Protein AF-A0A7S4IAL2-F1 (afdb_monomer)

Radius of gyration: 29.16 Å; Cα contacts (8 Å, |Δi|>4): 525; chains: 1; bounding box: 80×68×92 Å

pLDDT: mean 81.02, std 14.8, range [33.12, 98.31]

Secondary structure (DSSP, 8-state):
-PPPPHHHHHHHHHHHHHTTHHHHHHTTTT---HHHHHHHHHHHHHHHHHHHHHHHS---TT-HHHHHHHHHHHHHH-TT---S-SSSTHHHHTT-SSS-GGGGGGTTHHHHHHHHHHHHHHSHHHHHHHHHHHHT-SSS---HHHHHHHHHHHHHHHH--SS-GGG----GGGGT-TTHHHHHHHHHHHHHHHHHHHTT--GGGHHHHHHHHHHHHHHHHTT-SSHHHHHHHHHS---HHHHHHHHHHHHTT------------HHHHHHHHHHHHHHHHHHHHHHHHHHHHH-EEEEE---S-S-SPPPEEEEEE-TTSSEEEEEEESSTT---S---EEEEGGGEEEEEEGGGSTTGGGS-TT-HHHHHHEEEEEETTS-EEEEEESSHHHHHHHHHHHHHHTTPPP--HHHHHHHHHHHHHHHHHHHHTTTT----SSPPPPPPPPSS---SS-TTSSTTTTTS----

Sequence (472 aa):
KTAPTDEMQKNLLQDLSALGIQKVLQRQLNTENEKWKEQLVQYQRNKIEQCNKLRLISYDKTNPEHEAILMKLWSAVFPDQELKKRVCDQWKEMGFQGQDPATDFRGMGLLGLYNLLYIAENHPVIFRRIVKEQSSRDDNDYPVAVTGISITQLLHSIFWNEKNPQDDPVYHILFDHDNAFEEMYCIIFQLLDRTWDEMNAAYMDFPNVLNAVKEKVSVVLKTSDTLASFQSGCNKGTPVEAFLKLGREAEESQVEIIIPKFDVDQRWHDEISEFIRIEVQNTVEEQRKQALKDGAVFKELNKKGKNQNPAYYQMEVTNDEKEIQWERIPDLTATVETLNNSIPLDDLAVVLTGQNNPLLAKLKKADEDILNNGFSLQLRDGTSFDLIAQTRDDFVNWTDGIRLLLGLPMETYESERAIDVLVSSGICVRLMNLEGIQIPEEPLEVPPPPNNFNFFLRDNKEIEVQNQPRAQ

Solvent-accessible surface area (backbone atoms only — not comparable to full-atom values): 27364 Å² total; per-residue (Å²): 133,83,81,82,52,72,67,56,52,52,51,50,53,52,54,40,54,75,72,44,46,45,69,57,48,57,77,56,65,90,58,90,49,63,74,57,52,54,51,50,35,51,54,51,47,58,56,49,46,50,51,53,53,33,24,70,39,67,68,42,90,86,40,68,67,55,45,50,52,54,53,47,36,50,46,48,58,36,73,91,55,84,79,93,50,90,66,34,67,70,43,38,58,50,16,32,97,45,41,44,65,66,73,73,28,73,82,32,7,43,38,24,55,50,48,54,32,45,36,26,69,76,39,37,72,60,45,40,47,50,38,53,54,36,62,68,43,94,67,60,36,63,46,49,46,51,48,46,34,52,49,46,51,53,56,47,63,73,74,55,60,85,88,54,71,86,74,58,72,76,61,52,31,62,44,65,36,99,59,26,67,56,53,49,50,49,48,51,51,57,43,44,59,49,50,38,61,76,63,69,35,43,66,87,40,49,68,60,49,53,48,39,47,50,53,52,50,58,58,33,53,79,76,26,59,33,63,69,52,33,50,51,48,66,65,48,87,68,60,66,68,63,37,58,53,48,47,65,63,43,62,80,71,78,68,83,78,85,68,82,80,69,99,60,62,67,67,61,50,50,59,51,43,56,59,40,38,57,57,43,44,54,51,52,54,52,51,21,48,47,49,34,50,73,38,52,61,26,38,56,57,80,91,73,78,102,79,69,82,68,40,29,37,43,37,30,32,44,96,83,73,51,34,41,32,28,39,82,32,75,49,94,84,62,82,77,95,71,60,85,41,75,41,53,52,89,49,48,66,50,79,30,46,44,78,74,19,82,71,52,56,70,58,59,83,90,47,48,70,56,48,73,20,28,38,29,47,29,33,72,90,70,54,68,51,45,33,26,36,83,41,65,65,54,33,50,32,48,57,29,24,52,30,46,76,72,76,38,77,71,75,53,68,66,61,56,49,52,39,55,54,50,26,52,51,49,51,49,61,64,48,59,81,46,69,94,57,87,80,71,96,60,87,76,84,78,74,78,78,71,96,61,87,79,61,94,67,70,84,91,69,62,71,70,68,73,72,58,80,87,78,131

Structure (mmCIF, N/CA/C/O backbone):
data_AF-A0A7S4IAL2-F1
#
_entry.id   AF-A0A7S4IAL2-F1
#
loop_
_atom_site.group_PDB
_atom_site.id
_atom_site.type_symbol
_atom_site.label_atom_id
_atom_site.label_alt_id
_atom_site.label_comp_id
_atom_site.label_asym_id
_atom_site.label_entity_id
_atom_site.label_seq_id
_atom_site.pdbx_PDB_ins_code
_atom_site.Cartn_x
_atom_site.Cartn_y
_atom_site.Cartn_z
_atom_site.occupancy
_atom_site.B_iso_or_equiv
_atom_site.auth_seq_id
_atom_site.auth_comp_id
_atom_site.auth_asym_id
_atom_site.auth_atom_id
_atom_site.pdbx_PDB_model_num
ATOM 1 N N . LYS A 1 1 ? 41.393 7.339 -0.735 1.00 48.75 1 LYS A N 1
ATOM 2 C CA . LYS A 1 1 ? 40.972 6.195 -1.580 1.00 48.75 1 LYS A CA 1
ATOM 3 C C . LYS A 1 1 ? 39.660 6.603 -2.228 1.00 48.75 1 LYS A C 1
ATOM 5 O O . LYS A 1 1 ? 38.795 7.059 -1.495 1.00 48.75 1 LYS A O 1
ATOM 10 N N . THR A 1 2 ? 39.558 6.562 -3.552 1.00 60.97 2 THR A N 1
ATOM 11 C CA . THR A 1 2 ? 38.305 6.826 -4.274 1.00 60.97 2 THR A CA 1
ATOM 12 C C . THR A 1 2 ? 37.300 5.716 -3.968 1.00 60.97 2 THR A C 1
ATOM 14 O O . THR A 1 2 ? 37.694 4.556 -3.839 1.00 60.97 2 THR A O 1
ATOM 17 N N . ALA A 1 3 ? 36.029 6.076 -3.783 1.00 63.91 3 ALA A N 1
ATOM 18 C CA . ALA A 1 3 ? 34.959 5.097 -3.624 1.00 63.91 3 ALA A CA 1
ATOM 19 C C . ALA A 1 3 ? 34.787 4.296 -4.934 1.00 63.91 3 ALA A C 1
ATOM 21 O O . ALA A 1 3 ? 35.009 4.859 -6.010 1.00 63.91 3 ALA A O 1
ATOM 22 N N . PRO A 1 4 ? 34.448 2.996 -4.867 1.00 73.94 4 PRO A N 1
ATOM 23 C CA . PRO A 1 4 ? 34.192 2.189 -6.059 1.00 73.94 4 PRO A CA 1
ATOM 24 C C . PRO A 1 4 ? 32.970 2.717 -6.822 1.00 73.94 4 PRO A C 1
ATOM 26 O O . PRO A 1 4 ? 31.978 3.094 -6.196 1.00 73.94 4 PRO A O 1
ATOM 29 N N . THR A 1 5 ? 33.042 2.727 -8.157 1.00 78.12 5 THR A N 1
ATOM 30 C CA . THR A 1 5 ? 31.927 3.131 -9.031 1.00 78.12 5 THR A CA 1
ATOM 31 C C . THR A 1 5 ? 30.782 2.117 -8.970 1.00 78.12 5 THR A C 1
ATOM 33 O O . THR A 1 5 ? 30.994 0.959 -8.607 1.00 78.12 5 THR A O 1
ATOM 36 N N . ASP A 1 6 ? 29.572 2.524 -9.355 1.00 70.62 6 ASP A N 1
ATOM 37 C CA . ASP A 1 6 ? 28.392 1.646 -9.339 1.00 70.62 6 ASP A CA 1
ATOM 38 C C . ASP A 1 6 ? 28.576 0.391 -10.201 1.00 70.62 6 ASP A C 1
ATOM 40 O O . ASP A 1 6 ? 28.206 -0.710 -9.799 1.00 70.62 6 ASP A O 1
ATOM 44 N N . GLU A 1 7 ? 29.242 0.533 -11.346 1.00 73.56 7 GLU A N 1
ATOM 45 C CA . GLU A 1 7 ? 29.576 -0.585 -12.229 1.00 73.56 7 GLU A CA 1
ATOM 46 C C . GLU A 1 7 ? 30.541 -1.577 -11.561 1.00 73.56 7 GLU A C 1
ATOM 48 O O . GLU A 1 7 ? 30.340 -2.789 -11.624 1.00 73.56 7 GLU A O 1
ATOM 53 N N . MET A 1 8 ? 31.544 -1.078 -10.828 1.00 77.31 8 MET A N 1
ATOM 54 C CA . MET A 1 8 ? 32.446 -1.932 -10.049 1.00 77.31 8 MET A CA 1
ATOM 55 C C . MET A 1 8 ? 31.711 -2.655 -8.916 1.00 77.31 8 MET A C 1
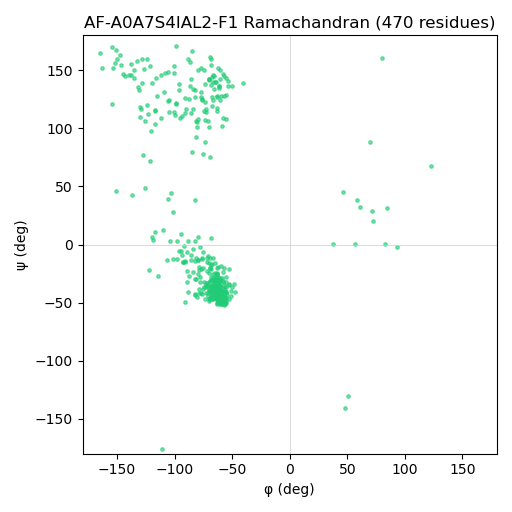ATOM 57 O O . MET A 1 8 ? 32.010 -3.816 -8.643 1.00 77.31 8 MET A O 1
ATOM 61 N N . GLN A 1 9 ? 30.754 -1.994 -8.259 1.00 74.56 9 GLN A N 1
ATOM 62 C CA . GLN A 1 9 ? 29.941 -2.605 -7.202 1.00 74.56 9 GLN A CA 1
ATOM 63 C C . GLN A 1 9 ? 29.034 -3.710 -7.758 1.00 74.56 9 GLN A C 1
ATOM 65 O O . GLN A 1 9 ? 28.957 -4.789 -7.171 1.00 74.56 9 GLN A O 1
ATOM 70 N N . LYS A 1 10 ? 28.392 -3.469 -8.908 1.00 72.81 10 LYS A N 1
ATOM 71 C CA . LYS A 1 10 ? 27.551 -4.455 -9.597 1.00 72.81 10 LYS A CA 1
ATOM 72 C C . LYS A 1 10 ? 28.355 -5.685 -10.019 1.00 72.81 10 LYS A C 1
ATOM 74 O O . LYS A 1 10 ? 27.954 -6.802 -9.700 1.00 72.81 10 LYS A O 1
ATOM 79 N N . ASN A 1 11 ? 29.502 -5.482 -10.668 1.00 79.38 11 ASN A N 1
ATOM 80 C CA . ASN A 1 11 ? 30.378 -6.575 -11.101 1.00 79.38 11 ASN A CA 1
ATOM 81 C C . ASN A 1 11 ? 30.889 -7.386 -9.905 1.00 79.38 11 ASN A C 1
ATOM 83 O O . ASN A 1 11 ? 30.855 -8.611 -9.929 1.00 79.38 11 ASN A O 1
ATOM 87 N N . LEU A 1 12 ? 31.262 -6.714 -8.810 1.00 80.38 12 LEU A N 1
ATOM 88 C CA . LEU A 1 12 ? 31.676 -7.389 -7.583 1.00 80.38 12 LEU A CA 1
ATOM 89 C C . LEU A 1 12 ? 30.560 -8.270 -7.004 1.00 80.38 12 LEU A C 1
ATOM 91 O O . LEU A 1 12 ? 30.826 -9.398 -6.601 1.00 80.38 12 LEU A O 1
ATOM 95 N N . LEU A 1 13 ? 29.316 -7.787 -6.948 1.00 77.00 13 LEU A N 1
ATOM 96 C CA . LEU A 1 13 ? 28.195 -8.594 -6.455 1.00 77.00 13 LEU A CA 1
ATOM 97 C C . LEU A 1 13 ? 27.940 -9.823 -7.339 1.00 77.00 13 LEU A C 1
ATOM 99 O O . LEU A 1 13 ? 27.690 -10.906 -6.807 1.00 77.00 13 LEU A O 1
ATOM 103 N N . GLN A 1 14 ? 28.063 -9.677 -8.661 1.00 79.25 14 GLN A N 1
ATOM 104 C CA . GLN A 1 14 ? 27.952 -10.790 -9.608 1.00 79.25 14 GLN A CA 1
ATOM 105 C C . GLN A 1 14 ? 29.073 -11.820 -9.416 1.00 79.25 14 GLN A C 1
ATOM 107 O O . GLN A 1 14 ? 28.790 -13.014 -9.318 1.00 79.25 14 GLN A O 1
ATOM 112 N N . ASP A 1 15 ? 30.321 -11.372 -9.277 1.00 83.06 15 ASP A N 1
ATOM 113 C CA . ASP A 1 15 ? 31.468 -12.248 -9.023 1.00 83.06 15 ASP A CA 1
ATOM 114 C C . ASP A 1 15 ? 31.319 -12.998 -7.692 1.00 83.06 15 ASP A C 1
ATOM 116 O O . ASP A 1 15 ? 31.576 -14.199 -7.604 1.00 83.06 15 ASP A O 1
ATOM 120 N N . LEU A 1 16 ? 30.859 -12.312 -6.641 1.00 81.50 16 LEU A N 1
ATOM 121 C CA . LEU A 1 16 ? 30.632 -12.927 -5.333 1.00 81.50 16 LEU A CA 1
ATOM 122 C C . LEU A 1 16 ? 29.510 -13.976 -5.380 1.00 81.50 16 LEU A C 1
ATOM 124 O O . LEU A 1 16 ? 29.649 -15.041 -4.770 1.00 81.50 16 LEU A O 1
ATOM 128 N N . SER A 1 17 ? 28.430 -13.709 -6.118 1.00 80.62 17 SER A N 1
ATOM 129 C CA . SER A 1 17 ? 27.365 -14.690 -6.364 1.00 80.62 17 SER A CA 1
ATOM 130 C C . SER A 1 17 ? 27.899 -15.900 -7.143 1.00 80.62 17 SER A C 1
ATOM 132 O O . SER A 1 17 ? 27.705 -17.039 -6.714 1.00 80.62 17 SER A O 1
ATOM 134 N N . ALA A 1 18 ? 28.702 -15.680 -8.192 1.00 82.88 18 ALA A N 1
ATOM 135 C CA . ALA A 1 18 ? 29.341 -16.750 -8.964 1.00 82.88 18 ALA A CA 1
ATOM 136 C C . ALA A 1 18 ? 30.293 -17.623 -8.121 1.00 82.88 18 ALA A C 1
ATOM 138 O O . ALA A 1 18 ? 30.405 -18.830 -8.346 1.00 82.88 18 ALA A O 1
ATOM 139 N N . LEU A 1 19 ? 30.941 -17.040 -7.109 1.00 86.44 19 LEU A N 1
ATOM 140 C CA . LEU A 1 19 ? 31.769 -17.756 -6.131 1.00 86.44 19 LEU A CA 1
ATOM 141 C C . LEU A 1 19 ? 30.953 -18.494 -5.053 1.00 86.44 19 LEU A C 1
ATOM 143 O O . LEU A 1 19 ? 31.527 -19.173 -4.199 1.00 86.44 19 LEU A O 1
ATOM 147 N N . GLY A 1 20 ? 29.624 -18.384 -5.074 1.00 82.62 20 GLY A N 1
ATOM 148 C CA . GLY A 1 20 ? 28.734 -19.048 -4.129 1.00 82.62 20 GLY A CA 1
ATOM 149 C C . GLY A 1 20 ? 28.787 -18.454 -2.724 1.00 82.62 20 GLY A C 1
ATOM 150 O O . GLY A 1 20 ? 28.544 -19.182 -1.754 1.00 82.62 20 GLY A O 1
ATOM 151 N N . ILE A 1 21 ? 29.091 -17.151 -2.595 1.00 83.75 21 ILE A N 1
ATOM 152 C CA . ILE A 1 21 ? 29.178 -16.466 -1.295 1.00 83.75 21 ILE A CA 1
ATOM 153 C C . ILE A 1 21 ? 27.911 -16.667 -0.463 1.00 83.75 21 ILE A C 1
ATOM 155 O O . ILE A 1 21 ? 27.980 -16.841 0.751 1.00 83.75 21 ILE A O 1
ATOM 159 N N . GLN A 1 22 ? 26.761 -16.735 -1.129 1.00 82.31 22 GLN A N 1
ATOM 160 C CA . GLN A 1 22 ? 25.455 -16.863 -0.510 1.00 82.31 22 GLN A CA 1
ATOM 161 C C . GLN A 1 22 ? 25.359 -18.114 0.382 1.00 82.31 22 GLN A C 1
ATOM 163 O O . GLN A 1 22 ? 24.977 -18.023 1.546 1.00 82.31 22 GLN A O 1
ATOM 168 N N . LYS A 1 23 ? 25.834 -19.271 -0.104 1.00 82.56 23 LYS A N 1
ATOM 169 C CA . LYS A 1 23 ? 25.863 -20.531 0.667 1.00 82.56 23 LYS A CA 1
ATOM 170 C C . LYS A 1 23 ? 26.794 -20.466 1.876 1.00 82.56 23 LYS A C 1
ATOM 172 O O . LYS A 1 23 ? 26.580 -21.171 2.861 1.00 82.56 23 LYS A O 1
ATOM 177 N N . VAL A 1 24 ? 27.858 -19.667 1.790 1.00 84.94 24 VAL A N 1
ATOM 178 C CA . VAL A 1 24 ? 28.786 -19.449 2.906 1.00 84.94 24 VAL A CA 1
ATOM 179 C C . VAL A 1 24 ? 28.127 -18.564 3.959 1.00 84.94 24 VAL A C 1
ATOM 181 O O . VAL A 1 24 ? 28.136 -18.925 5.135 1.00 84.94 24 VAL A O 1
ATOM 184 N N . LEU A 1 25 ? 27.500 -17.463 3.534 1.00 86.12 25 LEU A N 1
ATOM 185 C CA . LEU A 1 25 ? 26.806 -16.525 4.416 1.00 86.12 25 LEU A CA 1
ATOM 186 C C . LEU A 1 25 ? 25.638 -17.192 5.147 1.00 86.12 25 LEU A C 1
ATOM 188 O O . LEU A 1 25 ? 25.545 -17.037 6.359 1.00 86.12 25 LEU A O 1
ATOM 192 N N . GLN A 1 26 ? 24.836 -18.020 4.464 1.00 84.56 26 GLN A N 1
ATOM 193 C CA . GLN A 1 26 ? 23.740 -18.798 5.069 1.00 84.56 26 GLN A CA 1
ATOM 194 C C . GLN A 1 26 ? 24.180 -19.604 6.301 1.00 84.56 26 GLN A C 1
ATOM 196 O O . GLN A 1 26 ? 23.474 -19.658 7.305 1.00 84.56 26 GLN A O 1
ATOM 201 N N . ARG A 1 27 ? 25.376 -20.207 6.264 1.00 84.00 27 ARG A N 1
ATOM 202 C CA . ARG A 1 27 ? 25.917 -20.996 7.388 1.00 84.00 27 ARG A CA 1
ATOM 203 C C . ARG A 1 27 ? 26.343 -20.138 8.579 1.00 84.00 27 ARG A C 1
ATOM 205 O O . ARG A 1 27 ? 26.589 -20.681 9.651 1.00 84.00 27 ARG A O 1
ATOM 212 N N . GLN A 1 28 ? 26.478 -18.831 8.381 1.00 84.81 28 GLN A N 1
ATOM 213 C CA . GLN A 1 28 ? 27.009 -17.879 9.354 1.00 84.81 28 GLN A CA 1
ATOM 214 C C . GLN A 1 28 ? 25.985 -16.816 9.783 1.00 84.81 28 GLN A C 1
ATOM 216 O O . GLN A 1 28 ? 26.368 -15.863 10.460 1.00 84.81 28 GLN A O 1
ATOM 221 N N . LEU A 1 29 ? 24.703 -16.975 9.425 1.00 83.94 29 LEU A N 1
ATOM 222 C CA . LEU A 1 29 ? 23.632 -16.039 9.801 1.00 83.94 29 LEU A CA 1
ATOM 223 C C . LEU A 1 29 ? 23.365 -16.040 11.313 1.00 83.94 29 LEU A C 1
ATOM 225 O O . LEU A 1 29 ? 23.314 -14.982 11.932 1.00 83.94 29 LEU A O 1
ATOM 229 N N . ASN A 1 30 ? 23.314 -17.222 11.936 1.00 82.31 30 ASN A N 1
ATOM 230 C CA . ASN A 1 30 ? 23.017 -17.391 13.367 1.00 82.31 30 ASN A CA 1
ATOM 231 C C . ASN A 1 30 ? 24.242 -17.180 14.278 1.00 82.31 30 ASN A C 1
ATOM 233 O O . ASN A 1 30 ? 24.453 -17.920 15.238 1.00 82.31 30 ASN A O 1
ATOM 237 N N . THR A 1 31 ? 25.102 -16.213 13.957 1.00 79.88 31 THR A N 1
ATOM 238 C CA . THR A 1 31 ? 26.290 -15.919 14.767 1.00 79.88 31 THR A CA 1
ATOM 239 C C . THR A 1 31 ? 25.926 -15.191 16.067 1.00 79.88 31 THR A C 1
ATOM 241 O O . THR A 1 31 ? 25.008 -14.373 16.102 1.00 79.88 31 THR A O 1
ATOM 244 N N . GLU A 1 32 ? 26.712 -15.395 17.123 1.00 81.94 32 GLU A N 1
ATOM 245 C CA . GLU A 1 32 ? 26.671 -14.559 18.336 1.00 81.94 32 GLU A CA 1
ATOM 246 C C . GLU A 1 32 ? 27.620 -13.348 18.241 1.00 81.94 32 GLU A C 1
ATOM 248 O O . GLU A 1 32 ? 27.633 -12.481 19.110 1.00 81.94 32 GLU A O 1
ATOM 253 N N . ASN A 1 33 ? 28.437 -13.267 17.185 1.00 88.38 33 ASN A N 1
ATOM 254 C CA . ASN A 1 33 ? 29.411 -12.194 17.017 1.00 88.38 33 ASN A CA 1
ATOM 255 C C . ASN A 1 33 ? 28.755 -10.926 16.448 1.00 88.38 33 ASN A C 1
ATOM 257 O O . ASN A 1 33 ? 28.494 -10.846 15.248 1.00 88.38 33 ASN A O 1
ATOM 261 N N . GLU A 1 34 ? 28.577 -9.914 17.297 1.00 85.00 34 GLU A N 1
ATOM 262 C CA . GLU A 1 34 ? 27.983 -8.619 16.929 1.00 85.00 34 GLU A CA 1
ATOM 263 C C . GLU A 1 34 ? 28.698 -7.930 15.756 1.00 85.00 34 GLU A C 1
ATOM 265 O O . GLU A 1 34 ? 28.047 -7.477 14.819 1.00 85.00 34 GLU A O 1
ATOM 270 N N . LYS A 1 35 ? 30.038 -7.963 15.704 1.00 87.62 35 LYS A N 1
ATOM 271 C CA . LYS A 1 35 ? 30.785 -7.378 14.573 1.00 87.62 35 LYS A CA 1
ATOM 272 C C . LYS A 1 35 ? 30.492 -8.085 13.255 1.00 87.62 35 LYS A C 1
ATOM 274 O O . LYS A 1 35 ? 30.555 -7.466 12.200 1.00 87.62 35 LYS A O 1
ATOM 279 N N . TRP A 1 36 ? 30.224 -9.390 13.290 1.00 88.62 36 TRP A N 1
ATOM 280 C CA . TRP A 1 36 ? 29.855 -10.132 12.086 1.00 88.62 36 TRP A CA 1
ATOM 281 C C . TRP A 1 36 ? 28.412 -9.842 11.671 1.00 88.62 36 TRP A C 1
ATOM 283 O O . TRP A 1 36 ? 28.162 -9.675 10.480 1.00 88.62 36 TRP A O 1
ATOM 293 N N . LYS A 1 37 ? 27.487 -9.695 12.630 1.00 85.81 37 LYS A N 1
ATOM 294 C CA . LYS A 1 37 ? 26.118 -9.237 12.343 1.00 85.81 37 LYS A CA 1
ATOM 295 C C . LYS A 1 37 ? 26.121 -7.876 11.650 1.00 85.81 37 LYS A C 1
ATOM 297 O O . LYS A 1 37 ? 25.472 -7.739 10.621 1.00 85.81 37 LYS A O 1
ATOM 302 N N . GLU A 1 38 ? 26.923 -6.922 12.126 1.00 86.38 38 GLU A N 1
ATOM 303 C CA . GLU A 1 38 ? 27.101 -5.619 11.463 1.00 86.38 38 GLU A CA 1
ATOM 304 C C . GLU A 1 38 ? 27.545 -5.771 9.995 1.00 86.38 38 GLU A C 1
ATOM 306 O O . GLU A 1 38 ? 27.030 -5.087 9.112 1.00 86.38 38 GLU A O 1
ATOM 311 N N . GLN A 1 39 ? 28.466 -6.700 9.698 1.00 88.31 39 GLN A N 1
ATOM 312 C CA . GLN A 1 39 ? 28.892 -6.960 8.316 1.00 88.31 39 GLN A CA 1
ATOM 313 C C . GLN A 1 39 ? 27.792 -7.609 7.465 1.00 88.31 39 GLN A C 1
ATOM 315 O O . GLN A 1 39 ? 27.674 -7.283 6.283 1.00 88.31 39 GLN A O 1
ATOM 320 N N . LEU A 1 40 ? 26.979 -8.501 8.041 1.00 88.69 40 LEU A N 1
ATOM 321 C CA . LEU A 1 40 ? 25.826 -9.091 7.352 1.00 88.69 40 LEU A CA 1
ATOM 322 C C . LEU A 1 40 ? 24.786 -8.023 7.003 1.00 88.69 40 LEU A C 1
ATOM 324 O O . LEU A 1 40 ? 24.333 -7.979 5.858 1.00 88.69 40 LEU A O 1
ATOM 328 N N . VAL A 1 41 ? 24.469 -7.131 7.948 1.00 88.00 41 VAL A N 1
ATOM 329 C CA . VAL A 1 41 ? 23.574 -5.987 7.715 1.00 88.00 41 VAL A CA 1
ATOM 330 C C . VAL A 1 41 ? 24.132 -5.093 6.609 1.00 88.00 41 VAL A C 1
ATOM 332 O O . VAL A 1 41 ? 23.404 -4.741 5.684 1.00 88.00 41 VAL A O 1
ATOM 335 N N . GLN A 1 42 ? 25.432 -4.784 6.624 1.00 87.25 42 GLN A N 1
ATOM 336 C CA . GLN A 1 42 ? 26.043 -3.962 5.576 1.00 87.25 42 GLN A CA 1
ATOM 337 C C . GLN A 1 42 ? 26.005 -4.638 4.197 1.00 87.25 42 GLN A C 1
ATOM 339 O O . GLN A 1 42 ? 25.715 -3.981 3.198 1.00 87.25 42 GLN A O 1
ATOM 344 N N . TYR A 1 43 ? 26.287 -5.942 4.121 1.00 87.31 43 TYR A N 1
ATOM 345 C CA . TYR A 1 43 ? 26.215 -6.693 2.866 1.00 87.31 43 TYR A CA 1
ATOM 346 C C . TYR A 1 43 ? 24.791 -6.699 2.300 1.00 87.31 43 TYR A C 1
ATOM 348 O O . TYR A 1 43 ? 24.588 -6.379 1.128 1.00 87.31 43 TYR A O 1
ATOM 356 N N . GLN A 1 44 ? 23.806 -7.002 3.147 1.00 89.56 44 GLN A N 1
ATOM 357 C CA . GLN A 1 44 ? 22.388 -6.924 2.809 1.00 89.56 44 GLN A CA 1
ATOM 358 C C . GLN A 1 44 ? 22.018 -5.529 2.304 1.00 89.56 44 GLN A C 1
ATOM 360 O O . GLN A 1 44 ? 21.406 -5.399 1.245 1.00 89.56 44 GLN A O 1
ATOM 365 N N . ARG A 1 45 ? 22.423 -4.485 3.033 1.00 87.56 45 ARG A N 1
ATOM 366 C CA . ARG A 1 45 ? 22.134 -3.097 2.678 1.00 87.56 45 ARG A CA 1
ATOM 367 C C . ARG A 1 45 ? 22.698 -2.739 1.313 1.00 87.56 45 ARG A C 1
ATOM 369 O O . ARG A 1 45 ? 21.975 -2.163 0.514 1.00 87.56 45 ARG A O 1
ATOM 376 N N . ASN A 1 46 ? 23.930 -3.143 1.008 1.00 86.00 46 ASN A N 1
ATOM 377 C CA . ASN A 1 46 ? 24.527 -2.915 -0.309 1.00 86.00 46 ASN A CA 1
ATOM 378 C C . ASN A 1 46 ? 23.728 -3.607 -1.428 1.00 86.00 46 ASN A C 1
ATOM 380 O O . ASN A 1 46 ? 23.617 -3.064 -2.524 1.00 86.00 46 ASN A O 1
ATOM 384 N N . LYS A 1 47 ? 23.159 -4.794 -1.168 1.00 86.25 47 LYS A N 1
ATOM 385 C CA . LYS A 1 47 ? 22.298 -5.506 -2.127 1.00 86.25 47 LYS A CA 1
ATOM 386 C C . LYS A 1 47 ? 20.983 -4.752 -2.359 1.00 86.25 47 LYS A C 1
ATOM 388 O O . LYS A 1 47 ? 20.621 -4.517 -3.506 1.00 86.25 47 LYS A O 1
ATOM 393 N N . ILE A 1 48 ? 20.313 -4.305 -1.294 1.00 89.88 48 ILE A N 1
ATOM 394 C CA . ILE A 1 48 ? 19.068 -3.520 -1.400 1.00 89.88 48 ILE A CA 1
ATOM 395 C C . ILE A 1 48 ? 19.322 -2.116 -1.973 1.00 89.88 48 ILE A C 1
ATOM 397 O O . ILE A 1 48 ? 18.491 -1.586 -2.706 1.00 89.88 48 ILE A O 1
ATOM 401 N N . GLU A 1 49 ? 20.490 -1.525 -1.722 1.00 88.44 49 GLU A N 1
ATOM 402 C CA . GLU A 1 49 ? 20.891 -0.247 -2.312 1.00 88.44 49 GLU A CA 1
ATOM 403 C C . GLU A 1 49 ? 20.947 -0.329 -3.841 1.00 88.44 49 GLU A C 1
ATOM 405 O O . GLU A 1 49 ? 20.550 0.622 -4.508 1.00 88.44 49 GLU A O 1
ATOM 410 N N . GLN A 1 50 ? 21.358 -1.464 -4.419 1.00 86.88 50 GLN A N 1
ATOM 411 C CA . GLN A 1 50 ? 21.285 -1.658 -5.872 1.00 86.88 50 GLN A CA 1
ATOM 412 C C . GLN A 1 50 ? 19.838 -1.615 -6.375 1.00 86.88 50 GLN A C 1
ATOM 414 O O . GLN A 1 50 ? 19.564 -0.956 -7.377 1.00 86.88 50 GLN A O 1
ATOM 419 N N . CYS A 1 51 ? 18.894 -2.230 -5.655 1.00 90.81 51 CYS A N 1
ATOM 420 C CA . CYS A 1 51 ? 17.470 -2.101 -5.967 1.00 90.81 51 CYS A CA 1
ATOM 421 C C . CYS A 1 51 ? 17.023 -0.632 -5.874 1.00 90.81 51 CYS A C 1
ATOM 423 O O . CYS A 1 51 ? 16.354 -0.133 -6.777 1.00 90.81 51 CYS A O 1
ATOM 425 N N . ASN A 1 52 ? 17.444 0.094 -4.832 1.00 90.62 52 ASN A N 1
ATOM 426 C CA . ASN A 1 52 ? 17.125 1.515 -4.678 1.00 90.62 52 ASN A CA 1
ATOM 427 C C . ASN A 1 52 ? 17.720 2.384 -5.803 1.00 90.62 52 ASN A C 1
ATOM 429 O O . ASN A 1 52 ? 17.059 3.299 -6.283 1.00 90.62 52 ASN A O 1
ATOM 433 N N . LYS A 1 53 ? 18.931 2.082 -6.281 1.00 90.19 53 LYS A N 1
ATOM 434 C CA . LYS A 1 53 ? 19.529 2.759 -7.443 1.00 90.19 53 LYS A CA 1
ATOM 435 C C . LYS A 1 53 ? 18.702 2.520 -8.703 1.00 90.19 53 LYS A C 1
ATOM 437 O O . LYS A 1 53 ? 18.356 3.479 -9.382 1.00 90.19 53 LYS A O 1
ATOM 442 N N . LEU A 1 54 ? 18.319 1.271 -8.979 1.00 90.94 54 LEU A N 1
ATOM 443 C CA . LEU A 1 54 ? 17.467 0.929 -10.127 1.00 90.94 54 LEU A CA 1
ATOM 444 C C . LEU A 1 54 ? 16.098 1.614 -10.071 1.00 90.94 54 LEU A C 1
ATOM 446 O O . LEU A 1 54 ? 15.574 2.017 -11.108 1.00 90.94 54 LEU A O 1
ATOM 450 N N . ARG A 1 55 ? 15.538 1.777 -8.868 1.00 90.94 55 ARG A N 1
ATOM 451 C CA . ARG A 1 55 ? 14.286 2.505 -8.640 1.00 90.94 55 ARG A CA 1
ATOM 452 C C . ARG A 1 55 ? 14.380 3.971 -9.076 1.00 90.94 55 ARG A C 1
ATOM 454 O O . ARG A 1 55 ? 13.422 4.500 -9.624 1.00 90.94 55 ARG A O 1
ATOM 461 N N . LEU A 1 56 ? 15.518 4.620 -8.827 1.00 89.25 56 LEU A N 1
ATOM 462 C CA . LEU A 1 56 ? 15.740 6.039 -9.133 1.00 89.25 56 LEU A CA 1
ATOM 463 C C . LEU A 1 56 ? 16.080 6.304 -10.607 1.00 89.25 56 LEU A C 1
ATOM 465 O O . LEU A 1 56 ? 16.046 7.453 -11.043 1.00 89.25 56 LEU A O 1
ATOM 469 N N . ILE A 1 57 ? 16.412 5.267 -11.382 1.00 90.38 57 ILE A N 1
ATOM 470 C CA . ILE A 1 57 ? 16.649 5.406 -12.819 1.00 90.38 57 ILE A CA 1
ATOM 471 C C . ILE A 1 57 ? 15.296 5.425 -13.529 1.00 90.38 57 ILE A C 1
ATOM 473 O O . ILE A 1 57 ? 14.642 4.390 -13.681 1.00 90.38 57 ILE A O 1
ATOM 477 N N . SER A 1 58 ? 14.888 6.611 -13.976 1.00 90.81 58 SER A N 1
ATOM 478 C CA . SER A 1 58 ? 13.692 6.788 -14.796 1.00 90.81 58 SER A CA 1
ATOM 479 C C . SER A 1 58 ? 13.797 6.010 -16.106 1.00 90.81 58 SER A C 1
ATOM 481 O O . SER A 1 58 ? 14.855 5.951 -16.738 1.00 90.81 58 SER A O 1
ATOM 483 N N . TYR A 1 59 ? 12.671 5.447 -16.540 1.00 90.81 59 TYR A N 1
ATOM 484 C CA . TYR A 1 59 ? 12.573 4.850 -17.864 1.00 90.81 59 TYR A CA 1
ATOM 485 C C . TYR A 1 59 ? 12.814 5.911 -18.947 1.00 90.81 59 TYR A C 1
ATOM 487 O O . TYR A 1 59 ? 12.271 7.013 -18.883 1.00 90.81 59 TYR A O 1
ATOM 495 N N . ASP A 1 60 ? 13.598 5.561 -19.965 1.00 89.69 60 ASP A N 1
ATOM 496 C CA . ASP A 1 60 ? 13.970 6.465 -21.057 1.00 89.69 60 ASP A CA 1
ATOM 497 C C . ASP A 1 60 ? 13.707 5.774 -22.391 1.00 89.69 60 ASP A C 1
ATOM 499 O O . ASP A 1 60 ? 14.420 4.849 -22.774 1.00 89.69 60 ASP A O 1
ATOM 503 N N . LYS A 1 61 ? 12.690 6.260 -23.105 1.00 91.31 61 LYS A N 1
ATOM 504 C CA . LYS A 1 61 ? 12.276 5.769 -24.428 1.00 91.31 61 LYS A CA 1
ATOM 505 C C . LYS A 1 61 ? 13.321 5.978 -25.527 1.00 91.31 61 LYS A C 1
ATOM 507 O O . LYS A 1 61 ? 13.197 5.413 -26.609 1.00 91.31 61 LYS A O 1
ATOM 512 N N . THR A 1 62 ? 14.311 6.839 -25.296 1.00 91.75 62 THR A N 1
ATOM 513 C CA . THR A 1 62 ? 15.413 7.079 -26.236 1.00 91.75 62 THR A CA 1
ATOM 514 C C . THR A 1 62 ? 16.608 6.167 -25.975 1.00 91.75 62 THR A C 1
ATOM 516 O O . THR A 1 62 ? 17.463 6.029 -26.850 1.00 91.75 62 THR A O 1
ATOM 519 N N . ASN A 1 63 ? 16.646 5.500 -24.815 1.00 93.00 63 ASN A N 1
ATOM 520 C CA . ASN A 1 63 ? 17.682 4.543 -24.467 1.00 93.00 63 ASN A CA 1
ATOM 521 C C . ASN A 1 63 ? 17.349 3.151 -25.055 1.00 93.00 63 ASN A C 1
ATOM 523 O O . ASN A 1 63 ? 16.371 2.523 -24.633 1.00 93.00 63 ASN A O 1
ATOM 527 N N . PRO A 1 64 ? 18.173 2.617 -25.982 1.00 93.69 64 PRO A N 1
ATOM 528 C CA . PRO A 1 64 ? 17.927 1.316 -26.601 1.00 93.69 64 PRO A CA 1
ATOM 529 C C . PRO A 1 64 ? 17.891 0.146 -25.612 1.00 93.69 64 PRO A C 1
ATOM 531 O O . PRO A 1 64 ? 17.191 -0.831 -25.863 1.00 93.69 64 PRO A O 1
ATOM 534 N N . GLU A 1 65 ? 18.623 0.221 -24.498 1.00 92.88 65 GLU A N 1
ATOM 535 C CA . GLU A 1 65 ? 18.638 -0.843 -23.488 1.00 92.88 65 GLU A CA 1
ATOM 536 C C . GLU A 1 65 ? 17.314 -0.899 -22.720 1.00 92.88 65 GLU A C 1
ATOM 538 O O . GLU A 1 65 ? 16.767 -1.980 -22.504 1.00 92.88 65 GLU A O 1
ATOM 543 N N . HIS A 1 66 ? 16.754 0.261 -22.364 1.00 94.31 66 HIS A N 1
ATOM 544 C CA . HIS A 1 66 ? 15.467 0.349 -21.668 1.00 94.31 66 HIS A CA 1
ATOM 545 C C . HIS A 1 66 ? 14.327 -0.168 -22.556 1.00 94.31 66 HIS A C 1
ATOM 547 O O . HIS A 1 66 ? 13.488 -0.958 -22.115 1.00 94.31 66 HIS A O 1
ATOM 553 N N . GLU A 1 67 ? 14.321 0.232 -23.829 1.00 95.12 67 GLU A N 1
ATOM 554 C CA . GLU A 1 67 ? 13.365 -0.267 -24.820 1.00 95.12 67 GLU A CA 1
ATOM 555 C C . GLU A 1 67 ? 13.540 -1.772 -25.057 1.00 95.12 67 GLU A C 1
ATOM 557 O O . GLU A 1 67 ? 12.550 -2.499 -25.076 1.00 95.12 67 GLU A O 1
ATOM 562 N N . ALA A 1 68 ? 14.772 -2.287 -25.132 1.00 95.38 68 ALA A N 1
ATOM 563 C CA . ALA A 1 68 ? 15.012 -3.722 -25.288 1.00 95.38 68 ALA A CA 1
ATOM 564 C C . ALA A 1 68 ? 14.429 -4.551 -24.130 1.00 95.38 68 ALA A C 1
ATOM 566 O O . ALA A 1 68 ? 13.826 -5.596 -24.374 1.00 95.38 68 ALA A O 1
ATOM 567 N N . ILE A 1 69 ? 14.558 -4.083 -22.884 1.00 95.69 69 ILE A N 1
ATOM 568 C CA . ILE A 1 69 ? 13.986 -4.756 -21.705 1.00 95.69 69 ILE A CA 1
ATOM 569 C C . ILE A 1 69 ? 12.452 -4.743 -21.767 1.00 95.69 69 ILE A C 1
ATOM 571 O O . ILE A 1 69 ? 11.821 -5.772 -21.523 1.00 95.69 69 ILE A O 1
ATOM 575 N N . LEU A 1 70 ? 11.845 -3.614 -22.145 1.00 96.06 70 LEU A N 1
ATOM 576 C CA . LEU A 1 70 ? 10.390 -3.505 -22.289 1.00 96.06 70 LEU A CA 1
ATOM 577 C C . LEU A 1 70 ? 9.848 -4.405 -23.414 1.00 96.06 70 LEU A C 1
ATOM 579 O O . LEU A 1 70 ? 8.835 -5.080 -23.237 1.00 96.06 70 LEU A O 1
ATOM 583 N N . MET A 1 71 ? 10.542 -4.481 -24.551 1.00 95.44 71 MET A N 1
ATOM 584 C CA . MET A 1 71 ? 10.171 -5.397 -25.637 1.00 95.44 71 MET A CA 1
ATOM 585 C C . MET A 1 71 ? 10.319 -6.860 -25.218 1.00 95.44 71 MET A C 1
ATOM 587 O O . MET A 1 71 ? 9.478 -7.697 -25.551 1.00 95.44 71 MET A O 1
ATOM 591 N N . LYS A 1 72 ? 11.363 -7.172 -24.443 1.00 96.50 72 LYS A N 1
ATOM 592 C CA . LYS A 1 72 ? 11.565 -8.507 -23.884 1.00 96.50 72 LYS A CA 1
ATOM 593 C C . LYS A 1 72 ? 10.419 -8.889 -22.947 1.00 96.50 72 LYS A C 1
ATOM 595 O O . LYS A 1 72 ? 9.905 -10.001 -23.066 1.00 96.50 72 LYS A O 1
ATOM 600 N N . LEU A 1 73 ? 9.963 -7.959 -22.104 1.00 97.50 73 LEU A N 1
ATOM 601 C CA . LEU A 1 73 ? 8.796 -8.153 -21.241 1.00 97.50 73 LEU A CA 1
ATOM 602 C C . LEU A 1 73 ? 7.559 -8.537 -22.059 1.00 97.50 73 LEU A C 1
ATOM 604 O O . LEU A 1 73 ? 6.940 -9.558 -21.767 1.00 97.50 73 LEU A O 1
ATOM 608 N N . TRP A 1 74 ? 7.247 -7.779 -23.116 1.00 96.56 74 TRP A N 1
ATOM 609 C CA . TRP A 1 74 ? 6.120 -8.101 -23.996 1.00 96.56 74 TRP A CA 1
ATOM 610 C C . TRP A 1 74 ? 6.229 -9.522 -24.556 1.00 96.56 74 TRP A C 1
ATOM 612 O O . TRP A 1 74 ? 5.300 -10.315 -24.426 1.00 96.56 74 TRP A O 1
ATOM 622 N N . SER A 1 75 ? 7.390 -9.872 -25.117 1.00 95.94 75 SER A N 1
ATOM 623 C CA . SER A 1 75 ? 7.611 -11.191 -25.722 1.00 95.94 75 SER A CA 1
ATOM 624 C C . SER A 1 75 ? 7.516 -12.353 -24.725 1.00 95.94 75 SER A C 1
ATOM 626 O O . SER A 1 75 ? 7.100 -13.450 -25.094 1.00 95.94 75 SER A O 1
ATOM 628 N N . ALA A 1 76 ? 7.869 -12.125 -23.456 1.00 96.12 76 ALA A N 1
ATOM 629 C CA . ALA A 1 76 ? 7.775 -13.138 -22.408 1.00 96.12 76 ALA A CA 1
ATOM 630 C C . ALA A 1 76 ? 6.314 -13.403 -21.991 1.00 96.12 76 ALA A C 1
ATOM 632 O O . ALA A 1 76 ? 5.931 -14.552 -21.723 1.00 96.12 76 ALA A O 1
ATOM 633 N N . VAL A 1 77 ? 5.491 -12.349 -21.963 1.00 96.00 77 VAL A N 1
ATOM 634 C CA . VAL A 1 77 ? 4.076 -12.417 -21.568 1.00 96.00 77 VAL A CA 1
ATOM 635 C C . VAL A 1 77 ? 3.184 -12.883 -22.717 1.00 96.00 77 VAL A C 1
ATOM 637 O O . VAL A 1 77 ? 2.344 -13.757 -22.510 1.00 96.00 77 VAL A O 1
ATOM 640 N N . PHE A 1 78 ? 3.404 -12.382 -23.933 1.00 95.38 78 PHE A N 1
ATOM 641 C CA . PHE A 1 78 ? 2.610 -12.706 -25.119 1.00 95.38 78 PHE A CA 1
ATOM 642 C C . PHE A 1 78 ? 3.486 -13.301 -26.237 1.00 95.38 78 PHE A C 1
ATOM 644 O O . PHE A 1 78 ? 3.726 -12.649 -27.254 1.00 95.38 78 PHE A O 1
ATOM 651 N N . PRO A 1 79 ? 3.967 -14.551 -26.091 1.00 92.75 79 PRO A N 1
ATOM 652 C CA . PRO A 1 79 ? 4.884 -15.160 -27.062 1.00 92.75 79 PRO A CA 1
ATOM 653 C C . PRO A 1 79 ? 4.267 -15.345 -28.457 1.00 92.75 79 PRO A C 1
ATOM 655 O O . PRO A 1 79 ? 4.992 -15.373 -29.448 1.00 92.75 79 PRO A O 1
ATOM 658 N N . ASP A 1 80 ? 2.937 -15.443 -28.536 1.00 91.75 80 ASP A N 1
ATOM 659 C CA . ASP A 1 80 ? 2.191 -15.685 -29.776 1.00 91.75 80 ASP A CA 1
ATOM 660 C C . ASP A 1 80 ? 1.621 -14.397 -30.409 1.00 91.75 80 ASP A C 1
ATOM 662 O O . ASP A 1 80 ? 0.921 -14.464 -31.422 1.00 91.75 80 ASP A O 1
ATOM 666 N N . GLN A 1 81 ? 1.892 -13.218 -29.832 1.00 91.31 81 GLN A N 1
ATOM 667 C CA . GLN A 1 81 ? 1.338 -11.937 -30.284 1.00 91.31 81 GLN A CA 1
ATOM 668 C C . GLN A 1 81 ? 2.442 -10.900 -30.473 1.00 91.31 81 GLN A C 1
ATOM 670 O O . GLN A 1 81 ? 3.089 -10.447 -29.529 1.00 91.31 81 GLN A O 1
ATOM 675 N N . GLU A 1 82 ? 2.617 -10.457 -31.714 1.00 89.56 82 GLU A N 1
ATOM 676 C CA . GLU A 1 82 ? 3.548 -9.378 -32.019 1.00 89.56 82 GLU A CA 1
ATOM 677 C C . GLU A 1 82 ? 2.985 -8.025 -31.555 1.00 89.56 82 GLU A C 1
ATOM 679 O O . GLU A 1 82 ? 1.796 -7.714 -31.723 1.00 89.56 82 GLU A O 1
ATOM 684 N N . LEU A 1 83 ? 3.851 -7.201 -30.967 1.00 90.88 83 LEU A N 1
ATOM 685 C CA . LEU A 1 83 ? 3.512 -5.829 -30.621 1.00 90.88 83 LEU A CA 1
ATOM 686 C C . LEU A 1 83 ? 3.486 -4.986 -31.902 1.00 90.88 83 LEU A C 1
ATOM 688 O O . LEU A 1 83 ? 4.518 -4.773 -32.535 1.00 90.88 83 LEU A O 1
ATOM 692 N N . LYS A 1 84 ? 2.315 -4.465 -32.283 1.00 87.31 84 LYS A N 1
ATOM 693 C CA . LYS A 1 84 ? 2.139 -3.722 -33.546 1.00 87.31 84 LYS A CA 1
ATOM 694 C C . LYS A 1 84 ? 2.976 -2.447 -33.590 1.00 87.31 84 LYS A C 1
ATOM 696 O O . LYS A 1 84 ? 3.468 -2.064 -34.650 1.00 87.31 84 LYS A O 1
ATOM 701 N N . LYS A 1 85 ? 3.051 -1.739 -32.460 1.00 90.31 85 LYS A N 1
ATOM 702 C CA . LYS A 1 85 ? 3.794 -0.487 -32.275 1.00 90.31 85 LYS A CA 1
ATOM 703 C C . LYS A 1 85 ? 4.176 -0.339 -30.809 1.00 90.31 85 LYS A C 1
ATOM 705 O O . LYS A 1 85 ? 3.428 -0.752 -29.931 1.00 90.31 85 LYS A O 1
ATOM 710 N N . ARG A 1 86 ? 5.278 0.366 -30.547 1.00 90.62 86 ARG A N 1
ATOM 711 C CA . ARG A 1 86 ? 5.710 0.705 -29.185 1.00 90.62 86 ARG A CA 1
ATOM 712 C C . ARG A 1 86 ? 4.642 1.458 -28.376 1.00 90.62 86 ARG A C 1
ATOM 714 O O . ARG A 1 86 ? 4.512 1.214 -27.184 1.00 90.62 86 ARG A O 1
ATOM 721 N N . VAL A 1 87 ? 3.871 2.346 -28.998 1.00 90.25 87 VAL A N 1
ATOM 722 C CA . VAL A 1 87 ? 2.737 3.026 -28.351 1.00 90.25 87 VAL A CA 1
ATOM 723 C C . VAL A 1 87 ? 1.451 2.515 -28.990 1.00 90.25 87 VAL A C 1
ATOM 725 O O . VAL A 1 87 ? 1.206 2.777 -30.171 1.00 90.25 87 VAL A O 1
ATOM 728 N N . CYS A 1 88 ? 0.678 1.723 -28.247 1.00 88.00 88 CYS A N 1
ATOM 729 C CA . CYS A 1 88 ? -0.612 1.185 -28.683 1.00 88.00 88 CYS A CA 1
ATOM 730 C C . CYS A 1 88 ? -1.424 0.624 -27.505 1.00 88.00 88 CYS A C 1
ATOM 732 O O . CYS A 1 88 ? -0.883 0.360 -26.436 1.00 88.00 88 CYS A O 1
ATOM 734 N N . ASP A 1 89 ? -2.723 0.393 -27.715 1.00 87.94 89 ASP A N 1
ATOM 735 C CA . ASP A 1 89 ? -3.617 -0.137 -26.674 1.00 87.94 89 ASP A CA 1
ATOM 736 C C . ASP A 1 89 ? -3.295 -1.579 -26.240 1.00 87.94 89 ASP A C 1
ATOM 738 O O . ASP A 1 89 ? -3.791 -2.003 -25.204 1.00 87.94 89 ASP A O 1
ATOM 742 N N . GLN A 1 90 ? -2.435 -2.318 -26.957 1.00 92.12 90 GLN A N 1
ATOM 743 C CA . GLN A 1 90 ? -2.060 -3.689 -26.571 1.00 92.12 90 GLN A CA 1
ATOM 744 C C . GLN A 1 90 ? -1.423 -3.747 -25.174 1.00 92.12 90 GLN A C 1
ATOM 746 O O . GLN A 1 90 ? -1.579 -4.730 -24.462 1.00 92.12 90 GLN A O 1
ATOM 751 N N . TRP A 1 91 ? -0.759 -2.676 -24.731 1.00 92.19 91 TRP A N 1
ATOM 752 C CA . TRP A 1 91 ? -0.204 -2.600 -23.377 1.00 92.19 91 TRP A CA 1
ATOM 753 C C . TRP A 1 91 ? -1.270 -2.647 -22.275 1.00 92.19 91 TRP A C 1
ATOM 755 O O . TRP A 1 91 ? -0.989 -3.133 -21.179 1.00 92.19 91 TRP A O 1
ATOM 765 N N . LYS A 1 92 ? -2.507 -2.232 -22.570 1.00 86.12 92 LYS A N 1
ATOM 766 C CA . LYS A 1 92 ? -3.633 -2.345 -21.635 1.00 86.12 92 LYS A CA 1
ATOM 767 C C . LYS A 1 92 ? -4.041 -3.798 -21.401 1.00 86.12 92 LYS A C 1
ATOM 769 O O . LYS A 1 92 ? -4.468 -4.116 -20.302 1.00 86.12 92 LYS A O 1
ATOM 774 N N . GLU A 1 93 ? -3.822 -4.696 -22.369 1.00 88.88 93 GLU A N 1
ATOM 775 C CA . GLU A 1 93 ? -4.059 -6.144 -22.200 1.00 88.88 93 GLU A CA 1
ATOM 776 C C . GLU A 1 93 ? -3.152 -6.739 -21.107 1.00 88.88 93 GLU A C 1
ATOM 778 O O . GLU A 1 93 ? -3.516 -7.701 -20.437 1.00 88.88 93 GLU A O 1
ATOM 783 N N . MET A 1 94 ? -1.977 -6.143 -20.883 1.00 88.31 94 MET A N 1
ATOM 784 C CA . MET A 1 94 ? -1.077 -6.500 -19.783 1.00 88.31 94 MET A CA 1
ATOM 785 C C . MET A 1 94 ? -1.413 -5.774 -18.466 1.00 88.31 94 MET A C 1
ATOM 787 O O . MET A 1 94 ? -0.828 -6.068 -17.423 1.00 88.31 94 MET A O 1
ATOM 791 N N . GLY A 1 95 ? -2.327 -4.803 -18.502 1.00 86.06 95 GLY A N 1
ATOM 792 C CA . GLY A 1 95 ? -2.715 -3.988 -17.356 1.00 86.06 95 GLY A CA 1
ATOM 793 C C . GLY A 1 95 ? -1.815 -2.779 -17.091 1.00 86.06 95 GLY A C 1
ATOM 794 O O . GLY A 1 95 ? -1.632 -2.430 -15.928 1.00 86.06 95 GLY A O 1
ATOM 795 N N . PHE A 1 96 ? -1.223 -2.164 -18.123 1.00 86.38 96 PHE A N 1
ATOM 796 C CA . PHE A 1 96 ? -0.691 -0.790 -18.033 1.00 86.38 96 PHE A CA 1
ATOM 797 C C . PHE A 1 96 ? -1.831 0.236 -18.166 1.00 86.38 96 PHE A C 1
ATOM 799 O O . PHE A 1 96 ? -2.819 -0.042 -18.846 1.00 86.38 96 PHE A O 1
ATOM 806 N N . GLN A 1 97 ? -1.712 1.422 -17.551 1.00 74.88 97 GLN A N 1
ATOM 807 C CA . GLN A 1 97 ? -2.795 2.425 -17.569 1.00 74.88 97 GLN A CA 1
ATOM 808 C C . GLN A 1 97 ? -3.004 3.041 -18.960 1.00 74.88 97 GLN A C 1
ATOM 810 O O . GLN A 1 97 ? -4.133 3.282 -19.394 1.00 74.88 97 GLN A O 1
ATOM 815 N N . GLY A 1 98 ? -1.904 3.310 -19.665 1.00 80.00 98 GLY A N 1
ATOM 816 C CA . GLY A 1 98 ? -1.897 4.023 -20.938 1.00 80.00 98 GLY A CA 1
ATOM 817 C C . GLY A 1 98 ? -1.518 3.164 -22.144 1.00 80.00 98 GLY A C 1
ATOM 818 O O . GLY A 1 98 ? -1.268 1.966 -22.062 1.00 80.00 98 GLY A O 1
ATOM 819 N N . GLN A 1 99 ? -1.432 3.820 -23.303 1.00 81.50 99 GLN A N 1
ATOM 820 C CA . GLN A 1 99 ? -0.853 3.229 -24.519 1.00 81.50 99 GLN A CA 1
ATOM 821 C C . GLN A 1 99 ? 0.682 3.177 -24.482 1.00 81.50 99 GLN A C 1
ATOM 823 O O . GLN A 1 99 ? 1.299 2.565 -25.355 1.00 81.50 99 GLN A O 1
ATOM 828 N N . ASP A 1 100 ? 1.299 3.862 -23.518 1.00 88.62 100 ASP A N 1
ATOM 829 C CA . ASP A 1 100 ? 2.742 3.961 -23.343 1.00 88.62 100 ASP A CA 1
ATOM 830 C C . ASP A 1 100 ? 3.132 3.534 -21.913 1.00 88.62 100 ASP A C 1
ATOM 832 O O . ASP A 1 100 ? 2.950 4.322 -20.991 1.00 88.62 100 ASP A O 1
ATOM 836 N N . PRO A 1 101 ? 3.730 2.342 -21.718 1.00 87.69 101 PRO A N 1
ATOM 837 C CA . PRO A 1 101 ? 4.181 1.869 -20.404 1.00 87.69 101 PRO A CA 1
ATOM 838 C C . PRO A 1 101 ? 5.177 2.784 -19.685 1.00 87.69 101 PRO A C 1
ATOM 840 O O . PRO A 1 101 ? 5.348 2.679 -18.472 1.00 87.69 101 PRO A O 1
ATOM 843 N N . ALA A 1 102 ? 5.870 3.673 -20.409 1.00 86.31 102 ALA A N 1
ATOM 844 C CA . ALA A 1 102 ? 6.857 4.571 -19.812 1.00 86.31 102 ALA A CA 1
ATOM 845 C C . ALA A 1 102 ? 6.248 5.446 -18.704 1.00 86.31 102 ALA A C 1
ATOM 847 O O . ALA A 1 102 ? 6.941 5.782 -17.742 1.00 86.31 102 ALA A O 1
ATOM 848 N N . THR A 1 103 ? 4.961 5.795 -18.816 1.00 79.31 103 THR A N 1
ATOM 849 C CA . THR A 1 103 ? 4.268 6.639 -17.835 1.00 79.31 103 THR A CA 1
ATOM 850 C C . THR A 1 103 ? 4.033 5.945 -16.498 1.00 79.31 103 THR A C 1
ATOM 852 O O . THR A 1 103 ? 3.928 6.620 -15.474 1.00 79.31 103 THR A O 1
ATOM 855 N N . ASP A 1 104 ? 3.982 4.616 -16.471 1.00 77.75 104 ASP A N 1
ATOM 856 C CA . ASP A 1 104 ? 3.670 3.833 -15.272 1.00 77.75 104 ASP A CA 1
ATOM 857 C C . ASP A 1 104 ? 4.915 3.608 -14.392 1.00 77.75 104 ASP A C 1
ATOM 859 O O . ASP A 1 104 ? 4.818 3.465 -13.173 1.00 77.75 104 ASP A O 1
ATOM 863 N N . PHE A 1 105 ? 6.120 3.667 -14.971 1.00 83.62 105 PHE A N 1
ATOM 864 C CA . PHE A 1 105 ? 7.380 3.446 -14.249 1.00 83.62 105 PHE A CA 1
ATOM 865 C C . PHE A 1 105 ? 7.873 4.656 -13.437 1.00 83.62 105 PHE A C 1
ATOM 867 O O . PHE A 1 105 ? 8.959 4.599 -12.867 1.00 83.62 105 PHE A O 1
ATOM 874 N N . ARG A 1 106 ? 7.104 5.748 -13.329 1.00 77.12 106 ARG A N 1
ATOM 875 C CA . ARG A 1 106 ? 7.522 6.976 -12.617 1.00 77.12 106 ARG A CA 1
ATOM 876 C C . ARG A 1 106 ? 7.927 6.730 -11.158 1.00 77.12 106 ARG A C 1
ATOM 878 O O . ARG A 1 106 ? 8.895 7.316 -10.688 1.00 77.12 106 ARG A O 1
ATOM 885 N N . GLY A 1 107 ? 7.200 5.865 -10.446 1.00 73.25 107 GLY A N 1
ATOM 886 C CA . GLY A 1 107 ? 7.444 5.609 -9.022 1.00 73.25 107 GLY A CA 1
ATOM 887 C C . GLY A 1 107 ? 8.618 4.666 -8.745 1.00 73.25 107 GLY A C 1
ATOM 888 O O . GLY A 1 107 ? 9.356 4.876 -7.781 1.00 73.25 107 GLY A O 1
ATOM 889 N N . MET A 1 108 ? 8.785 3.630 -9.576 1.00 87.44 108 MET A N 1
ATOM 890 C CA . MET A 1 108 ? 9.729 2.526 -9.338 1.00 87.44 108 MET A CA 1
ATOM 891 C C . MET A 1 108 ? 10.807 2.360 -10.414 1.00 87.44 108 MET A C 1
ATOM 893 O O . MET A 1 108 ? 11.560 1.387 -10.365 1.00 87.44 108 MET A O 1
ATOM 897 N N . GLY A 1 109 ? 10.883 3.278 -11.375 1.00 91.81 109 GLY A N 1
ATOM 898 C CA . GLY A 1 109 ? 11.900 3.314 -12.419 1.00 91.81 109 GLY A CA 1
ATOM 899 C C . GLY A 1 109 ? 12.104 1.968 -13.111 1.00 91.81 109 GLY A C 1
ATOM 900 O O . GLY A 1 109 ? 11.167 1.194 -13.336 1.00 91.81 109 GLY A O 1
ATOM 901 N N . LEU A 1 110 ? 13.366 1.661 -13.403 1.00 94.38 110 LEU A N 1
ATOM 902 C CA . LEU A 1 110 ? 13.743 0.375 -13.979 1.00 94.38 110 LEU A CA 1
ATOM 903 C C . LEU A 1 110 ? 13.520 -0.806 -13.032 1.00 94.38 110 LEU A C 1
ATOM 905 O O . LEU A 1 110 ? 13.334 -1.914 -13.523 1.00 94.38 110 LEU A O 1
ATOM 909 N N . LEU A 1 111 ? 13.517 -0.614 -11.707 1.00 95.12 111 LEU A N 1
ATOM 910 C CA . LEU A 1 111 ? 13.273 -1.718 -10.768 1.00 95.12 111 LEU A CA 1
ATOM 911 C C . LEU A 1 111 ? 11.893 -2.353 -11.005 1.00 95.12 111 LEU A C 1
ATOM 913 O O . LEU A 1 111 ? 11.782 -3.577 -11.045 1.00 95.12 111 LEU A O 1
ATOM 917 N N . GLY A 1 112 ? 10.860 -1.530 -11.219 1.00 94.00 112 GLY A N 1
ATOM 918 C CA . GLY A 1 112 ? 9.515 -2.016 -11.544 1.00 94.00 112 GLY A CA 1
ATOM 919 C C . GLY A 1 112 ? 9.487 -2.830 -12.840 1.00 94.00 112 GLY A C 1
ATOM 920 O O . GLY A 1 112 ? 8.898 -3.910 -12.885 1.00 94.00 112 GLY A O 1
ATOM 921 N N . LEU A 1 113 ? 10.188 -2.353 -13.874 1.00 97.12 113 LEU A N 1
ATOM 922 C CA . LEU A 1 113 ? 10.318 -3.059 -15.149 1.00 97.12 113 LEU A CA 1
ATOM 923 C C . LEU A 1 113 ? 11.083 -4.387 -15.002 1.00 97.12 113 LEU A C 1
ATOM 925 O O . LEU A 1 113 ? 10.650 -5.406 -15.539 1.00 97.12 113 LEU A O 1
ATOM 929 N N . TYR A 1 114 ? 12.192 -4.398 -14.258 1.00 97.44 114 TYR A N 1
ATOM 930 C CA . TYR A 1 114 ? 12.984 -5.606 -14.025 1.00 97.44 114 TYR A CA 1
ATOM 931 C C . TYR A 1 114 ? 12.205 -6.673 -13.257 1.00 97.44 114 TYR A C 1
ATOM 933 O O . TYR A 1 114 ? 12.271 -7.837 -13.637 1.00 97.44 114 TYR A O 1
ATOM 941 N N . ASN A 1 115 ? 11.429 -6.301 -12.236 1.00 97.94 115 ASN A N 1
ATOM 942 C CA . ASN A 1 115 ? 10.610 -7.261 -11.492 1.00 97.94 115 ASN A CA 1
ATOM 943 C C . ASN A 1 115 ? 9.492 -7.866 -12.349 1.00 97.94 115 ASN A C 1
ATOM 945 O O . ASN A 1 115 ? 9.280 -9.079 -12.317 1.00 97.94 115 ASN A O 1
ATOM 949 N N . LEU A 1 116 ? 8.810 -7.043 -13.157 1.00 97.88 116 LEU A N 1
ATOM 950 C CA . LEU A 1 116 ? 7.817 -7.531 -14.119 1.00 97.88 116 LEU A CA 1
ATOM 951 C C . LEU A 1 116 ? 8.444 -8.504 -15.125 1.00 97.88 116 LEU A C 1
ATOM 953 O O . LEU A 1 116 ? 7.864 -9.546 -15.428 1.00 97.88 116 LEU A O 1
ATOM 957 N N . LEU A 1 117 ? 9.642 -8.193 -15.625 1.00 98.25 117 LEU A N 1
ATOM 958 C CA . LEU A 1 117 ? 10.366 -9.093 -16.519 1.00 98.25 117 LEU A CA 1
ATOM 959 C C . LEU A 1 117 ? 10.777 -10.380 -15.804 1.00 98.25 117 LEU A C 1
ATOM 961 O O . LEU A 1 117 ? 10.614 -11.461 -16.363 1.00 98.25 117 LEU A O 1
ATOM 965 N N . TYR A 1 118 ? 11.243 -10.279 -14.561 1.00 98.25 118 TYR A N 1
ATOM 966 C CA . TYR A 1 118 ? 11.658 -11.429 -13.773 1.00 98.25 118 TYR A CA 1
ATOM 967 C C . TYR A 1 118 ? 10.530 -12.447 -13.620 1.00 98.25 118 TYR A C 1
ATOM 969 O O . TYR A 1 118 ? 10.705 -13.618 -13.950 1.00 98.25 118 TYR A O 1
ATOM 977 N N . ILE A 1 119 ? 9.343 -12.020 -13.174 1.00 98.31 119 ILE A N 1
ATOM 978 C CA . ILE A 1 119 ? 8.212 -12.944 -13.025 1.00 98.31 119 ILE A CA 1
ATOM 979 C C . ILE A 1 119 ? 7.772 -13.518 -14.381 1.00 98.31 119 ILE A C 1
ATOM 981 O O . ILE A 1 119 ? 7.416 -14.696 -14.460 1.00 98.31 119 ILE A O 1
ATOM 985 N N . ALA A 1 120 ? 7.858 -12.730 -15.458 1.00 97.88 120 ALA A N 1
ATOM 986 C CA . ALA A 1 120 ? 7.517 -13.176 -16.804 1.00 97.88 120 ALA A CA 1
ATOM 987 C C . ALA A 1 120 ? 8.491 -14.232 -17.357 1.00 97.88 120 ALA A C 1
ATOM 989 O O . ALA A 1 120 ? 8.052 -15.136 -18.065 1.00 97.88 120 ALA A O 1
ATOM 990 N N . GLU A 1 121 ? 9.786 -14.154 -17.039 1.00 97.50 121 GLU A N 1
ATOM 991 C CA . GLU A 1 121 ? 10.801 -15.105 -17.516 1.00 97.50 121 GLU A CA 1
ATOM 992 C C . GLU A 1 121 ? 10.963 -16.325 -16.603 1.00 97.50 121 GLU A C 1
ATOM 994 O O . GLU A 1 121 ? 11.085 -17.452 -17.090 1.00 97.50 121 GLU A O 1
ATOM 999 N N . ASN A 1 122 ? 10.947 -16.120 -15.285 1.00 97.50 122 ASN A N 1
ATOM 1000 C CA . ASN A 1 122 ? 11.231 -17.159 -14.296 1.00 97.50 122 ASN A CA 1
ATOM 1001 C C . ASN A 1 122 ? 9.977 -17.935 -13.877 1.00 97.50 122 ASN A C 1
ATOM 1003 O O . ASN A 1 122 ? 10.059 -19.136 -13.621 1.00 97.50 122 ASN A O 1
ATOM 1007 N N . HIS A 1 123 ? 8.809 -17.282 -13.868 1.00 97.00 123 HIS A N 1
ATOM 1008 C CA . HIS A 1 123 ? 7.522 -17.887 -13.498 1.00 97.00 123 HIS A CA 1
ATOM 1009 C C . HIS A 1 123 ? 6.441 -17.697 -14.587 1.00 97.00 123 HIS A C 1
ATOM 1011 O O . HIS A 1 123 ? 5.296 -17.336 -14.283 1.00 97.00 123 HIS A O 1
ATOM 1017 N N . PRO A 1 124 ? 6.746 -17.997 -15.868 1.00 96.38 124 PRO A N 1
ATOM 1018 C CA . PRO A 1 124 ? 5.924 -17.619 -17.021 1.00 96.38 124 PRO A CA 1
ATOM 1019 C C . PRO A 1 124 ? 4.515 -18.215 -16.996 1.00 96.38 124 PRO A C 1
ATOM 1021 O O . PRO A 1 124 ? 3.557 -17.592 -17.446 1.00 96.38 124 PRO A O 1
ATOM 1024 N N . VAL A 1 125 ? 4.373 -19.442 -16.485 1.00 96.25 125 VAL A N 1
ATOM 1025 C CA . VAL A 1 125 ? 3.079 -20.138 -16.414 1.00 96.25 125 VAL A CA 1
ATOM 1026 C C . VAL A 1 125 ? 2.130 -19.411 -15.466 1.00 96.25 125 VAL A C 1
ATOM 1028 O O . VAL A 1 125 ? 0.966 -19.209 -15.799 1.00 96.25 125 VAL A O 1
ATOM 1031 N N . ILE A 1 126 ? 2.635 -19.000 -14.302 1.00 94.69 126 ILE A N 1
ATOM 1032 C CA . ILE A 1 126 ? 1.844 -18.316 -13.279 1.00 94.69 126 ILE A CA 1
ATOM 1033 C C . ILE A 1 126 ? 1.494 -16.912 -13.762 1.00 94.69 126 ILE A C 1
ATOM 1035 O O . ILE A 1 126 ? 0.327 -16.535 -13.726 1.00 94.69 126 ILE A O 1
ATOM 1039 N N . PHE A 1 127 ? 2.477 -16.162 -14.263 1.00 97.25 127 PHE A N 1
ATOM 1040 C CA . PHE A 1 127 ? 2.252 -14.775 -14.654 1.00 97.25 127 PHE A CA 1
ATOM 1041 C C . PHE A 1 127 ? 1.298 -14.646 -15.841 1.00 97.25 127 PHE A C 1
ATOM 1043 O O . PHE A 1 127 ? 0.345 -13.876 -15.779 1.00 97.25 127 PHE A O 1
ATOM 1050 N N . ARG A 1 128 ? 1.474 -15.461 -16.892 1.00 96.62 128 ARG A N 1
ATOM 1051 C CA . ARG A 1 128 ? 0.557 -15.452 -18.043 1.00 96.62 128 ARG A CA 1
ATOM 1052 C C . ARG A 1 128 ? -0.852 -15.900 -17.677 1.00 96.62 128 ARG A C 1
ATOM 1054 O O . ARG A 1 128 ? -1.806 -15.399 -18.262 1.00 96.62 128 ARG A O 1
ATOM 1061 N N . ARG A 1 129 ? -0.994 -16.825 -16.720 1.00 96.06 129 ARG A N 1
ATOM 1062 C CA . ARG A 1 129 ? -2.305 -17.205 -16.180 1.00 96.06 129 ARG A CA 1
ATOM 1063 C C . ARG A 1 129 ? -2.990 -15.993 -15.547 1.00 96.06 129 ARG A C 1
ATOM 1065 O O . ARG A 1 129 ? -4.109 -15.702 -15.943 1.00 96.06 129 ARG A O 1
ATOM 1072 N N . ILE A 1 130 ? -2.301 -15.269 -14.661 1.00 95.50 130 ILE A N 1
ATOM 1073 C CA . ILE A 1 130 ? -2.833 -14.064 -14.000 1.00 95.50 130 ILE A CA 1
ATOM 1074 C C . ILE A 1 130 ? -3.202 -12.995 -15.034 1.00 95.50 130 ILE A C 1
ATOM 1076 O O . ILE A 1 130 ? -4.333 -12.526 -15.042 1.00 95.50 130 ILE A O 1
ATOM 1080 N N . VAL A 1 131 ? -2.292 -12.659 -15.958 1.00 94.81 131 VAL A N 1
ATOM 1081 C CA . VAL A 1 131 ? -2.557 -11.673 -17.024 1.00 94.81 131 VAL A CA 1
ATOM 1082 C C . VAL A 1 131 ? -3.802 -12.055 -17.822 1.00 94.81 131 VAL A C 1
ATOM 1084 O O . VAL A 1 131 ? -4.673 -11.220 -18.042 1.00 94.81 131 VAL A O 1
ATOM 1087 N N . LYS A 1 132 ? -3.930 -13.327 -18.214 1.00 93.88 132 LYS A N 1
ATOM 1088 C CA . LYS A 1 132 ? -5.079 -13.805 -18.985 1.00 93.88 132 LYS A CA 1
ATOM 1089 C C . LYS A 1 132 ? -6.374 -13.783 -18.176 1.00 93.88 132 LYS A C 1
ATOM 1091 O O . LYS A 1 132 ? -7.396 -13.372 -18.706 1.00 93.88 132 LYS A O 1
ATOM 1096 N N . GLU A 1 133 ? -6.345 -14.257 -16.933 1.00 91.38 133 GLU A N 1
ATOM 1097 C CA . GLU A 1 133 ? -7.520 -14.284 -16.060 1.00 91.38 133 GLU A CA 1
ATOM 1098 C C . GLU A 1 133 ? -8.026 -12.861 -15.807 1.00 91.38 133 GLU A C 1
ATOM 1100 O O . GLU A 1 133 ? -9.195 -12.599 -16.074 1.00 91.38 133 GLU A O 1
ATOM 1105 N N . GLN A 1 134 ? -7.148 -11.937 -15.406 1.00 86.88 134 GLN A N 1
ATOM 1106 C CA . GLN A 1 134 ? -7.523 -10.552 -15.109 1.00 86.88 134 GLN A CA 1
ATOM 1107 C C . GLN A 1 134 ? -7.959 -9.777 -16.362 1.00 86.88 134 GLN A C 1
ATOM 1109 O O . GLN A 1 134 ? -8.981 -9.109 -16.324 1.00 86.88 134 GLN A O 1
ATOM 1114 N N . SER A 1 135 ? -7.285 -9.935 -17.508 1.00 85.25 135 SER A N 1
ATOM 1115 C CA . SER A 1 135 ? -7.706 -9.270 -18.762 1.00 85.25 135 SER A CA 1
ATOM 1116 C C . SER A 1 135 ? -9.004 -9.818 -19.367 1.00 85.25 135 SER A C 1
ATOM 1118 O O . SER A 1 135 ? -9.578 -9.190 -20.254 1.00 85.25 135 SER A O 1
ATOM 1120 N N . SER A 1 136 ? -9.455 -11.000 -18.933 1.00 85.81 136 SER A N 1
ATOM 1121 C CA . SER A 1 136 ? -10.703 -11.622 -19.397 1.00 85.81 136 SER A CA 1
ATOM 1122 C C . SER A 1 136 ? -11.919 -11.329 -18.517 1.00 85.81 136 SER A C 1
ATOM 1124 O O . SER A 1 136 ? -13.017 -11.772 -18.853 1.00 85.81 136 SER A O 1
ATOM 1126 N N . ARG A 1 137 ? -11.730 -10.652 -17.380 1.00 81.06 137 ARG A N 1
ATOM 1127 C CA . ARG A 1 137 ? -12.810 -10.288 -16.461 1.00 81.06 137 ARG A CA 1
ATOM 1128 C C . ARG A 1 137 ? -13.492 -9.012 -16.951 1.00 81.06 137 ARG A C 1
ATOM 1130 O O . ARG A 1 137 ? -12.819 -8.048 -17.291 1.00 81.06 137 ARG A O 1
ATOM 1137 N N . ASP A 1 138 ? -14.823 -9.032 -16.975 1.00 70.44 138 ASP A N 1
ATOM 1138 C CA . ASP A 1 138 ? -15.632 -7.860 -17.335 1.00 70.44 138 ASP A CA 1
ATOM 1139 C C . ASP A 1 138 ? -15.816 -6.900 -16.143 1.00 70.44 138 ASP A C 1
ATOM 1141 O O . ASP A 1 138 ? -15.929 -5.695 -16.342 1.00 70.44 138 ASP A O 1
ATOM 1145 N N . ASP A 1 139 ? -15.815 -7.443 -14.918 1.00 65.94 139 ASP A N 1
ATOM 1146 C CA . ASP A 1 139 ? -15.929 -6.733 -13.640 1.00 65.94 139 ASP A CA 1
ATOM 1147 C C . ASP A 1 139 ? -14.932 -7.336 -12.627 1.00 65.94 139 ASP A C 1
ATOM 1149 O O . ASP A 1 139 ? -14.596 -8.523 -12.710 1.00 65.94 139 ASP A O 1
ATOM 1153 N N . ASN A 1 140 ? -14.514 -6.551 -11.626 1.00 72.75 140 ASN A N 1
ATOM 1154 C CA . ASN A 1 140 ? -13.610 -6.974 -10.541 1.00 72.75 140 ASN A CA 1
ATOM 1155 C C . ASN A 1 140 ? -12.219 -7.438 -11.018 1.00 72.75 140 ASN A C 1
ATOM 1157 O O . ASN A 1 140 ? -11.608 -8.333 -10.422 1.00 72.75 140 ASN A O 1
ATOM 1161 N N . ASP A 1 141 ? -11.723 -6.857 -12.107 1.00 80.25 141 ASP A N 1
ATOM 1162 C CA . ASP A 1 141 ? -10.340 -6.991 -12.546 1.00 80.25 141 ASP A CA 1
ATOM 1163 C C . ASP A 1 141 ? -9.430 -5.975 -11.841 1.00 80.25 141 ASP A C 1
ATOM 1165 O O . ASP A 1 141 ? -9.874 -5.011 -11.208 1.00 80.25 141 ASP A O 1
ATOM 1169 N N . TYR A 1 142 ? -8.123 -6.192 -11.965 1.00 81.38 142 TYR A N 1
ATOM 1170 C CA . TYR A 1 142 ? -7.125 -5.200 -11.591 1.00 81.38 142 TYR A CA 1
ATOM 1171 C C . TYR A 1 142 ? -6.035 -5.076 -12.663 1.00 81.38 142 TYR A C 1
ATOM 1173 O O . TYR A 1 142 ? -5.680 -6.058 -13.326 1.00 81.38 142 TYR A O 1
ATOM 1181 N N . PRO A 1 143 ? -5.427 -3.884 -12.814 1.00 85.19 143 PRO A N 1
ATOM 1182 C CA . PRO A 1 143 ? -4.370 -3.663 -13.794 1.00 85.19 143 PRO A CA 1
ATOM 1183 C C . PRO A 1 143 ? -3.087 -4.403 -13.381 1.00 85.19 143 PRO A C 1
ATOM 1185 O O . PRO A 1 143 ? -2.348 -3.956 -12.501 1.00 85.19 143 PRO A O 1
ATOM 1188 N N . VAL A 1 144 ? -2.817 -5.559 -13.997 1.00 90.06 144 VAL A N 1
ATOM 1189 C CA . VAL A 1 144 ? -1.740 -6.486 -13.595 1.00 90.06 144 VAL A CA 1
ATOM 1190 C C . VAL A 1 144 ? -0.352 -5.836 -13.618 1.00 90.06 144 VAL A C 1
ATOM 1192 O O . VAL A 1 144 ? 0.387 -5.956 -12.639 1.00 90.06 144 VAL A O 1
ATOM 1195 N N . ALA A 1 145 ? 0.019 -5.117 -14.682 1.00 88.81 145 ALA A N 1
ATOM 1196 C CA . ALA A 1 145 ? 1.329 -4.464 -14.754 1.00 88.81 145 ALA A CA 1
ATOM 1197 C C . ALA A 1 145 ? 1.498 -3.368 -13.688 1.00 88.81 145 ALA A C 1
ATOM 1199 O O . ALA A 1 145 ? 2.504 -3.358 -12.976 1.00 88.81 145 ALA A O 1
ATOM 1200 N N . VAL A 1 146 ? 0.494 -2.500 -13.517 1.00 86.25 146 VAL A N 1
ATOM 1201 C CA . VAL A 1 146 ? 0.481 -1.461 -12.468 1.00 86.25 146 VAL A CA 1
ATOM 1202 C C . VAL A 1 146 ? 0.581 -2.089 -11.082 1.00 86.25 146 VAL A C 1
ATOM 1204 O O . VAL A 1 146 ? 1.383 -1.660 -10.257 1.00 86.25 146 VAL A O 1
ATOM 1207 N N . THR A 1 147 ? -0.157 -3.171 -10.851 1.00 88.19 147 THR A N 1
ATOM 1208 C CA . THR A 1 147 ? -0.126 -3.928 -9.597 1.00 88.19 147 THR A CA 1
ATOM 1209 C C . THR A 1 147 ? 1.257 -4.502 -9.319 1.00 88.19 147 THR A C 1
ATOM 1211 O O . THR A 1 147 ? 1.757 -4.416 -8.199 1.00 88.19 147 THR A O 1
ATOM 1214 N N . GLY A 1 148 ? 1.935 -5.015 -10.346 1.00 90.88 148 GLY A N 1
ATOM 1215 C CA . GLY A 1 148 ? 3.328 -5.433 -10.241 1.00 90.88 148 GLY A CA 1
ATOM 1216 C C . GLY A 1 148 ? 4.277 -4.290 -9.873 1.00 90.88 148 GLY A C 1
ATOM 1217 O O . GLY A 1 148 ? 5.218 -4.485 -9.103 1.00 90.88 148 GLY A O 1
ATOM 1218 N N . ILE A 1 149 ? 4.034 -3.077 -10.358 1.00 89.19 149 ILE A N 1
ATOM 1219 C CA . ILE A 1 149 ? 4.814 -1.899 -9.959 1.00 89.19 149 ILE A CA 1
ATOM 1220 C C . ILE A 1 149 ? 4.521 -1.540 -8.490 1.00 89.19 149 ILE A C 1
ATOM 1222 O O . ILE A 1 149 ? 5.454 -1.298 -7.722 1.00 89.19 149 ILE A O 1
ATOM 1226 N N . SER A 1 150 ? 3.262 -1.609 -8.051 1.00 88.88 150 SER A N 1
ATOM 1227 C CA . SER A 1 150 ? 2.876 -1.386 -6.650 1.00 88.88 150 SER A CA 1
ATOM 1228 C C . SER A 1 150 ? 3.467 -2.425 -5.689 1.00 88.88 150 SER A C 1
ATOM 1230 O O . SER A 1 150 ? 3.928 -2.068 -4.607 1.00 88.88 150 SER A O 1
ATOM 1232 N N . ILE A 1 151 ? 3.539 -3.703 -6.077 1.00 92.00 151 ILE A N 1
ATOM 1233 C CA . ILE A 1 151 ? 4.200 -4.746 -5.270 1.00 92.00 151 ILE A CA 1
ATOM 1234 C C . ILE A 1 151 ? 5.705 -4.476 -5.162 1.00 92.00 151 ILE A C 1
ATOM 1236 O O . ILE A 1 151 ? 6.293 -4.667 -4.098 1.00 92.00 151 ILE A O 1
ATOM 1240 N N . THR A 1 152 ? 6.335 -3.992 -6.238 1.00 92.25 152 THR A N 1
ATOM 1241 C CA . THR A 1 152 ? 7.746 -3.575 -6.204 1.00 92.25 152 THR A CA 1
ATOM 1242 C C . THR A 1 152 ? 7.968 -2.478 -5.164 1.00 92.25 152 THR A C 1
ATOM 1244 O O . THR A 1 152 ? 8.905 -2.557 -4.368 1.00 92.25 152 THR A O 1
ATOM 1247 N N . GLN A 1 153 ? 7.076 -1.487 -5.131 1.00 89.62 153 GLN A N 1
ATOM 1248 C CA . GLN A 1 153 ? 7.099 -0.410 -4.145 1.00 89.62 153 GLN A CA 1
ATOM 1249 C C . GLN A 1 153 ? 6.885 -0.915 -2.717 1.00 89.62 153 GLN A C 1
ATOM 1251 O O . GLN A 1 153 ? 7.616 -0.510 -1.813 1.00 89.62 153 GLN A O 1
ATOM 1256 N N . LEU A 1 154 ? 5.929 -1.824 -2.513 1.00 90.06 154 LEU A N 1
ATOM 1257 C CA . LEU A 1 154 ? 5.690 -2.466 -1.222 1.00 90.06 154 LEU A CA 1
ATOM 1258 C C . LEU A 1 154 ? 6.967 -3.155 -0.729 1.00 90.06 154 LEU A C 1
ATOM 1260 O O . LEU A 1 154 ? 7.413 -2.892 0.387 1.00 90.06 154 LEU A O 1
ATOM 1264 N N . LEU A 1 155 ? 7.593 -3.982 -1.568 1.00 92.69 155 LEU A N 1
ATOM 1265 C CA . LEU A 1 155 ? 8.785 -4.736 -1.192 1.00 92.69 155 LEU A CA 1
ATOM 1266 C C . LEU A 1 155 ? 9.983 -3.824 -0.896 1.00 92.69 155 LEU A C 1
ATOM 1268 O O . LEU A 1 155 ? 10.699 -4.036 0.082 1.00 92.69 155 LEU A O 1
ATOM 1272 N N . HIS A 1 156 ? 10.170 -2.776 -1.703 1.00 90.81 156 HIS A N 1
ATOM 1273 C CA . HIS A 1 156 ? 11.179 -1.745 -1.453 1.00 90.81 156 HIS A CA 1
ATOM 1274 C C . HIS A 1 156 ? 10.954 -1.061 -0.098 1.00 90.81 156 HIS A C 1
ATOM 1276 O O . HIS A 1 156 ? 11.896 -0.969 0.685 1.00 90.81 156 HIS A O 1
ATOM 1282 N N . SER A 1 157 ? 9.712 -0.687 0.229 1.00 88.88 157 SER A N 1
ATOM 1283 C CA . SER A 1 157 ? 9.383 -0.021 1.500 1.00 88.88 157 SER A CA 1
ATOM 1284 C C . SER A 1 157 ? 9.657 -0.873 2.745 1.00 88.88 157 SER A C 1
ATOM 1286 O O . SER A 1 157 ? 9.899 -0.328 3.817 1.00 88.88 157 SER A O 1
ATOM 1288 N N . ILE A 1 158 ? 9.642 -2.203 2.610 1.00 87.81 158 ILE A N 1
ATOM 1289 C CA . ILE A 1 158 ? 9.946 -3.133 3.705 1.00 87.81 158 ILE A CA 1
ATOM 1290 C C . ILE A 1 158 ? 11.456 -3.218 3.953 1.00 87.81 158 ILE A C 1
ATOM 1292 O O . ILE A 1 158 ? 11.893 -3.269 5.101 1.00 87.81 158 ILE A O 1
ATOM 1296 N N . PHE A 1 159 ? 12.258 -3.255 2.887 1.00 89.56 159 PHE A N 1
ATOM 1297 C CA . PHE A 1 159 ? 13.697 -3.515 2.989 1.00 89.56 159 PHE A CA 1
ATOM 1298 C C . PHE A 1 159 ? 14.574 -2.263 2.980 1.00 89.56 159 PHE A C 1
ATOM 1300 O O . PHE A 1 159 ? 15.767 -2.366 3.265 1.00 89.56 159 PHE A O 1
ATOM 1307 N N . TRP A 1 160 ? 14.026 -1.096 2.639 1.00 87.06 160 TRP A N 1
ATOM 1308 C CA . TRP A 1 160 ? 14.780 0.147 2.532 1.00 87.06 160 TRP A CA 1
ATOM 1309 C C . TRP A 1 160 ? 14.301 1.196 3.537 1.00 87.06 160 TRP A C 1
ATOM 1311 O O . TRP A 1 160 ? 13.294 1.870 3.327 1.00 87.06 160 TRP A O 1
ATOM 1321 N N . ASN A 1 161 ? 15.074 1.378 4.610 1.00 79.12 161 ASN A N 1
ATOM 1322 C CA . ASN A 1 161 ? 14.889 2.463 5.570 1.00 79.12 161 ASN A CA 1
ATOM 1323 C C . ASN A 1 161 ? 15.952 3.558 5.368 1.00 79.12 161 ASN A C 1
ATOM 1325 O O . ASN A 1 161 ? 17.151 3.339 5.583 1.00 79.12 161 ASN A O 1
ATOM 1329 N N . GLU A 1 162 ? 15.512 4.750 4.955 1.00 71.56 162 GLU A N 1
ATOM 1330 C CA . GLU A 1 162 ? 16.388 5.910 4.730 1.00 71.56 162 GLU A CA 1
ATOM 1331 C C . GLU A 1 162 ? 16.805 6.609 6.026 1.00 71.56 162 GLU A C 1
ATOM 1333 O O . GLU A 1 162 ? 17.910 7.142 6.105 1.00 71.56 162 GLU A O 1
ATOM 1338 N N . LYS A 1 163 ? 15.935 6.611 7.045 1.00 69.56 163 LYS A N 1
ATOM 1339 C CA . LYS A 1 163 ? 16.113 7.439 8.246 1.00 69.56 163 LYS A CA 1
ATOM 1340 C C . LYS A 1 163 ? 17.087 6.809 9.236 1.00 69.56 163 LYS A C 1
ATOM 1342 O O . LYS A 1 163 ? 17.987 7.498 9.709 1.00 69.56 163 LYS A O 1
ATOM 1347 N N . ASN A 1 164 ? 16.954 5.504 9.486 1.00 67.94 164 ASN A N 1
ATOM 1348 C CA . ASN A 1 164 ? 17.787 4.790 10.458 1.00 67.94 164 ASN A CA 1
ATOM 1349 C C . ASN A 1 164 ? 18.458 3.543 9.857 1.00 67.94 164 ASN A C 1
ATOM 1351 O O . ASN A 1 164 ? 18.063 2.416 10.151 1.00 67.94 164 ASN A O 1
ATOM 1355 N N . PRO A 1 165 ? 19.524 3.719 9.058 1.00 65.75 165 PRO A N 1
ATOM 1356 C CA . PRO A 1 165 ? 20.251 2.619 8.431 1.00 65.75 165 PRO A CA 1
ATOM 1357 C C . PRO A 1 165 ? 20.793 1.531 9.365 1.00 65.75 165 PRO A C 1
ATOM 1359 O O . PRO A 1 165 ? 21.034 0.407 8.933 1.00 65.75 165 PRO A O 1
ATOM 1362 N N . GLN A 1 166 ? 21.079 1.904 10.614 1.00 65.94 166 GLN A N 1
ATOM 1363 C CA . GLN A 1 166 ? 21.732 1.046 11.604 1.00 65.94 166 GLN A CA 1
ATOM 1364 C C . GLN A 1 166 ? 20.746 0.148 12.361 1.00 65.94 166 GLN A C 1
ATOM 1366 O O . GLN A 1 166 ? 21.183 -0.800 13.005 1.00 65.94 166 GLN A O 1
ATOM 1371 N N . ASP A 1 167 ? 19.444 0.425 12.252 1.00 71.56 167 ASP A N 1
ATOM 1372 C CA . ASP A 1 167 ? 18.389 -0.315 12.951 1.00 71.56 167 ASP A CA 1
ATOM 1373 C C . ASP A 1 167 ? 17.836 -1.483 12.109 1.00 71.56 167 ASP A C 1
ATOM 1375 O O . ASP A 1 167 ? 16.957 -2.214 12.571 1.00 71.56 167 ASP A O 1
ATOM 1379 N N . ASP A 1 168 ? 18.328 -1.673 10.876 1.00 75.56 168 ASP A N 1
ATOM 1380 C CA . ASP A 1 168 ? 17.847 -2.735 9.991 1.00 75.56 168 ASP A CA 1
ATOM 1381 C C . ASP A 1 168 ? 18.222 -4.122 10.549 1.00 75.56 168 ASP A C 1
ATOM 1383 O O . ASP A 1 168 ? 19.408 -4.410 10.761 1.00 75.56 168 ASP A O 1
ATOM 1387 N N . PRO A 1 169 ? 17.245 -5.027 10.754 1.00 85.25 169 PRO A N 1
ATOM 1388 C CA . PRO A 1 169 ? 17.545 -6.388 11.161 1.00 85.25 169 PRO A CA 1
ATOM 1389 C C . PRO A 1 169 ? 18.225 -7.158 10.020 1.00 85.25 169 PRO A C 1
ATOM 1391 O O . PRO A 1 169 ? 18.131 -6.818 8.835 1.00 85.25 169 PRO A O 1
ATOM 1394 N N . VAL A 1 170 ? 18.883 -8.263 10.373 1.00 86.94 170 VAL A N 1
ATOM 1395 C CA . VAL A 1 170 ? 19.352 -9.227 9.373 1.00 86.94 170 VAL A CA 1
ATOM 1396 C C . VAL A 1 170 ? 18.137 -9.996 8.853 1.00 86.94 170 VAL A C 1
ATOM 1398 O O . VAL A 1 170 ? 17.586 -10.848 9.548 1.00 86.94 170 VAL A O 1
ATOM 1401 N N . TYR A 1 171 ? 17.720 -9.721 7.621 1.00 89.50 171 TYR A N 1
ATOM 1402 C CA . TYR A 1 171 ? 16.661 -10.465 6.951 1.00 89.50 171 TYR A CA 1
ATOM 1403 C C . TYR A 1 171 ? 17.250 -11.749 6.367 1.00 89.50 171 TYR A C 1
ATOM 1405 O O . TYR A 1 171 ? 17.736 -11.769 5.235 1.00 89.50 171 TYR A O 1
ATOM 1413 N N . HIS A 1 172 ? 17.199 -12.840 7.134 1.00 89.56 172 HIS A N 1
ATOM 1414 C CA . HIS A 1 172 ? 17.740 -14.148 6.737 1.00 89.56 172 HIS A CA 1
ATOM 1415 C C . HIS A 1 172 ? 17.274 -14.598 5.343 1.00 89.56 172 HIS A C 1
ATOM 1417 O O . HIS A 1 172 ? 18.072 -15.108 4.557 1.00 89.56 172 HIS A O 1
ATOM 1423 N N . ILE A 1 173 ? 16.021 -14.299 4.994 1.00 90.88 173 ILE A N 1
ATOM 1424 C CA . ILE A 1 173 ? 15.426 -14.621 3.695 1.00 90.88 173 ILE A CA 1
ATOM 1425 C C . ILE A 1 173 ? 16.187 -14.031 2.497 1.00 90.88 173 ILE A C 1
ATOM 1427 O O . ILE A 1 173 ? 16.261 -14.669 1.448 1.00 90.88 173 ILE A O 1
ATOM 1431 N N . LEU A 1 174 ? 16.824 -12.859 2.639 1.00 91.19 174 LEU A N 1
ATOM 1432 C CA . LEU A 1 174 ? 17.598 -12.229 1.557 1.00 91.19 174 LEU A CA 1
ATOM 1433 C C . LEU A 1 174 ? 18.874 -13.003 1.207 1.00 91.19 174 LEU A C 1
ATOM 1435 O O . LEU A 1 174 ? 19.445 -12.815 0.125 1.00 91.19 174 LEU A O 1
ATOM 1439 N N . PHE A 1 175 ? 19.294 -13.885 2.113 1.00 90.38 175 PHE A N 1
ATOM 1440 C CA . PHE A 1 175 ? 20.422 -14.784 1.949 1.00 90.38 175 PHE A CA 1
ATOM 1441 C C . PHE A 1 175 ? 19.991 -16.175 1.473 1.00 90.38 175 PHE A C 1
ATOM 1443 O O . PHE A 1 175 ? 20.860 -16.962 1.121 1.00 90.38 175 PHE A O 1
ATOM 1450 N N . ASP A 1 176 ? 18.698 -16.494 1.367 1.00 88.44 176 ASP A N 1
ATOM 1451 C CA . ASP A 1 176 ? 18.227 -17.822 0.940 1.00 88.44 176 ASP A CA 1
ATOM 1452 C C . ASP A 1 176 ? 18.454 -18.079 -0.566 1.00 88.44 176 ASP A C 1
ATOM 1454 O O . ASP A 1 176 ? 18.790 -19.190 -0.976 1.00 88.44 176 ASP A O 1
ATOM 1458 N N . HIS A 1 177 ? 18.373 -17.026 -1.389 1.00 89.12 177 HIS A N 1
ATOM 1459 C CA . HIS A 1 177 ? 18.516 -17.101 -2.849 1.00 89.12 177 HIS A CA 1
ATOM 1460 C C . HIS A 1 177 ? 19.212 -15.867 -3.450 1.00 89.12 177 HIS A C 1
ATOM 1462 O O . HIS A 1 177 ? 19.034 -14.746 -2.957 1.00 89.12 177 HIS A O 1
ATOM 1468 N N . ASP A 1 178 ? 19.990 -16.044 -4.526 1.00 86.69 178 ASP A N 1
ATOM 1469 C CA . ASP A 1 178 ? 20.707 -14.937 -5.187 1.00 86.69 178 ASP A CA 1
ATOM 1470 C C . ASP A 1 178 ? 19.737 -13.812 -5.585 1.00 86.69 178 ASP A C 1
ATOM 1472 O O . ASP A 1 178 ? 19.985 -12.644 -5.285 1.00 86.69 178 ASP A O 1
ATOM 1476 N N . ASN A 1 179 ? 18.559 -14.191 -6.081 1.00 90.94 179 ASN A N 1
ATOM 1477 C CA . ASN A 1 179 ? 17.473 -13.291 -6.482 1.00 90.94 179 ASN A CA 1
ATOM 1478 C C . ASN A 1 179 ? 16.321 -13.303 -5.459 1.00 90.94 179 ASN A C 1
ATOM 1480 O O . ASN A 1 179 ? 15.151 -13.404 -5.817 1.00 90.94 179 ASN A O 1
ATOM 1484 N N . ALA A 1 180 ? 16.632 -13.356 -4.159 1.00 93.12 180 ALA A N 1
ATOM 1485 C CA . ALA A 1 180 ? 15.611 -13.474 -3.113 1.00 93.12 180 ALA A CA 1
ATOM 1486 C C . ALA A 1 180 ? 14.566 -12.347 -3.160 1.00 93.12 180 ALA A C 1
ATOM 1488 O O . ALA A 1 180 ? 13.399 -12.596 -2.872 1.00 93.12 180 ALA A O 1
ATOM 1489 N N . PHE A 1 181 ? 14.967 -11.127 -3.533 1.00 95.12 181 PHE A N 1
ATOM 1490 C CA . PHE A 1 181 ? 14.052 -9.995 -3.670 1.00 95.12 181 PHE A CA 1
ATOM 1491 C C . PHE A 1 181 ? 13.009 -10.266 -4.762 1.00 95.12 181 PHE A C 1
ATOM 1493 O O . PHE A 1 181 ? 11.808 -10.158 -4.526 1.00 95.12 181 PHE A O 1
ATOM 1500 N N . GLU A 1 182 ? 13.457 -10.715 -5.928 1.00 96.44 182 GLU A N 1
ATOM 1501 C CA . GLU A 1 182 ? 12.606 -11.009 -7.073 1.00 96.44 182 GLU A CA 1
ATOM 1502 C C . GLU A 1 182 ? 11.745 -12.271 -6.855 1.00 96.44 182 GLU A C 1
ATOM 1504 O O . GLU A 1 182 ? 10.582 -12.318 -7.257 1.00 96.44 182 GLU A O 1
ATOM 1509 N N . GLU A 1 183 ? 12.254 -13.286 -6.151 1.00 97.19 183 GLU A N 1
ATOM 1510 C CA . GLU A 1 183 ? 11.448 -14.452 -5.759 1.00 97.19 183 GLU A CA 1
ATOM 1511 C C . GLU A 1 183 ? 10.353 -14.076 -4.747 1.00 97.19 183 GLU A C 1
ATOM 1513 O O . GLU A 1 183 ? 9.203 -14.500 -4.886 1.00 97.19 183 GLU A O 1
ATOM 1518 N N . MET A 1 184 ? 10.664 -13.226 -3.759 1.00 97.38 184 MET A N 1
ATOM 1519 C CA . MET A 1 184 ? 9.651 -12.684 -2.846 1.00 97.38 184 MET A CA 1
ATOM 1520 C C . MET A 1 184 ? 8.603 -11.868 -3.600 1.00 97.38 184 MET A C 1
ATOM 1522 O O . MET A 1 184 ? 7.414 -12.035 -3.339 1.00 97.38 184 MET A O 1
ATOM 1526 N N . TYR A 1 185 ? 9.019 -11.047 -4.566 1.00 97.88 185 TYR A N 1
ATOM 1527 C CA . TYR A 1 185 ? 8.112 -10.325 -5.455 1.00 97.88 185 TYR A CA 1
ATOM 1528 C C . TYR A 1 185 ? 7.106 -11.273 -6.132 1.00 97.88 185 TYR A C 1
ATOM 1530 O O . TYR A 1 185 ? 5.898 -11.037 -6.071 1.00 97.88 185 TYR A O 1
ATOM 1538 N N . CYS A 1 186 ? 7.574 -12.398 -6.680 1.00 98.00 186 CYS A N 1
ATOM 1539 C CA . CYS A 1 186 ? 6.715 -13.394 -7.327 1.00 98.00 186 CYS A CA 1
ATOM 1540 C C . CYS A 1 186 ? 5.732 -14.068 -6.355 1.00 98.00 186 CYS A C 1
ATOM 1542 O O . CYS A 1 186 ? 4.589 -14.364 -6.720 1.00 98.00 186 CYS A O 1
ATOM 1544 N N . ILE A 1 187 ? 6.159 -14.322 -5.114 1.00 96.75 187 ILE A N 1
ATOM 1545 C CA . ILE A 1 187 ? 5.305 -14.890 -4.060 1.00 96.75 187 ILE A CA 1
ATOM 1546 C C . ILE A 1 187 ? 4.226 -13.884 -3.642 1.00 96.75 187 ILE A C 1
ATOM 1548 O O . ILE A 1 187 ? 3.060 -14.258 -3.502 1.00 96.75 187 ILE A O 1
ATOM 1552 N N . ILE A 1 188 ? 4.596 -12.613 -3.470 1.00 96.25 188 ILE A N 1
ATOM 1553 C CA . ILE A 1 188 ? 3.672 -11.546 -3.071 1.00 96.25 188 ILE A CA 1
ATOM 1554 C C . ILE A 1 188 ? 2.661 -11.262 -4.181 1.00 96.25 188 ILE A C 1
ATOM 1556 O O . ILE A 1 188 ? 1.493 -11.046 -3.881 1.00 96.25 188 ILE A O 1
ATOM 1560 N N . PHE A 1 189 ? 3.058 -11.356 -5.452 1.00 96.62 189 PHE A N 1
ATOM 1561 C CA . PHE A 1 189 ? 2.130 -11.237 -6.578 1.00 96.62 189 PHE A CA 1
ATOM 1562 C C . PHE A 1 189 ? 1.023 -12.292 -6.516 1.00 96.62 189 PHE A C 1
ATOM 1564 O O . PHE A 1 189 ? -0.157 -11.966 -6.576 1.00 96.62 189 PHE A O 1
ATOM 1571 N N . GLN A 1 190 ? 1.394 -13.557 -6.314 1.00 94.81 190 GLN A N 1
ATOM 1572 C CA . GLN A 1 190 ? 0.427 -14.648 -6.153 1.00 94.81 190 GLN A CA 1
ATOM 1573 C C . GLN A 1 190 ? -0.402 -14.527 -4.871 1.00 94.81 190 GLN A C 1
ATOM 1575 O O . GLN A 1 190 ? -1.513 -15.049 -4.791 1.00 94.81 190 GLN A O 1
ATOM 1580 N N . LEU A 1 191 ? 0.150 -13.917 -3.820 1.00 93.31 191 LEU A N 1
ATOM 1581 C CA . LEU A 1 191 ? -0.620 -13.597 -2.627 1.00 93.31 191 LEU A CA 1
ATOM 1582 C C . LEU A 1 191 ? -1.671 -12.531 -2.939 1.00 93.31 191 LEU A C 1
ATOM 1584 O O . LEU A 1 191 ? -2.819 -12.728 -2.573 1.00 93.31 191 LEU A O 1
ATOM 1588 N N . LEU A 1 192 ? -1.299 -11.455 -3.631 1.00 92.50 192 LEU A N 1
ATOM 1589 C CA . LEU A 1 192 ? -2.220 -10.385 -3.996 1.00 92.50 192 LEU A CA 1
ATOM 1590 C C . LEU A 1 192 ? -3.347 -10.894 -4.899 1.00 92.50 192 LEU A C 1
ATOM 1592 O O . LEU A 1 192 ? -4.499 -10.642 -4.575 1.00 92.50 192 LEU A O 1
ATOM 1596 N N . ASP A 1 193 ? -3.031 -11.663 -5.945 1.00 92.19 193 ASP A N 1
ATOM 1597 C CA . ASP A 1 193 ? -4.018 -12.267 -6.862 1.00 92.19 193 ASP A CA 1
ATOM 1598 C C . ASP A 1 193 ? -5.070 -13.094 -6.099 1.00 92.19 193 ASP A C 1
ATOM 1600 O O . ASP A 1 193 ? -6.270 -12.952 -6.309 1.00 92.19 193 ASP A O 1
ATOM 1604 N N . ARG A 1 194 ? -4.635 -13.892 -5.114 1.00 90.88 194 ARG A N 1
ATOM 1605 C CA . ARG A 1 194 ? -5.557 -14.656 -4.260 1.00 90.88 194 ARG A CA 1
ATOM 1606 C C . ARG A 1 194 ? -6.338 -13.785 -3.288 1.00 90.88 194 ARG A C 1
ATOM 1608 O O . ARG A 1 194 ? -7.530 -14.002 -3.134 1.00 90.88 194 ARG A O 1
ATOM 1615 N N . THR A 1 195 ? -5.690 -12.827 -2.626 1.00 86.25 195 THR A N 1
ATOM 1616 C CA . THR A 1 195 ? -6.367 -11.922 -1.684 1.00 86.25 195 THR A CA 1
ATOM 1617 C C . THR A 1 195 ? -7.436 -11.099 -2.400 1.00 86.25 195 THR A C 1
ATOM 1619 O O . THR A 1 195 ? -8.511 -10.897 -1.847 1.00 86.25 195 THR A O 1
ATOM 1622 N N . TRP A 1 196 ? -7.166 -10.663 -3.632 1.00 83.81 196 TRP A N 1
ATOM 1623 C CA . TRP A 1 196 ? -8.123 -9.963 -4.485 1.00 83.81 196 TRP A CA 1
ATOM 1624 C C . TRP A 1 196 ? -9.397 -10.789 -4.699 1.00 83.81 196 TRP A C 1
ATOM 1626 O O . TRP A 1 196 ? -10.504 -10.307 -4.453 1.00 83.81 196 TRP A O 1
ATOM 1636 N N . ASP A 1 197 ? -9.231 -12.061 -5.070 1.00 86.38 197 ASP A N 1
ATOM 1637 C CA . ASP A 1 197 ? -10.339 -12.996 -5.277 1.00 86.38 197 ASP A CA 1
ATOM 1638 C C . ASP A 1 197 ? -11.068 -13.343 -3.970 1.00 86.38 197 ASP A C 1
ATOM 1640 O O . ASP A 1 197 ? -12.297 -13.376 -3.934 1.00 86.38 197 ASP A O 1
ATOM 1644 N N . GLU A 1 198 ? -10.333 -13.564 -2.877 1.00 85.44 198 GLU A N 1
ATOM 1645 C CA . GLU A 1 198 ? -10.899 -13.839 -1.549 1.00 85.44 198 GLU A CA 1
ATOM 1646 C C . GLU A 1 198 ? -11.719 -12.656 -1.010 1.00 85.44 198 GLU A C 1
ATOM 1648 O O . GLU A 1 198 ? -12.710 -12.864 -0.309 1.00 85.44 198 GLU A O 1
ATOM 1653 N N . MET A 1 199 ? -11.327 -11.423 -1.347 1.00 78.56 199 MET A N 1
ATOM 1654 C CA . MET A 1 199 ? -12.047 -10.195 -1.000 1.00 78.56 199 MET A CA 1
ATOM 1655 C C . MET A 1 199 ? -13.246 -9.918 -1.907 1.00 78.56 199 MET A C 1
ATOM 1657 O O . MET A 1 199 ? -14.051 -9.053 -1.567 1.00 78.56 199 MET A O 1
ATOM 1661 N N . ASN A 1 200 ? -13.367 -10.618 -3.042 1.00 76.62 200 ASN A N 1
ATOM 1662 C CA . ASN A 1 200 ? -14.254 -10.223 -4.139 1.00 76.62 200 ASN A CA 1
ATOM 1663 C C . ASN A 1 200 ? -14.100 -8.719 -4.453 1.00 76.62 200 ASN A C 1
ATOM 1665 O O . ASN A 1 200 ? -15.085 -7.984 -4.542 1.00 76.62 200 ASN A O 1
ATOM 1669 N N . ALA A 1 201 ? -12.843 -8.271 -4.518 1.00 68.50 201 ALA A N 1
ATOM 1670 C CA . ALA A 1 201 ? -12.474 -6.866 -4.599 1.00 68.50 201 ALA A CA 1
ATOM 1671 C C . ALA A 1 201 ? -12.834 -6.259 -5.960 1.00 68.50 201 ALA A C 1
ATOM 1673 O O . ALA A 1 201 ? -12.663 -6.891 -7.002 1.00 68.50 201 ALA A O 1
ATOM 1674 N N . ALA A 1 202 ? -13.288 -5.008 -5.945 1.00 70.19 202 ALA A N 1
ATOM 1675 C CA . ALA A 1 202 ? -13.413 -4.183 -7.138 1.00 70.19 202 ALA A CA 1
ATOM 1676 C C . ALA A 1 202 ? -12.210 -3.236 -7.267 1.00 70.19 202 ALA A C 1
ATOM 1678 O O . ALA A 1 202 ? -11.431 -3.061 -6.331 1.00 70.19 202 ALA A O 1
ATOM 1679 N N . TYR A 1 203 ? -12.085 -2.548 -8.406 1.00 63.38 203 TYR A N 1
ATOM 1680 C CA . TYR A 1 203 ? -10.997 -1.593 -8.664 1.00 63.38 203 TYR A CA 1
ATOM 1681 C C . TYR A 1 203 ? -10.756 -0.598 -7.506 1.00 63.38 203 TYR A C 1
ATOM 1683 O O . TYR A 1 203 ? -9.614 -0.327 -7.138 1.00 63.38 203 TYR A O 1
ATOM 1691 N N . MET A 1 204 ? -11.831 -0.094 -6.885 1.00 67.31 204 MET A N 1
ATOM 1692 C CA . MET A 1 204 ? -11.760 0.862 -5.768 1.00 67.31 204 MET A CA 1
ATOM 1693 C C . MET A 1 204 ? -11.213 0.256 -4.465 1.00 67.31 204 MET A C 1
ATOM 1695 O O . MET A 1 204 ? -10.722 0.996 -3.616 1.00 67.31 204 MET A O 1
ATOM 1699 N N . ASP A 1 205 ? -11.242 -1.069 -4.316 1.00 70.38 205 ASP A N 1
ATOM 1700 C CA . ASP A 1 205 ? -10.722 -1.787 -3.148 1.00 70.38 205 ASP A CA 1
ATOM 1701 C C . ASP A 1 205 ? -9.217 -2.053 -3.237 1.00 70.38 205 ASP A C 1
ATOM 1703 O O . ASP A 1 205 ? -8.619 -2.564 -2.288 1.00 70.38 205 ASP A O 1
ATOM 1707 N N . PHE A 1 206 ? -8.572 -1.693 -4.350 1.00 74.12 206 PHE A N 1
ATOM 1708 C CA . PHE A 1 206 ? -7.148 -1.935 -4.562 1.00 74.12 206 PHE A CA 1
ATOM 1709 C C . PHE A 1 206 ? -6.239 -1.451 -3.421 1.00 74.12 206 PHE A C 1
ATOM 1711 O O . PHE A 1 206 ? -5.384 -2.233 -2.991 1.00 74.12 206 PHE A O 1
ATOM 1718 N N . PRO A 1 207 ? -6.421 -0.244 -2.848 1.00 75.69 207 PRO A N 1
ATOM 1719 C CA . PRO A 1 207 ? -5.638 0.179 -1.688 1.00 75.69 207 PRO A CA 1
ATOM 1720 C C . PRO A 1 207 ? -5.823 -0.749 -0.478 1.00 75.69 207 PRO A C 1
ATOM 1722 O O . PRO A 1 207 ? -4.847 -1.099 0.185 1.00 75.69 207 PRO A O 1
ATOM 1725 N N . ASN A 1 208 ? -7.055 -1.206 -0.230 1.00 75.31 208 ASN A N 1
ATOM 1726 C CA . ASN A 1 208 ? -7.390 -2.093 0.887 1.00 75.31 208 ASN A CA 1
ATOM 1727 C C . ASN A 1 208 ? -6.738 -3.469 0.713 1.00 75.31 208 ASN A C 1
ATOM 1729 O O . ASN A 1 208 ? -6.140 -3.998 1.652 1.00 75.31 208 ASN A O 1
ATOM 1733 N N . VAL A 1 209 ? -6.793 -4.024 -0.503 1.00 78.00 209 VAL A N 1
ATOM 1734 C CA . VAL A 1 209 ? -6.139 -5.295 -0.846 1.00 78.00 209 VAL A CA 1
ATOM 1735 C C . VAL A 1 209 ? -4.625 -5.177 -0.671 1.00 78.00 209 VAL A C 1
ATOM 1737 O O . VAL A 1 209 ? -4.003 -6.031 -0.036 1.00 78.00 209 VAL A O 1
ATOM 1740 N N . LEU A 1 210 ? -4.017 -4.105 -1.187 1.00 81.88 210 LEU A N 1
ATOM 1741 C CA . LEU A 1 210 ? -2.574 -3.893 -1.094 1.00 81.88 210 LEU A CA 1
ATOM 1742 C C . LEU A 1 210 ? -2.114 -3.738 0.365 1.00 81.88 210 LEU A C 1
ATOM 1744 O O . LEU A 1 210 ? -1.089 -4.309 0.745 1.00 81.88 210 LEU A O 1
ATOM 1748 N N . ASN A 1 211 ? -2.888 -3.036 1.196 1.00 80.00 211 ASN A N 1
ATOM 1749 C CA . ASN A 1 211 ? -2.629 -2.904 2.631 1.00 80.00 211 ASN A CA 1
ATOM 1750 C C . ASN A 1 211 ? -2.755 -4.248 3.361 1.00 80.00 211 ASN A C 1
ATOM 1752 O O . ASN A 1 211 ? -1.851 -4.621 4.110 1.00 80.00 211 ASN A O 1
ATOM 1756 N N . ALA A 1 212 ? -3.808 -5.025 3.093 1.00 80.31 212 ALA A N 1
ATOM 1757 C CA . ALA A 1 212 ? -3.970 -6.360 3.671 1.00 80.31 212 ALA A CA 1
ATOM 1758 C C . ALA A 1 212 ? -2.797 -7.287 3.302 1.00 80.31 212 ALA A C 1
ATOM 1760 O O . ALA A 1 212 ? -2.272 -8.019 4.148 1.00 80.31 212 ALA A O 1
ATOM 1761 N N . VAL A 1 213 ? -2.331 -7.219 2.050 1.00 85.94 213 VAL A N 1
ATOM 1762 C CA . VAL A 1 213 ? -1.137 -7.938 1.587 1.00 85.94 213 VAL A CA 1
ATOM 1763 C C . VAL A 1 213 ? 0.112 -7.457 2.327 1.00 85.94 213 VAL A C 1
ATOM 1765 O O . VAL A 1 213 ? 0.880 -8.293 2.803 1.00 85.94 213 VAL A O 1
ATOM 1768 N N . LYS A 1 214 ? 0.315 -6.143 2.477 1.00 86.44 214 LYS A N 1
ATOM 1769 C CA . LYS A 1 214 ? 1.462 -5.562 3.195 1.00 86.44 214 LYS A CA 1
ATOM 1770 C C . LYS A 1 214 ? 1.525 -6.023 4.651 1.00 86.44 214 LYS A C 1
ATOM 1772 O O . LYS A 1 214 ? 2.591 -6.446 5.104 1.00 86.44 214 LYS A O 1
ATOM 1777 N N . GLU A 1 215 ? 0.403 -5.997 5.363 1.00 83.25 215 GLU A N 1
ATOM 1778 C CA . GLU A 1 215 ? 0.321 -6.464 6.750 1.00 83.25 215 GLU A CA 1
ATOM 1779 C C . GLU A 1 215 ? 0.639 -7.955 6.854 1.00 83.25 215 GLU A C 1
ATOM 1781 O O . GLU A 1 215 ? 1.497 -8.373 7.640 1.00 83.25 215 GLU A O 1
ATOM 1786 N N . LYS A 1 216 ? 0.031 -8.773 5.986 1.00 85.06 216 LYS A N 1
ATOM 1787 C CA . LYS A 1 216 ? 0.301 -10.213 5.950 1.00 85.06 216 LYS A CA 1
ATOM 1788 C C . LYS A 1 216 ? 1.773 -10.503 5.668 1.00 85.06 216 LYS A C 1
ATOM 1790 O O . LYS A 1 216 ? 2.375 -11.314 6.370 1.00 85.06 216 LYS A O 1
ATOM 1795 N N . VAL A 1 217 ? 2.375 -9.827 4.690 1.00 89.94 217 VAL A N 1
ATOM 1796 C CA . VAL A 1 217 ? 3.806 -9.952 4.377 1.00 89.94 217 VAL A CA 1
ATOM 1797 C C . VAL A 1 217 ? 4.659 -9.563 5.583 1.00 89.94 217 VAL A C 1
ATOM 1799 O O . VAL A 1 217 ? 5.570 -10.307 5.936 1.00 89.94 217 VAL A O 1
ATOM 1802 N N . SER A 1 218 ? 4.337 -8.462 6.261 1.00 87.06 218 SER A N 1
ATOM 1803 C CA . SER A 1 218 ? 5.097 -7.964 7.415 1.00 87.06 218 SER A CA 1
ATOM 1804 C C . SER A 1 218 ? 5.058 -8.931 8.605 1.00 87.06 218 SER A C 1
ATOM 1806 O O . SER A 1 218 ? 6.070 -9.134 9.278 1.00 87.06 218 SER A O 1
ATOM 1808 N N . VAL A 1 219 ? 3.916 -9.579 8.853 1.00 84.25 219 VAL A N 1
ATOM 1809 C CA . VAL A 1 219 ? 3.775 -10.617 9.889 1.00 84.25 219 VAL A CA 1
ATOM 1810 C C . VAL A 1 219 ? 4.527 -11.892 9.507 1.00 84.25 219 VAL A C 1
ATOM 1812 O O . VAL A 1 219 ? 5.273 -12.443 10.321 1.00 84.25 219 VAL A O 1
ATOM 1815 N N . VAL A 1 220 ? 4.361 -12.365 8.270 1.00 87.38 220 VAL A N 1
ATOM 1816 C CA . VAL A 1 220 ? 5.001 -13.600 7.795 1.00 87.38 220 VAL A CA 1
ATOM 1817 C C . VAL A 1 220 ? 6.522 -13.447 7.768 1.00 87.38 220 VAL A C 1
ATOM 1819 O O . VAL A 1 220 ? 7.229 -14.366 8.186 1.00 87.38 220 VAL A O 1
ATOM 1822 N N . LEU A 1 221 ? 7.034 -12.282 7.366 1.00 88.75 221 LEU A N 1
ATOM 1823 C CA . LEU A 1 221 ? 8.466 -11.993 7.294 1.00 88.75 221 LEU A CA 1
ATOM 1824 C C . LEU A 1 221 ? 9.156 -12.089 8.663 1.00 88.75 221 LEU A C 1
ATOM 1826 O O . LEU A 1 221 ? 10.257 -12.621 8.745 1.00 88.75 221 LEU A O 1
ATOM 1830 N N . LYS A 1 222 ? 8.492 -11.679 9.755 1.00 84.81 222 LYS A N 1
ATOM 1831 C CA . LYS A 1 222 ? 9.031 -11.788 11.130 1.00 84.81 222 LYS A CA 1
ATOM 1832 C C . LYS A 1 222 ? 9.281 -13.229 11.586 1.00 84.81 222 LYS A C 1
ATOM 1834 O O . LYS A 1 222 ? 9.999 -13.443 12.557 1.00 84.81 222 LYS A O 1
ATOM 1839 N N . THR A 1 223 ? 8.652 -14.205 10.935 1.00 82.62 223 THR A N 1
ATOM 1840 C CA . THR A 1 223 ? 8.712 -15.627 11.316 1.00 82.62 223 THR A CA 1
ATOM 1841 C C . THR A 1 223 ? 9.311 -16.515 10.225 1.00 82.62 223 THR A C 1
ATOM 1843 O O . THR A 1 223 ? 9.342 -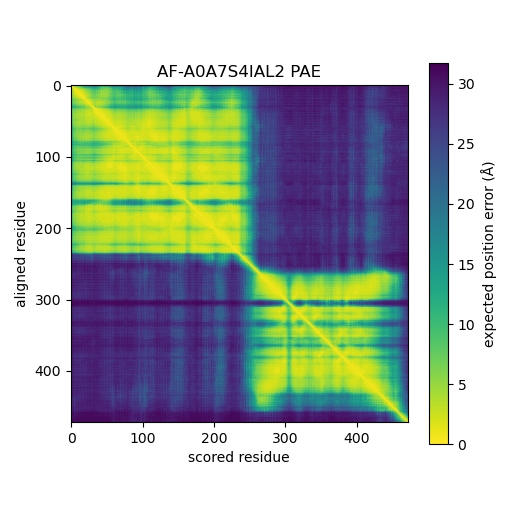17.735 10.379 1.00 82.62 223 THR A O 1
ATOM 1846 N N . SER A 1 224 ? 9.776 -15.920 9.122 1.00 87.06 224 SER A N 1
ATOM 1847 C CA . SER A 1 224 ? 10.243 -16.644 7.941 1.00 87.06 224 SER A CA 1
ATOM 1848 C C . SER A 1 224 ? 11.718 -16.382 7.674 1.00 87.06 224 SER A C 1
ATOM 1850 O O . SER A 1 224 ? 12.097 -15.284 7.280 1.00 87.06 224 SER A O 1
ATOM 1852 N N . ASP A 1 225 ? 12.528 -17.430 7.796 1.00 86.69 225 ASP A N 1
ATOM 1853 C CA . ASP A 1 225 ? 13.962 -17.374 7.489 1.00 86.69 225 ASP A CA 1
ATOM 1854 C C . ASP A 1 225 ? 14.288 -17.782 6.040 1.00 86.69 225 ASP A C 1
ATOM 1856 O O . ASP A 1 225 ? 15.390 -17.526 5.563 1.00 86.69 225 ASP A O 1
ATOM 1860 N N . THR A 1 226 ? 13.348 -18.423 5.333 1.00 91.69 226 THR A N 1
ATOM 1861 C CA . THR A 1 226 ? 13.543 -18.977 3.977 1.00 91.69 226 THR A CA 1
ATOM 1862 C C . THR A 1 226 ? 12.397 -18.590 3.043 1.00 91.69 226 THR A C 1
ATOM 1864 O O . THR A 1 226 ? 11.275 -18.340 3.495 1.00 91.69 226 THR A O 1
ATOM 1867 N N . LEU A 1 227 ? 12.634 -18.613 1.730 1.00 92.88 227 LEU A N 1
ATOM 1868 C CA . LEU A 1 227 ? 11.596 -18.394 0.717 1.00 92.88 227 LEU A CA 1
ATOM 1869 C C . LEU A 1 227 ? 10.489 -19.449 0.811 1.00 92.88 227 LEU A C 1
ATOM 1871 O O . LEU A 1 227 ? 9.313 -19.124 0.672 1.00 92.88 227 LEU A O 1
ATOM 1875 N N . ALA A 1 228 ? 10.840 -20.701 1.117 1.00 92.00 228 ALA A N 1
ATOM 1876 C CA . ALA A 1 228 ? 9.868 -21.781 1.275 1.00 92.00 228 ALA A CA 1
ATOM 1877 C C . ALA A 1 228 ? 8.956 -21.568 2.498 1.00 92.00 228 ALA A C 1
ATOM 1879 O O . ALA A 1 228 ? 7.738 -21.753 2.409 1.00 92.00 228 ALA A O 1
ATOM 1880 N N . SER A 1 229 ? 9.521 -21.154 3.640 1.00 91.62 229 SER A N 1
ATOM 1881 C CA . SER A 1 229 ? 8.729 -20.831 4.833 1.00 91.62 229 SER A CA 1
ATOM 1882 C C . SER A 1 229 ? 7.870 -19.587 4.616 1.00 91.62 229 SER A C 1
ATOM 1884 O O . SER A 1 229 ? 6.715 -19.579 5.037 1.00 91.62 229 SER A O 1
ATOM 1886 N N . PHE A 1 230 ? 8.396 -18.590 3.898 1.00 93.75 230 PHE A N 1
ATOM 1887 C CA . PHE A 1 230 ? 7.669 -17.379 3.520 1.00 93.75 230 PHE A CA 1
ATOM 1888 C C . PHE A 1 230 ? 6.486 -17.696 2.602 1.00 93.75 230 PHE A C 1
ATOM 1890 O O . PHE A 1 230 ? 5.352 -17.349 2.922 1.00 93.75 230 PHE A O 1
ATOM 1897 N N . GLN A 1 231 ? 6.705 -18.463 1.530 1.00 92.69 231 GLN A N 1
ATOM 1898 C CA . GLN A 1 231 ? 5.641 -18.912 0.630 1.00 92.69 231 GLN A CA 1
ATOM 1899 C C . GLN A 1 231 ? 4.573 -19.719 1.379 1.00 92.69 231 GLN A C 1
ATOM 1901 O O . GLN A 1 231 ? 3.379 -19.483 1.203 1.00 92.69 231 GLN A O 1
ATOM 1906 N N . SER A 1 232 ? 4.984 -20.640 2.257 1.00 88.44 232 SER A N 1
ATOM 1907 C CA . SER A 1 232 ? 4.061 -21.399 3.109 1.00 88.44 232 SER A CA 1
ATOM 1908 C C . SER A 1 232 ? 3.257 -20.482 4.036 1.00 88.44 232 SER A C 1
ATOM 1910 O O . SER A 1 232 ? 2.045 -20.642 4.148 1.00 88.44 232 SER A O 1
ATOM 1912 N N . GLY A 1 233 ? 3.898 -19.489 4.658 1.00 86.25 233 GLY A N 1
ATOM 1913 C CA . GLY A 1 233 ? 3.246 -18.490 5.505 1.00 86.25 233 GLY A CA 1
ATOM 1914 C C . GLY A 1 233 ? 2.227 -17.639 4.748 1.00 86.25 233 GLY A C 1
ATOM 1915 O O . GLY A 1 233 ? 1.105 -17.475 5.222 1.00 86.25 233 GLY A O 1
ATOM 1916 N N . CYS A 1 234 ? 2.564 -17.180 3.542 1.00 87.25 234 CYS A N 1
ATOM 1917 C CA . CYS A 1 234 ? 1.638 -16.463 2.666 1.00 87.25 234 CYS A CA 1
ATOM 1918 C C . CYS A 1 234 ? 0.457 -17.346 2.225 1.00 87.25 234 CYS A C 1
ATOM 1920 O O . CYS A 1 234 ? -0.665 -16.856 2.117 1.00 87.25 234 CYS A O 1
ATOM 1922 N N . ASN A 1 235 ? 0.692 -18.645 2.006 1.00 82.44 235 ASN A N 1
ATOM 1923 C CA . ASN A 1 235 ? -0.324 -19.609 1.575 1.00 82.44 235 ASN A CA 1
ATOM 1924 C C . ASN A 1 235 ? -1.236 -20.108 2.699 1.00 82.44 235 ASN A C 1
ATOM 1926 O O . ASN A 1 235 ? -2.296 -20.661 2.409 1.00 82.44 235 ASN A O 1
ATOM 1930 N N . LYS A 1 236 ? -0.840 -19.972 3.969 1.00 78.00 236 LYS A N 1
ATOM 1931 C CA . LYS A 1 236 ? -1.716 -20.328 5.086 1.00 78.00 236 LYS A CA 1
ATOM 1932 C C . LYS A 1 236 ? -2.937 -19.410 5.045 1.00 78.00 236 LYS A C 1
ATOM 1934 O O . LYS A 1 236 ? -2.802 -18.187 4.971 1.00 78.00 236 LYS A O 1
ATOM 1939 N N . GLY A 1 237 ? -4.117 -20.031 5.055 1.00 54.97 237 GLY A N 1
ATOM 1940 C CA . GLY A 1 237 ? -5.414 -19.362 5.051 1.00 54.97 237 GLY A CA 1
ATOM 1941 C C . GLY A 1 237 ? -5.650 -18.646 6.372 1.00 54.97 237 GLY A C 1
ATOM 1942 O O . GLY A 1 237 ? -6.373 -19.136 7.233 1.00 54.97 237 GLY A O 1
ATOM 1943 N N . THR A 1 238 ? -4.989 -17.513 6.570 1.00 54.16 238 THR A N 1
ATOM 1944 C CA . THR A 1 238 ? -5.473 -16.509 7.507 1.00 54.16 238 THR A CA 1
ATOM 1945 C C . THR A 1 238 ? -6.681 -15.850 6.846 1.00 54.16 238 THR A C 1
ATOM 1947 O O . THR A 1 238 ? -6.519 -15.340 5.736 1.00 54.16 238 THR A O 1
ATOM 1950 N N . PRO A 1 239 ? -7.869 -15.865 7.477 1.00 53.47 239 PRO A N 1
ATOM 1951 C CA . PRO A 1 239 ? -9.041 -15.201 6.928 1.00 53.47 239 PRO A CA 1
ATOM 1952 C C . PRO A 1 239 ? -8.720 -13.731 6.672 1.00 53.47 239 PRO A C 1
ATOM 1954 O O . PRO A 1 239 ? -8.239 -13.041 7.569 1.00 53.47 239 PRO A O 1
ATOM 1957 N N . VAL A 1 240 ? -8.994 -13.260 5.460 1.00 48.44 240 VAL A N 1
ATOM 1958 C CA . VAL A 1 240 ? -8.890 -11.851 5.056 1.00 48.44 240 VAL A CA 1
ATOM 1959 C C . VAL A 1 240 ? -9.571 -10.913 6.067 1.00 48.44 240 VAL A C 1
ATOM 1961 O O . VAL A 1 240 ? -9.054 -9.839 6.365 1.00 48.44 240 VAL A O 1
ATOM 1964 N N . GLU A 1 241 ? -10.667 -11.359 6.692 1.00 46.00 241 GLU A N 1
ATOM 1965 C CA . GLU A 1 241 ? -11.376 -10.658 7.775 1.00 46.00 241 GLU A CA 1
ATOM 1966 C C . GLU A 1 241 ? -10.488 -10.295 8.979 1.00 46.00 241 GLU A C 1
ATOM 1968 O O . GLU A 1 241 ? -10.705 -9.265 9.619 1.00 46.00 241 GLU A O 1
ATOM 1973 N N . ALA A 1 242 ? -9.469 -11.104 9.292 1.00 50.28 242 ALA A N 1
ATOM 1974 C CA . ALA A 1 242 ? -8.524 -10.806 10.367 1.00 50.28 242 ALA A CA 1
ATOM 1975 C C . ALA A 1 242 ? -7.624 -9.609 10.017 1.00 50.28 242 ALA A C 1
ATOM 1977 O O . ALA A 1 242 ? -7.256 -8.841 10.902 1.00 50.28 242 ALA A O 1
ATOM 1978 N N . PHE A 1 243 ? -7.312 -9.420 8.730 1.00 49.56 243 PHE A N 1
ATOM 1979 C CA . PHE A 1 243 ? -6.492 -8.307 8.253 1.00 49.56 243 PHE A CA 1
ATOM 1980 C C . PHE A 1 243 ? -7.302 -7.048 7.957 1.00 49.56 243 PHE A C 1
ATOM 1982 O O . PHE A 1 243 ? -6.771 -5.963 8.130 1.00 49.56 243 PHE A O 1
ATOM 1989 N N . LEU A 1 244 ? -8.588 -7.158 7.609 1.00 46.47 244 LEU A N 1
ATOM 1990 C CA . LEU A 1 244 ? -9.488 -5.998 7.552 1.00 46.47 244 LEU A CA 1
ATOM 1991 C C . LEU A 1 244 ? -9.718 -5.380 8.943 1.00 46.47 244 LEU A C 1
ATOM 1993 O O . LEU A 1 244 ? -9.848 -4.164 9.058 1.00 46.47 244 LEU A O 1
ATOM 1997 N N . LYS A 1 245 ? -9.707 -6.194 10.010 1.00 43.12 245 LYS A N 1
ATOM 1998 C CA . LYS A 1 245 ? -9.703 -5.696 11.398 1.00 43.12 245 LYS A CA 1
ATOM 1999 C C . LYS A 1 245 ? -8.383 -5.020 11.774 1.00 43.12 245 LYS A C 1
ATOM 2001 O O . LYS A 1 245 ? -8.410 -3.908 12.284 1.00 43.12 245 LYS A O 1
ATOM 2006 N N . LEU A 1 246 ? -7.248 -5.643 11.447 1.00 40.25 246 LEU A N 1
ATOM 2007 C CA . LEU A 1 246 ? -5.920 -5.052 11.662 1.00 40.25 246 LEU A CA 1
ATOM 2008 C C . LEU A 1 246 ? -5.673 -3.810 10.796 1.00 40.25 246 LEU A C 1
ATOM 2010 O O . LEU A 1 246 ? -4.960 -2.923 11.230 1.00 40.25 246 LEU A O 1
ATOM 2014 N N . GLY A 1 247 ? -6.269 -3.719 9.605 1.00 39.59 247 GLY A N 1
ATOM 2015 C CA . GLY A 1 247 ? -6.220 -2.544 8.736 1.00 39.59 247 GLY A CA 1
ATOM 2016 C C . GLY A 1 247 ? -6.946 -1.351 9.347 1.00 39.59 247 GLY A C 1
ATOM 2017 O O . GLY A 1 247 ? -6.387 -0.266 9.344 1.00 39.59 247 GLY A O 1
ATOM 2018 N N . ARG A 1 248 ? -8.111 -1.562 9.978 1.00 38.09 248 ARG A N 1
ATOM 2019 C CA . ARG A 1 248 ? -8.802 -0.510 10.750 1.00 38.09 248 ARG A CA 1
ATOM 2020 C C . ARG A 1 248 ? -8.016 -0.069 11.990 1.00 38.09 248 ARG A C 1
ATOM 2022 O O . ARG A 1 248 ? -8.038 1.104 12.329 1.00 38.09 248 ARG A O 1
ATOM 2029 N N . GLU A 1 249 ? -7.297 -0.986 12.640 1.00 35.44 249 GLU A N 1
ATOM 2030 C CA . GLU A 1 249 ? -6.466 -0.688 13.822 1.00 35.44 249 GLU A CA 1
ATOM 2031 C C . GLU A 1 249 ? -5.086 -0.086 13.454 1.00 35.44 249 GLU A C 1
ATOM 2033 O O . GLU A 1 249 ? -4.531 0.715 14.203 1.00 35.44 249 GLU A O 1
ATOM 2038 N N . ALA A 1 250 ? -4.522 -0.425 12.287 1.00 37.12 250 ALA A N 1
ATOM 2039 C CA . ALA A 1 250 ? -3.247 0.095 11.778 1.00 37.12 250 ALA A CA 1
ATOM 2040 C C . ALA A 1 250 ? -3.407 1.379 10.945 1.00 37.12 250 ALA A C 1
ATOM 2042 O O . ALA A 1 250 ? -2.464 2.171 10.851 1.00 37.12 250 ALA A O 1
ATOM 2043 N N . GLU A 1 251 ? -4.594 1.637 10.385 1.00 42.28 251 GLU A N 1
ATOM 2044 C CA . GLU A 1 251 ? -4.923 2.910 9.741 1.00 42.28 251 GLU A CA 1
ATOM 2045 C C . GLU A 1 251 ? -4.815 4.078 10.719 1.00 42.28 251 GLU A C 1
ATOM 2047 O O . GLU A 1 251 ? -4.391 5.149 10.296 1.00 42.28 251 GLU A O 1
ATOM 2052 N N . GLU A 1 252 ? -5.037 3.882 12.022 1.00 38.88 252 GLU A N 1
ATOM 2053 C CA . GLU A 1 252 ? -4.808 4.906 13.053 1.00 38.88 252 GLU A CA 1
ATOM 2054 C C . GLU A 1 252 ? -3.317 5.261 13.247 1.00 38.88 252 GLU A C 1
ATOM 2056 O O . GLU A 1 252 ? -3.004 6.311 13.806 1.00 38.88 252 GLU A O 1
ATOM 2061 N N . SER A 1 253 ? -2.370 4.441 12.765 1.00 35.97 253 SER A N 1
ATOM 2062 C CA . SER A 1 253 ? -0.969 4.491 13.213 1.00 35.97 253 SER A CA 1
ATOM 2063 C C . SER A 1 253 ? 0.109 4.378 12.117 1.00 35.97 253 SER A C 1
ATOM 2065 O O . SER A 1 253 ? 1.122 3.755 12.391 1.00 35.97 253 SER A O 1
ATOM 2067 N N . GLN A 1 254 ? -0.019 5.040 10.951 1.00 36.28 254 GLN A N 1
ATOM 2068 C CA . GLN A 1 254 ? 1.063 5.357 9.956 1.00 36.28 254 GLN A CA 1
ATOM 2069 C C . GLN A 1 254 ? 0.838 4.841 8.514 1.00 36.28 254 GLN A C 1
ATOM 2071 O O . GLN A 1 254 ? 1.638 4.069 7.978 1.00 36.28 254 GLN A O 1
ATOM 2076 N N . VAL A 1 255 ? -0.155 5.373 7.798 1.00 35.78 255 VAL A N 1
ATOM 2077 C CA . VAL A 1 255 ? -0.113 5.364 6.321 1.00 35.78 255 VAL A CA 1
ATOM 2078 C C . VAL A 1 255 ? -0.156 6.802 5.811 1.00 35.78 255 VAL A C 1
ATOM 2080 O O . VAL A 1 255 ? -1.225 7.404 5.714 1.00 35.78 255 VAL A O 1
ATOM 2083 N N . GLU A 1 256 ? 1.016 7.358 5.489 1.00 33.12 256 GLU A N 1
ATOM 2084 C CA . GLU A 1 256 ? 1.107 8.451 4.517 1.00 33.12 256 GLU A CA 1
ATOM 2085 C C . GLU A 1 256 ? 0.507 7.924 3.211 1.00 33.12 256 GLU A C 1
ATOM 2087 O O . GLU A 1 256 ? 1.069 7.038 2.563 1.00 33.12 256 GLU A O 1
ATOM 2092 N N . ILE A 1 257 ? -0.671 8.425 2.848 1.00 35.03 257 ILE A N 1
ATOM 2093 C CA . ILE A 1 257 ? -1.238 8.187 1.526 1.00 35.03 257 ILE A CA 1
ATOM 2094 C C . ILE A 1 257 ? -0.272 8.825 0.531 1.00 35.03 257 ILE A C 1
ATOM 2096 O O . ILE A 1 257 ? -0.074 10.039 0.539 1.00 35.03 257 ILE A O 1
ATOM 2100 N N . ILE A 1 258 ? 0.368 8.004 -0.304 1.00 35.25 258 ILE A N 1
ATOM 2101 C CA . ILE A 1 258 ? 1.212 8.496 -1.392 1.00 35.25 258 ILE A CA 1
ATOM 2102 C C . ILE A 1 258 ? 0.270 9.031 -2.465 1.00 35.25 258 ILE A C 1
ATOM 2104 O O . ILE A 1 258 ? -0.168 8.316 -3.363 1.00 35.25 258 ILE A O 1
ATOM 2108 N N . ILE A 1 259 ? -0.072 10.305 -2.324 1.00 39.59 259 ILE A N 1
ATOM 2109 C CA . ILE A 1 259 ? -0.792 11.075 -3.329 1.00 39.59 259 ILE A CA 1
ATOM 2110 C C . ILE A 1 259 ? 0.136 11.215 -4.545 1.00 39.59 259 ILE A C 1
ATOM 2112 O O . ILE A 1 259 ? 1.318 11.537 -4.367 1.00 39.59 259 ILE A O 1
ATOM 2116 N N . PRO A 1 260 ? -0.350 10.987 -5.779 1.00 40.12 260 PRO A N 1
ATOM 2117 C CA . PRO A 1 260 ? 0.413 11.277 -6.983 1.00 40.12 260 PRO A CA 1
ATOM 2118 C C . PRO A 1 260 ? 0.856 12.743 -6.962 1.00 40.12 260 PRO A C 1
ATOM 2120 O O . PRO A 1 260 ? 0.040 13.652 -7.116 1.00 40.12 260 PRO A O 1
ATOM 2123 N N . LYS A 1 261 ? 2.152 12.991 -6.753 1.00 43.47 261 LYS A N 1
ATOM 2124 C CA . LYS A 1 261 ? 2.709 14.335 -6.896 1.00 43.47 261 LYS A CA 1
ATOM 2125 C C . LYS A 1 261 ? 2.710 14.679 -8.378 1.00 43.47 261 LYS A C 1
ATOM 2127 O O . LYS A 1 261 ? 3.507 14.138 -9.144 1.00 43.47 261 LYS A O 1
ATOM 2132 N N . PHE A 1 262 ? 1.792 15.549 -8.779 1.00 52.09 262 PHE A N 1
ATOM 2133 C CA . PHE A 1 262 ? 1.923 16.265 -10.037 1.00 52.09 262 PHE A CA 1
ATOM 2134 C C . PHE A 1 262 ? 3.097 17.237 -9.901 1.00 52.09 262 PHE A C 1
ATOM 2136 O O . PHE A 1 262 ? 3.263 17.862 -8.854 1.00 52.09 262 PHE A O 1
ATOM 2143 N N . ASP A 1 263 ? 3.923 17.329 -10.941 1.00 56.31 263 ASP A N 1
ATOM 2144 C CA . ASP A 1 263 ? 5.042 18.270 -11.005 1.00 56.31 263 ASP A CA 1
ATOM 2145 C C . ASP A 1 263 ? 4.482 19.675 -11.269 1.00 56.31 263 ASP A C 1
ATOM 2147 O O . ASP A 1 263 ? 4.390 20.139 -12.405 1.00 56.31 263 ASP A O 1
ATOM 2151 N N . VAL A 1 264 ? 3.958 20.284 -10.208 1.00 62.91 264 VAL A N 1
ATOM 2152 C CA . VAL A 1 264 ? 3.393 21.632 -10.202 1.00 62.91 264 VAL A CA 1
ATOM 2153 C C . VAL A 1 264 ? 4.202 22.459 -9.219 1.00 62.91 264 VAL A C 1
ATOM 2155 O O . VAL A 1 264 ? 4.539 21.979 -8.136 1.00 62.91 264 VAL A O 1
ATOM 2158 N N . ASP A 1 265 ? 4.496 23.705 -9.588 1.00 71.69 265 ASP A N 1
ATOM 2159 C CA . ASP A 1 265 ? 5.100 24.665 -8.668 1.00 71.69 265 ASP A CA 1
ATOM 2160 C C . ASP A 1 265 ? 4.312 24.717 -7.345 1.00 71.69 265 ASP A C 1
ATOM 2162 O O . ASP A 1 265 ? 3.073 24.741 -7.335 1.00 71.69 265 ASP A O 1
ATOM 2166 N N . GLN A 1 266 ? 5.044 24.738 -6.228 1.00 75.50 266 GLN A N 1
ATOM 2167 C CA . GLN A 1 266 ? 4.490 24.738 -4.876 1.00 75.50 266 GLN A CA 1
ATOM 2168 C C . GLN A 1 266 ? 3.458 25.854 -4.673 1.00 75.50 266 GLN A C 1
ATOM 2170 O O . GLN A 1 266 ? 2.466 25.652 -3.982 1.00 75.50 266 GLN A O 1
ATOM 2175 N N . ARG A 1 267 ? 3.637 27.010 -5.319 1.00 78.81 267 ARG A N 1
ATOM 2176 C CA . ARG A 1 267 ? 2.700 28.129 -5.213 1.00 78.81 267 ARG A CA 1
ATOM 2177 C C . ARG A 1 267 ? 1.307 27.775 -5.734 1.00 78.81 267 ARG A C 1
ATOM 2179 O O . ARG A 1 267 ? 0.315 28.043 -5.063 1.00 78.81 267 ARG A O 1
ATOM 2186 N N . TRP A 1 268 ? 1.226 27.180 -6.924 1.00 77.75 268 TRP A N 1
ATOM 2187 C CA . TRP A 1 268 ? -0.053 26.765 -7.506 1.00 77.75 268 TRP A CA 1
ATOM 2188 C C . TRP A 1 268 ? -0.676 25.627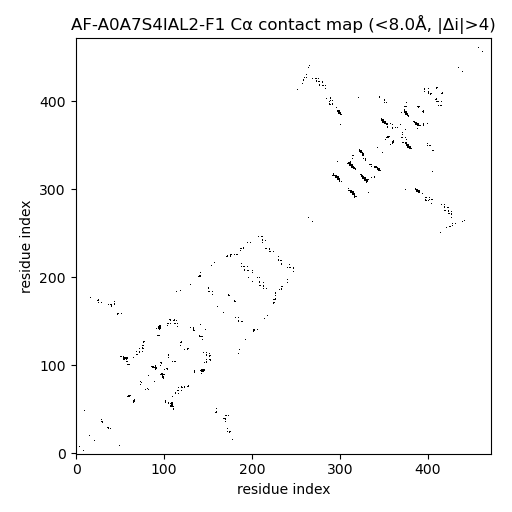 -6.708 1.00 77.75 268 TRP A C 1
ATOM 2190 O O . TRP A 1 268 ? -1.893 25.586 -6.537 1.00 77.75 268 TRP A O 1
ATOM 2200 N N . HIS A 1 269 ? 0.162 24.723 -6.196 1.00 79.88 269 HIS A N 1
ATOM 2201 C CA . HIS A 1 269 ? -0.286 23.678 -5.291 1.00 79.88 269 HIS A CA 1
ATOM 2202 C C . HIS A 1 269 ? -0.953 24.277 -4.047 1.00 79.88 269 HIS A C 1
ATOM 2204 O O . HIS A 1 269 ? -2.060 23.866 -3.707 1.00 79.88 269 HIS A O 1
ATOM 2210 N N . ASP A 1 270 ? -0.332 25.265 -3.404 1.00 80.56 270 ASP A N 1
ATOM 2211 C CA . ASP A 1 270 ? -0.851 25.898 -2.190 1.00 80.56 270 ASP A CA 1
ATOM 2212 C C . ASP A 1 270 ? -2.161 26.666 -2.457 1.00 80.56 270 ASP A C 1
ATOM 2214 O O . ASP A 1 270 ? -3.134 26.476 -1.727 1.00 80.56 270 ASP A O 1
ATOM 2218 N N . GLU A 1 271 ? -2.239 27.446 -3.544 1.00 83.38 271 GLU A N 1
ATOM 2219 C CA . GLU A 1 271 ? -3.455 28.193 -3.921 1.00 83.38 271 GLU A CA 1
ATOM 2220 C C . GLU A 1 271 ? -4.646 27.255 -4.218 1.00 83.38 271 GLU A C 1
ATOM 2222 O O . GLU A 1 271 ? -5.771 27.489 -3.764 1.00 83.38 271 GLU A O 1
ATOM 2227 N N . ILE A 1 272 ? -4.415 26.159 -4.952 1.00 81.44 272 ILE A N 1
ATOM 2228 C CA . ILE A 1 272 ? -5.458 25.162 -5.247 1.00 81.44 272 ILE A CA 1
ATOM 2229 C C . ILE A 1 272 ? -5.827 24.380 -3.979 1.00 81.44 272 ILE A C 1
ATOM 2231 O O . ILE A 1 272 ? -7.008 24.103 -3.756 1.00 81.44 272 ILE A O 1
ATOM 2235 N N . SER A 1 273 ? -4.841 24.041 -3.143 1.00 81.75 273 SER A N 1
ATOM 2236 C CA . SER A 1 273 ? -5.059 23.334 -1.875 1.00 81.75 273 SER A CA 1
ATOM 2237 C C . SER A 1 273 ? -5.966 24.129 -0.950 1.00 81.75 273 SER A C 1
ATOM 2239 O O . SER A 1 273 ? -6.917 23.568 -0.417 1.00 81.75 273 SER A O 1
ATOM 2241 N N . GLU A 1 274 ? -5.715 25.430 -0.782 1.00 86.81 274 GLU A N 1
ATOM 2242 C CA . GLU A 1 274 ? -6.528 26.297 0.073 1.00 86.81 274 GLU A CA 1
ATOM 2243 C C . GLU A 1 274 ? -7.976 26.375 -0.429 1.00 86.81 274 GLU A C 1
ATOM 2245 O O . GLU A 1 274 ? -8.918 26.214 0.350 1.00 86.81 274 GLU A O 1
ATOM 2250 N N . PHE A 1 275 ? -8.163 26.521 -1.744 1.00 84.94 275 PHE A N 1
ATOM 2251 C CA . PHE A 1 275 ? -9.493 26.552 -2.352 1.00 84.94 275 PHE A CA 1
ATOM 2252 C C . PHE A 1 275 ? -10.270 25.244 -2.131 1.00 84.94 275 PHE A C 1
ATOM 2254 O O . PHE A 1 275 ? -11.431 25.270 -1.720 1.00 84.94 275 PHE A O 1
ATOM 2261 N N . ILE A 1 276 ? -9.638 24.095 -2.388 1.00 80.62 276 ILE A N 1
ATOM 2262 C CA . ILE A 1 276 ? -10.279 22.780 -2.243 1.00 80.62 276 ILE A CA 1
ATOM 2263 C C . ILE A 1 276 ? -10.505 22.443 -0.767 1.00 80.62 276 ILE A C 1
ATOM 2265 O O . ILE A 1 276 ? -11.530 21.855 -0.430 1.00 80.62 276 ILE A O 1
ATOM 2269 N N . ARG A 1 277 ? -9.589 22.833 0.126 1.00 86.62 277 ARG A N 1
ATOM 2270 C CA . ARG A 1 277 ? -9.696 22.568 1.566 1.00 86.62 277 ARG A CA 1
ATOM 2271 C C . ARG A 1 277 ? -10.968 23.143 2.162 1.00 86.62 277 ARG A C 1
ATOM 2273 O O . ARG A 1 277 ? -11.610 22.447 2.937 1.00 86.62 277 ARG A O 1
ATOM 2280 N N . ILE A 1 278 ? -11.375 24.343 1.755 1.00 85.88 278 ILE A N 1
ATOM 2281 C CA . ILE A 1 278 ? -12.631 24.949 2.220 1.00 85.88 278 ILE A CA 1
ATOM 2282 C C . ILE A 1 278 ? -13.843 24.099 1.794 1.00 85.88 278 ILE A C 1
ATOM 2284 O O . ILE A 1 278 ? -14.726 23.824 2.604 1.00 85.88 278 ILE A O 1
ATOM 2288 N N . GLU A 1 279 ? -13.888 23.652 0.536 1.00 83.94 279 GLU A N 1
ATOM 2289 C CA . GLU A 1 279 ? -14.979 22.820 -0.001 1.00 83.94 279 GLU A CA 1
ATOM 2290 C C . GLU A 1 279 ? -15.045 21.443 0.684 1.00 83.94 279 GLU A C 1
ATOM 2292 O O . GLU A 1 279 ? -16.113 20.987 1.108 1.00 83.94 279 GLU A O 1
ATOM 2297 N N . VAL A 1 280 ? -13.887 20.799 0.835 1.00 82.81 280 VAL A N 1
ATOM 2298 C CA . VAL A 1 280 ? -13.743 19.499 1.495 1.00 82.81 280 VAL A CA 1
ATOM 2299 C C . VAL A 1 280 ? -14.125 19.589 2.963 1.00 82.81 280 VAL A C 1
ATOM 2301 O O . VAL A 1 280 ? -14.878 18.745 3.441 1.00 82.81 280 VAL A O 1
ATOM 2304 N N . GLN A 1 281 ? -13.649 20.613 3.672 1.00 87.62 281 GLN A N 1
ATOM 2305 C CA . GLN A 1 281 ? -13.955 20.797 5.082 1.00 87.62 281 GLN A CA 1
ATOM 2306 C C . GLN A 1 281 ? -15.466 20.920 5.295 1.00 87.62 281 GLN A C 1
ATOM 2308 O O . GLN A 1 281 ? -16.011 20.170 6.096 1.00 87.62 281 GLN A O 1
ATOM 2313 N N . ASN A 1 282 ? -16.162 21.746 4.506 1.00 87.38 282 ASN A N 1
ATOM 2314 C CA . ASN A 1 282 ? -17.625 21.849 4.576 1.00 87.38 282 ASN A CA 1
ATOM 2315 C C . ASN A 1 282 ? -18.313 20.494 4.345 1.00 87.38 282 ASN A C 1
ATOM 2317 O O . ASN A 1 282 ? -19.283 20.158 5.017 1.00 87.38 282 ASN A O 1
ATOM 2321 N N . THR A 1 283 ? -17.802 19.695 3.407 1.00 83.56 283 THR A N 1
ATOM 2322 C CA . THR A 1 283 ? -18.358 18.368 3.106 1.00 83.56 283 THR A CA 1
ATOM 2323 C C . THR A 1 283 ? -18.180 17.401 4.277 1.00 83.56 283 THR A C 1
ATOM 2325 O O . THR A 1 283 ? -19.113 16.679 4.627 1.00 83.56 283 THR A O 1
ATOM 2328 N N . VAL A 1 284 ? -16.998 17.394 4.903 1.00 85.69 284 VAL A N 1
ATOM 2329 C CA . VAL A 1 284 ? -16.726 16.572 6.089 1.00 85.69 284 VAL A CA 1
ATOM 2330 C C . VAL A 1 284 ? -17.594 17.034 7.258 1.00 85.69 284 VAL A C 1
ATOM 2332 O O . VAL A 1 284 ? -18.210 16.2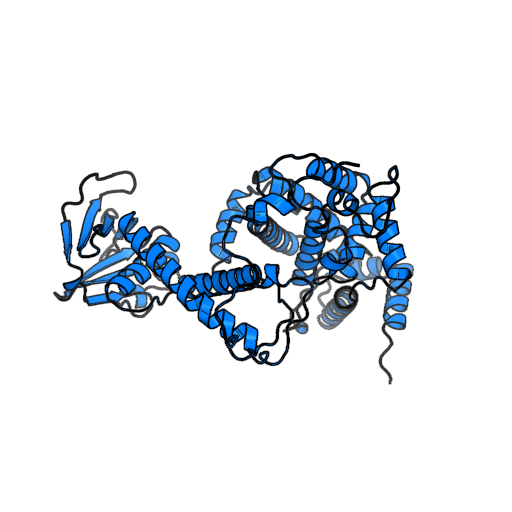00 7.912 1.00 85.69 284 VAL A O 1
ATOM 2335 N N . GLU A 1 285 ? -17.719 18.342 7.486 1.00 91.69 285 GLU A N 1
ATOM 2336 C CA . GLU A 1 285 ? -18.575 18.898 8.539 1.00 91.69 285 GLU A CA 1
ATOM 2337 C C . GLU A 1 285 ? -20.044 18.477 8.373 1.00 91.69 285 GLU A C 1
ATOM 2339 O O . GLU A 1 285 ? -20.671 18.024 9.332 1.00 91.69 285 GLU A O 1
ATOM 2344 N N . GLU A 1 286 ? -20.589 18.548 7.156 1.00 89.12 286 GLU A N 1
ATOM 2345 C CA . GLU A 1 286 ? -21.953 18.090 6.869 1.00 89.12 286 GLU A CA 1
ATOM 2346 C C . GLU A 1 286 ? -22.109 16.573 7.039 1.00 89.12 286 GLU A C 1
ATOM 2348 O O . GLU A 1 286 ? -23.110 16.113 7.591 1.00 89.12 286 GLU A O 1
ATOM 2353 N N . GLN A 1 287 ? -21.104 15.778 6.653 1.00 90.69 287 GLN A N 1
ATOM 2354 C CA . GLN A 1 287 ? -21.117 14.334 6.895 1.00 90.69 287 GLN A CA 1
ATOM 2355 C C . GLN A 1 287 ? -21.135 14.013 8.399 1.00 90.69 287 GLN A C 1
ATOM 2357 O O . GLN A 1 287 ? -21.876 13.121 8.817 1.00 90.69 287 GLN A O 1
ATOM 2362 N N . ARG A 1 288 ? -20.386 14.757 9.225 1.00 91.12 288 ARG A N 1
ATOM 2363 C CA . ARG A 1 288 ? -20.379 14.585 10.689 1.00 91.12 288 ARG A CA 1
ATOM 2364 C C . ARG A 1 288 ? -21.741 14.908 11.294 1.00 91.12 288 ARG A C 1
ATOM 2366 O O . ARG A 1 288 ? -22.240 14.142 12.114 1.00 91.12 288 ARG A O 1
ATOM 2373 N N . LYS A 1 289 ? -22.380 15.997 10.855 1.00 92.12 289 LYS A N 1
ATOM 2374 C CA . LYS A 1 289 ? -23.751 16.338 11.272 1.00 92.12 289 LYS A CA 1
ATOM 2375 C C . LYS A 1 289 ? -24.763 15.286 10.830 1.00 92.12 289 LYS A C 1
ATOM 2377 O O . LYS A 1 289 ? -25.681 14.979 11.585 1.00 92.12 289 LYS A O 1
ATOM 2382 N N . GLN A 1 290 ? -24.599 14.712 9.639 1.00 92.50 290 GLN A N 1
ATOM 2383 C CA . GLN A 1 290 ? -25.469 13.637 9.171 1.00 92.50 290 GLN A CA 1
ATOM 2384 C C . GLN A 1 290 ? -25.320 12.375 10.030 1.00 92.50 290 GLN A C 1
ATOM 2386 O O . GLN A 1 290 ? -26.326 11.809 10.441 1.00 92.50 290 GLN A O 1
ATOM 2391 N N . ALA A 1 291 ? -24.094 11.996 10.400 1.00 90.81 291 ALA A N 1
ATOM 2392 C CA . ALA A 1 291 ? -23.852 10.848 11.276 1.00 90.81 291 ALA A CA 1
ATOM 2393 C C . ALA A 1 291 ? -24.513 10.997 12.663 1.00 90.81 291 ALA A C 1
ATOM 2395 O O . ALA A 1 291 ? -24.935 10.011 13.262 1.00 90.81 291 ALA A O 1
ATOM 2396 N N . LEU A 1 292 ? -24.655 12.228 13.170 1.00 94.25 292 LEU A N 1
ATOM 2397 C CA . LEU A 1 292 ? -25.417 12.487 14.395 1.00 94.25 292 LEU A CA 1
ATOM 2398 C C . LEU A 1 292 ? -26.921 12.226 14.230 1.00 94.25 292 LEU A C 1
ATOM 2400 O O . LEU A 1 292 ? -27.565 11.767 15.174 1.00 94.25 292 LEU A O 1
ATOM 2404 N N . LYS A 1 293 ? -27.477 12.528 13.051 1.00 92.69 293 LYS A N 1
ATOM 2405 C CA . LYS A 1 293 ? -28.895 12.306 12.716 1.00 92.69 293 LYS A CA 1
ATOM 2406 C C . LYS A 1 293 ? -29.199 10.830 12.476 1.00 92.69 293 LYS A C 1
ATOM 2408 O O . LYS A 1 293 ? -30.293 10.384 12.794 1.00 92.69 293 LYS A O 1
ATOM 2413 N N . ASP A 1 294 ? -28.231 10.083 11.950 1.00 90.44 294 ASP A N 1
ATOM 2414 C CA . ASP A 1 294 ? -28.344 8.632 11.758 1.00 90.44 294 ASP A CA 1
ATOM 2415 C C . ASP A 1 294 ? -28.358 7.873 13.102 1.00 90.44 294 ASP A C 1
ATOM 2417 O O . ASP A 1 294 ? -28.868 6.754 13.186 1.00 90.44 294 ASP A O 1
ATOM 2421 N N . GLY A 1 295 ? -27.847 8.510 14.161 1.00 91.88 295 GLY A N 1
ATOM 2422 C CA . GLY A 1 295 ? -27.872 8.008 15.528 1.00 91.88 295 GLY A CA 1
ATOM 2423 C C . GLY A 1 295 ? -26.787 6.972 15.824 1.00 91.88 295 GLY A C 1
ATOM 2424 O O . GLY A 1 295 ? -26.195 6.359 14.939 1.00 91.88 295 GLY A O 1
ATOM 2425 N N . ALA A 1 296 ? -26.500 6.774 17.109 1.00 92.88 296 ALA A N 1
ATOM 2426 C CA . ALA A 1 296 ? -25.556 5.760 17.573 1.00 92.88 296 ALA A CA 1
ATOM 2427 C C . ALA A 1 296 ? -25.908 5.256 18.977 1.00 92.88 296 ALA A C 1
ATOM 2429 O O . ALA A 1 296 ? -26.728 5.833 19.696 1.00 92.88 296 ALA A O 1
ATOM 2430 N N . VAL A 1 297 ? -25.274 4.153 19.378 1.00 92.38 297 VAL A N 1
ATOM 2431 C CA . VAL A 1 297 ? -25.468 3.540 20.696 1.00 92.38 297 VAL A CA 1
ATOM 2432 C C . VAL A 1 297 ? -24.174 3.605 21.498 1.00 92.38 297 VAL A C 1
ATOM 2434 O O . VAL A 1 297 ? -23.131 3.130 21.066 1.00 92.38 297 VAL A O 1
ATOM 2437 N N . PHE A 1 298 ? -24.241 4.127 22.716 1.00 92.75 298 PHE A N 1
ATOM 2438 C CA . PHE A 1 298 ? -23.091 4.329 23.592 1.00 92.75 298 PHE A CA 1
ATOM 2439 C C . PHE A 1 298 ? -23.199 3.486 24.847 1.00 92.75 298 PHE A C 1
ATOM 2441 O O . PHE A 1 298 ? -24.276 3.329 25.406 1.00 92.75 298 PHE A O 1
ATOM 2448 N N . LYS A 1 299 ? -22.079 2.967 25.341 1.00 90.19 299 LYS A N 1
ATOM 2449 C CA . LYS A 1 299 ? -22.034 2.281 26.633 1.00 90.19 299 LYS A CA 1
ATOM 2450 C C . LYS A 1 299 ? -21.813 3.295 27.755 1.00 90.19 299 LYS A C 1
ATOM 2452 O O . LYS A 1 299 ? -20.952 4.161 27.646 1.00 90.19 299 LYS A O 1
ATOM 2457 N N . GLU A 1 300 ? -22.543 3.158 28.855 1.00 88.44 300 GLU A N 1
ATOM 2458 C CA . GLU A 1 300 ? -22.394 4.010 30.039 1.00 88.44 300 GLU A CA 1
ATOM 2459 C C . GLU A 1 300 ? -21.040 3.781 30.742 1.00 88.44 300 GLU A C 1
ATOM 2461 O O . GLU A 1 300 ? -20.688 2.652 31.113 1.00 88.44 300 GLU A O 1
ATOM 2466 N N . LEU A 1 301 ? -20.285 4.860 30.977 1.00 80.81 301 LEU A N 1
ATOM 2467 C CA . LEU A 1 301 ? -19.044 4.831 31.751 1.00 80.81 301 LEU A CA 1
ATOM 2468 C C . LEU A 1 301 ? -19.369 4.834 33.255 1.00 80.81 301 LEU A C 1
ATOM 2470 O O . LEU A 1 301 ? -19.683 5.852 33.872 1.00 80.81 301 LEU A O 1
ATOM 2474 N N . ASN A 1 302 ? -19.291 3.653 33.866 1.00 71.00 302 ASN A N 1
ATOM 2475 C CA . ASN A 1 302 ? -19.746 3.427 35.236 1.00 71.00 302 ASN A CA 1
ATOM 2476 C C . ASN A 1 302 ? -18.890 4.167 36.290 1.00 71.00 302 ASN A C 1
ATOM 2478 O O . ASN A 1 302 ? -17.710 3.868 36.476 1.00 71.00 302 ASN A O 1
ATOM 2482 N N . LYS A 1 303 ? -19.500 5.079 37.063 1.00 58.94 303 LYS A N 1
ATOM 2483 C CA . LYS A 1 303 ? -18.796 5.906 38.068 1.00 58.94 303 LYS A CA 1
ATOM 2484 C C . LYS A 1 303 ? -18.413 5.166 39.362 1.00 58.94 303 LYS A C 1
ATOM 2486 O O . LYS A 1 303 ? -17.539 5.650 40.083 1.00 58.94 303 LYS A O 1
ATOM 2491 N N . LYS A 1 304 ? -19.035 4.022 39.705 1.00 48.97 304 LYS A N 1
ATOM 2492 C CA . LYS A 1 304 ? -18.746 3.251 40.941 1.00 48.97 304 LYS A CA 1
ATOM 2493 C C . LYS A 1 304 ? -19.077 1.746 40.824 1.00 48.97 304 LYS A C 1
ATOM 2495 O O . LYS A 1 304 ? -20.231 1.379 40.694 1.00 48.97 304 LYS A O 1
ATOM 2500 N N . GLY A 1 305 ? -18.069 0.886 41.023 1.00 43.69 305 GLY A N 1
ATOM 2501 C CA . GLY A 1 305 ? -18.187 -0.422 41.701 1.00 43.69 305 GLY A CA 1
ATOM 2502 C C . GLY A 1 305 ? -18.948 -1.581 41.026 1.00 43.69 305 GLY A C 1
ATOM 2503 O O . GLY A 1 305 ? -20.098 -1.825 41.353 1.00 43.69 305 GLY A O 1
ATOM 2504 N N . LYS A 1 306 ? -18.235 -2.374 40.212 1.00 47.38 306 LYS A N 1
ATOM 2505 C CA . LYS A 1 306 ? -18.294 -3.845 39.981 1.00 47.38 306 LYS A CA 1
ATOM 2506 C C . LYS A 1 306 ? -19.609 -4.668 39.950 1.00 47.38 306 LYS A C 1
ATOM 2508 O O . LYS A 1 306 ? -19.474 -5.858 39.712 1.00 47.38 306 LYS A O 1
ATOM 2513 N N . ASN A 1 307 ? -20.826 -4.148 40.125 1.00 45.19 307 ASN A N 1
ATOM 2514 C CA . ASN A 1 307 ? -22.037 -4.995 40.160 1.00 45.19 307 ASN A CA 1
ATOM 2515 C C . ASN A 1 307 ? -23.330 -4.299 39.674 1.00 45.19 307 ASN A C 1
ATOM 2517 O O . ASN A 1 307 ? -24.380 -4.409 40.304 1.00 45.19 307 ASN A O 1
ATOM 2521 N N . GLN A 1 308 ? -23.281 -3.592 38.545 1.00 56.25 308 GLN A N 1
ATOM 2522 C CA . GLN A 1 308 ? -24.494 -3.228 37.802 1.00 56.25 308 GLN A CA 1
ATOM 2523 C C . GLN A 1 308 ? -24.329 -3.637 36.341 1.00 56.25 308 GLN A C 1
ATOM 2525 O O . GLN A 1 308 ? -23.239 -3.491 35.784 1.00 56.25 308 GLN A O 1
ATOM 2530 N N . ASN A 1 309 ? -25.398 -4.182 35.752 1.00 61.03 309 ASN A N 1
ATOM 2531 C CA . ASN A 1 309 ? -25.431 -4.506 34.329 1.00 61.03 309 ASN A CA 1
ATOM 2532 C C . ASN A 1 309 ? -25.055 -3.255 33.520 1.00 61.03 309 ASN A C 1
ATOM 2534 O O . ASN A 1 309 ? -25.512 -2.163 33.874 1.00 61.03 309 ASN A O 1
ATOM 2538 N N . PRO A 1 310 ? -24.212 -3.389 32.481 1.00 66.31 310 PRO A N 1
ATOM 2539 C CA . PRO A 1 310 ? -23.878 -2.264 31.623 1.00 66.31 310 PRO A CA 1
ATOM 2540 C C . PRO A 1 310 ? -25.167 -1.753 30.988 1.00 66.31 310 PRO A C 1
ATOM 2542 O O . PRO A 1 310 ? -25.924 -2.540 30.431 1.00 66.31 310 PRO A O 1
ATOM 2545 N N . ALA A 1 311 ? -25.425 -0.458 31.106 1.00 81.06 311 ALA A N 1
ATOM 2546 C CA . ALA A 1 311 ? -26.492 0.172 30.355 1.00 81.06 311 ALA A CA 1
ATOM 2547 C C . ALA A 1 311 ? -25.919 0.907 29.160 1.00 81.06 311 ALA A C 1
ATOM 2549 O O . ALA A 1 311 ? -24.754 1.322 29.161 1.00 81.06 311 ALA A O 1
ATOM 2550 N N . TYR A 1 312 ? -26.758 1.041 28.150 1.00 89.62 312 TYR A N 1
ATOM 2551 C CA . TYR A 1 312 ? -26.419 1.699 26.911 1.00 89.62 312 TYR A CA 1
ATOM 2552 C C . TYR A 1 312 ? -27.386 2.859 26.683 1.00 89.62 312 TYR A C 1
ATOM 2554 O O . TYR A 1 312 ? -28.512 2.848 27.179 1.00 89.62 312 TYR A O 1
ATOM 2562 N N . TYR A 1 313 ? -26.935 3.864 25.951 1.00 90.69 313 TYR A N 1
ATOM 2563 C CA . TYR A 1 313 ? -27.721 5.014 25.541 1.00 90.69 313 TYR A CA 1
ATOM 2564 C C . TYR A 1 313 ? -27.797 5.007 24.024 1.00 90.69 313 TYR A C 1
ATOM 2566 O O . TYR A 1 313 ? -26.768 5.133 23.367 1.00 90.69 313 TYR A O 1
ATOM 2574 N N . GLN A 1 314 ? -28.994 4.837 23.477 1.00 92.75 314 GLN A N 1
ATOM 2575 C CA . GLN A 1 314 ? -29.242 5.132 22.070 1.00 92.75 314 GLN A CA 1
ATOM 2576 C C . GLN A 1 314 ? -29.489 6.633 21.969 1.00 92.75 314 GLN A C 1
ATOM 2578 O O . GLN A 1 314 ? -30.304 7.156 22.730 1.00 92.75 314 GLN A O 1
ATOM 2583 N N . MET A 1 315 ? -28.753 7.318 21.100 1.00 94.06 315 MET A N 1
ATOM 2584 C CA . MET A 1 315 ? -28.816 8.768 20.951 1.00 94.06 315 MET A CA 1
ATOM 2585 C C . MET A 1 315 ? -28.865 9.142 19.470 1.00 94.06 315 MET A C 1
ATOM 2587 O O . MET A 1 315 ? -28.178 8.523 18.661 1.00 94.06 315 MET A O 1
ATOM 2591 N N . GLU A 1 316 ? -29.629 10.174 19.130 1.00 94.44 316 GLU A N 1
ATOM 2592 C CA . GLU A 1 316 ? -29.671 10.772 17.791 1.00 94.44 316 GLU A CA 1
ATOM 2593 C C . GLU A 1 316 ? -29.920 12.279 17.898 1.00 94.44 316 GLU A C 1
ATOM 2595 O O . GLU A 1 316 ? -30.481 12.763 18.884 1.00 94.44 316 GLU A O 1
ATOM 2600 N N . VAL A 1 317 ? -29.482 13.042 16.902 1.00 94.62 317 VAL A N 1
ATOM 2601 C CA . VAL A 1 317 ? -29.747 14.482 16.830 1.00 94.62 317 VAL A CA 1
ATOM 2602 C C . VAL A 1 317 ? -30.952 14.744 15.945 1.00 94.62 317 VAL A C 1
ATOM 2604 O O . VAL A 1 317 ? -31.108 14.149 14.880 1.00 94.62 317 VAL A O 1
ATOM 2607 N N . THR A 1 318 ? -31.808 15.667 16.377 1.00 92.81 318 THR A N 1
ATOM 2608 C CA . THR A 1 318 ? -32.985 16.059 15.606 1.00 92.81 318 THR A CA 1
ATOM 2609 C C . THR A 1 318 ? -32.597 16.636 14.243 1.00 92.81 318 THR A C 1
ATOM 2611 O O . THR A 1 318 ? -31.560 17.276 14.075 1.00 92.81 318 THR A O 1
ATOM 2614 N N . ASN A 1 319 ? -33.469 16.471 13.245 1.00 90.12 319 ASN A N 1
ATOM 2615 C CA . ASN A 1 319 ? -33.221 16.978 11.888 1.00 90.12 319 ASN A CA 1
ATOM 2616 C C . ASN A 1 319 ? -32.992 18.498 11.818 1.00 90.12 319 ASN A C 1
ATOM 2618 O O . ASN A 1 319 ? -32.384 18.973 10.862 1.00 90.12 319 ASN A O 1
ATOM 2622 N N . ASP A 1 320 ? -33.498 19.252 12.798 1.00 90.81 320 ASP A N 1
ATOM 2623 C CA . ASP A 1 320 ? -33.307 20.698 12.912 1.00 90.81 320 ASP A CA 1
ATOM 2624 C C . ASP A 1 320 ? -32.049 21.101 13.697 1.00 90.81 320 ASP A C 1
ATOM 2626 O O . ASP A 1 320 ? -31.823 22.298 13.865 1.00 90.81 320 ASP A O 1
ATOM 2630 N N . GLU A 1 321 ? -31.238 20.128 14.133 1.00 91.56 321 GLU A N 1
ATOM 2631 C CA . GLU A 1 321 ? -29.947 20.326 14.803 1.00 91.56 321 GLU A CA 1
ATOM 2632 C C . GLU A 1 321 ? -30.054 21.162 16.085 1.00 91.56 321 GLU A C 1
ATOM 2634 O O . GLU A 1 321 ? -29.201 22.002 16.364 1.00 91.56 321 GLU A O 1
ATOM 2639 N N . LYS A 1 322 ? -31.123 20.957 16.867 1.00 91.69 322 LYS A N 1
ATOM 2640 C CA . LYS A 1 322 ? -31.368 21.699 18.119 1.00 91.69 322 LYS A CA 1
ATOM 2641 C C . LYS A 1 322 ? -31.327 20.850 19.369 1.00 91.69 322 LYS A C 1
ATOM 2643 O O . LYS A 1 322 ? -31.033 21.377 20.441 1.00 91.69 322 LYS A O 1
ATOM 2648 N N . GLU A 1 323 ? -31.637 19.567 19.255 1.00 93.88 323 GLU A N 1
ATOM 2649 C CA . GLU A 1 323 ? -31.766 18.691 20.409 1.00 93.88 323 GLU A CA 1
ATOM 2650 C C . GLU A 1 323 ? -31.119 17.329 20.147 1.00 93.88 323 GLU A C 1
ATOM 2652 O O . GLU A 1 323 ? -31.148 16.809 19.031 1.00 93.88 323 GLU A O 1
ATOM 2657 N N . ILE A 1 324 ? -30.549 16.741 21.198 1.00 94.56 324 ILE A N 1
ATOM 2658 C CA . ILE A 1 324 ? -30.078 15.357 21.218 1.00 94.56 324 ILE A CA 1
ATOM 2659 C C . ILE A 1 324 ? -31.155 14.520 21.906 1.00 94.56 324 ILE A C 1
ATOM 2661 O O . ILE A 1 324 ? -31.369 14.648 23.115 1.00 94.56 324 ILE A O 1
ATOM 2665 N N . GLN A 1 325 ? -31.826 13.658 21.153 1.00 94.31 325 GLN A N 1
ATOM 2666 C CA . GLN A 1 325 ? -32.789 12.707 21.690 1.00 94.31 325 GLN A CA 1
ATOM 2667 C C . GLN A 1 325 ? -32.074 11.443 22.152 1.00 94.31 325 GLN A C 1
ATOM 2669 O O . GLN A 1 325 ? -31.099 11.011 21.538 1.00 94.31 325 GLN A O 1
ATOM 2674 N N . TRP A 1 326 ? -32.528 10.857 23.259 1.00 93.56 326 TRP A N 1
ATOM 2675 C CA . TRP A 1 326 ? -31.901 9.664 23.810 1.00 93.56 326 TRP A CA 1
ATOM 2676 C C . TRP A 1 326 ? -32.851 8.761 24.601 1.00 93.56 326 TRP A C 1
ATOM 2678 O O . TRP A 1 326 ? -33.861 9.187 25.165 1.00 93.56 326 TRP A O 1
ATOM 2688 N N . GLU A 1 327 ? -32.484 7.485 24.692 1.00 91.75 327 GLU A N 1
ATOM 2689 C CA . GLU A 1 327 ? -33.151 6.498 25.539 1.00 91.75 327 GLU A CA 1
ATOM 2690 C C . GLU A 1 327 ? -32.142 5.522 26.144 1.00 91.75 327 GLU A C 1
ATOM 2692 O O . GLU A 1 327 ? -31.141 5.159 25.518 1.00 91.75 327 GLU A O 1
ATOM 2697 N N . ARG A 1 328 ? -32.401 5.091 27.383 1.00 88.88 328 ARG A N 1
ATOM 2698 C CA . ARG A 1 328 ? -31.537 4.133 28.079 1.00 88.88 328 ARG A CA 1
ATOM 2699 C C . ARG A 1 328 ? -31.997 2.706 27.801 1.00 88.88 328 ARG A C 1
ATOM 2701 O O . ARG A 1 328 ? -33.071 2.300 28.239 1.00 88.88 328 ARG A O 1
ATOM 2708 N N . ILE A 1 329 ? -31.145 1.918 27.154 1.00 87.69 329 ILE A N 1
ATOM 2709 C CA . ILE A 1 329 ? -31.422 0.528 26.783 1.00 87.69 329 ILE A CA 1
ATOM 2710 C C . ILE A 1 329 ? -30.598 -0.457 27.638 1.00 87.69 329 ILE A C 1
ATOM 2712 O O . ILE A 1 329 ? -29.488 -0.135 28.083 1.00 87.69 329 ILE A O 1
ATOM 2716 N N . PRO A 1 330 ? -31.139 -1.657 27.926 1.00 80.69 330 PRO A N 1
ATOM 2717 C CA . PRO A 1 330 ? -30.483 -2.632 28.796 1.00 80.69 330 PRO A CA 1
ATOM 2718 C C . PRO A 1 330 ? -29.353 -3.411 28.106 1.00 80.69 330 PRO A C 1
ATOM 2720 O O . PRO A 1 330 ? -28.428 -3.845 28.787 1.00 80.69 330 PRO A O 1
ATOM 2723 N N . ASP A 1 331 ? -29.422 -3.601 26.787 1.00 79.06 331 ASP A N 1
ATOM 2724 C CA . ASP A 1 331 ? -28.413 -4.293 25.982 1.00 79.06 331 ASP A CA 1
ATOM 2725 C C . ASP A 1 331 ? -28.436 -3.813 24.518 1.00 79.06 331 ASP A C 1
ATOM 2727 O O . ASP A 1 331 ? -29.341 -3.092 24.107 1.00 79.06 331 ASP A O 1
ATOM 2731 N N . LEU A 1 332 ? -27.433 -4.226 23.736 1.00 77.44 332 LEU A N 1
ATOM 2732 C CA . LEU A 1 332 ? -27.271 -3.864 22.319 1.00 77.44 332 LEU A CA 1
ATOM 2733 C C . LEU A 1 332 ? -28.298 -4.526 21.380 1.00 77.44 332 LEU A C 1
ATOM 2735 O O . LEU A 1 332 ? -28.340 -4.191 20.201 1.00 77.44 332 LEU A O 1
ATOM 2739 N N . THR A 1 333 ? -29.081 -5.496 21.862 1.00 69.75 333 THR A N 1
ATOM 2740 C CA . THR A 1 333 ? -30.105 -6.187 21.057 1.00 69.75 333 THR A CA 1
ATOM 2741 C C . THR A 1 333 ? -31.481 -5.539 21.182 1.00 69.75 333 THR A C 1
ATOM 2743 O O . THR A 1 333 ? -32.363 -5.805 20.366 1.00 69.75 333 THR A O 1
ATOM 2746 N N . ALA A 1 334 ? -31.668 -4.678 22.182 1.00 68.94 334 ALA A N 1
ATOM 2747 C CA . ALA A 1 334 ? -32.871 -3.893 22.374 1.00 68.94 334 ALA A CA 1
ATOM 2748 C C . ALA A 1 334 ? -32.868 -2.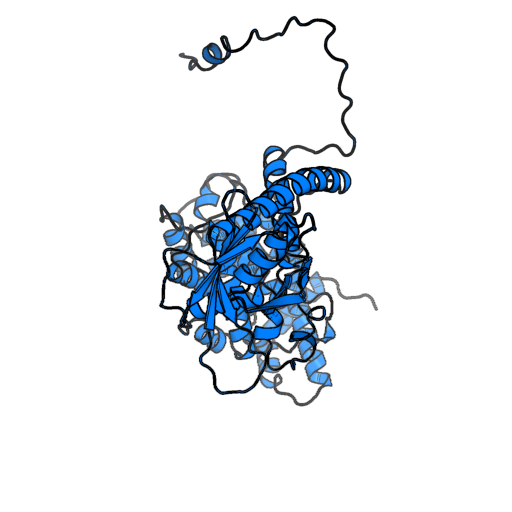668 21.446 1.00 68.94 334 ALA A C 1
ATOM 2750 O O . ALA A 1 334 ? -32.146 -1.704 21.676 1.00 68.94 334 ALA A O 1
ATOM 2751 N N . THR A 1 335 ? -33.708 -2.686 20.414 1.00 61.41 335 THR A N 1
ATOM 2752 C CA . THR A 1 335 ? -33.990 -1.511 19.578 1.00 61.41 335 THR A CA 1
ATOM 2753 C C . THR A 1 335 ? -35.187 -0.755 20.139 1.00 61.41 335 THR A C 1
ATOM 2755 O O . THR A 1 335 ? -36.256 -1.347 20.315 1.00 61.41 335 THR A O 1
ATOM 2758 N N . VAL A 1 336 ? -35.033 0.544 20.398 1.00 73.81 336 VAL A N 1
ATOM 2759 C CA . VAL A 1 336 ? -36.151 1.413 20.780 1.00 73.81 336 VAL A CA 1
ATOM 2760 C C . VAL A 1 336 ? -36.525 2.292 19.590 1.00 73.81 336 VAL A C 1
ATOM 2762 O O . VAL A 1 336 ? -35.679 2.995 19.050 1.00 73.81 336 VAL A O 1
ATOM 2765 N N . GLU A 1 337 ? -37.794 2.241 19.176 1.00 70.56 337 GLU A N 1
ATOM 2766 C CA . GLU A 1 337 ? -38.309 3.023 18.037 1.00 70.56 337 GLU A CA 1
ATOM 2767 C C . GLU A 1 337 ? -38.594 4.492 18.389 1.00 70.56 337 GLU A C 1
ATOM 2769 O O . GLU A 1 337 ? -38.648 5.337 17.502 1.00 70.56 337 GLU A O 1
ATOM 2774 N N . THR A 1 338 ? -38.794 4.813 19.671 1.00 76.81 338 THR A N 1
ATOM 2775 C CA . THR A 1 338 ? -39.087 6.177 20.137 1.00 76.81 338 THR A CA 1
ATOM 2776 C C . THR A 1 338 ? -38.175 6.585 21.285 1.00 76.81 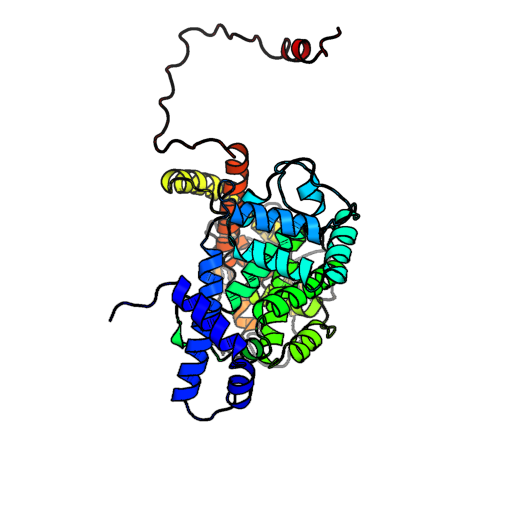338 THR A C 1
ATOM 2778 O O . THR A 1 338 ? -38.237 5.988 22.363 1.00 76.81 338 THR A O 1
ATOM 2781 N N . LEU A 1 339 ? -37.384 7.635 21.077 1.00 85.69 339 LEU A N 1
ATOM 2782 C CA . LEU A 1 339 ? -36.527 8.227 22.098 1.00 85.69 339 LEU A CA 1
ATOM 2783 C C . LEU A 1 339 ? -37.329 9.251 22.915 1.00 85.69 339 LEU A C 1
ATOM 2785 O O . LEU A 1 339 ? -37.778 10.265 22.385 1.00 85.69 339 LEU A O 1
ATOM 2789 N N . ASN A 1 340 ? -37.561 8.974 24.202 1.00 84.44 340 ASN A N 1
ATOM 2790 C CA . ASN A 1 340 ? -38.464 9.795 25.024 1.00 84.44 340 ASN A CA 1
ATOM 2791 C C . ASN A 1 340 ? -37.771 10.946 25.758 1.00 84.44 340 ASN A C 1
ATOM 2793 O O . ASN A 1 340 ? -38.450 11.831 26.284 1.00 84.44 340 ASN A O 1
ATOM 2797 N N . ASN A 1 341 ? -36.441 10.928 25.839 1.00 90.75 341 ASN A N 1
ATOM 2798 C CA . ASN A 1 341 ? -35.672 11.957 26.526 1.00 90.75 341 ASN A CA 1
ATOM 2799 C C . ASN A 1 341 ? -34.985 12.855 25.499 1.00 90.75 341 ASN A C 1
ATOM 2801 O O . ASN A 1 341 ? -34.611 12.400 24.421 1.00 90.75 341 ASN A O 1
ATOM 2805 N N . SER A 1 342 ? -34.806 14.128 25.843 1.00 92.06 342 SER A N 1
ATOM 2806 C CA . SER A 1 342 ? -34.177 15.118 24.971 1.00 92.06 342 SER A CA 1
ATOM 2807 C C . SER A 1 342 ? -33.247 16.027 25.771 1.00 92.06 342 SER A C 1
ATOM 2809 O O . SER A 1 342 ? -33.500 16.311 26.946 1.00 92.06 342 SER A O 1
ATOM 2811 N N . ILE A 1 343 ? -32.159 16.451 25.137 1.00 91.62 343 ILE A N 1
ATOM 2812 C CA . ILE A 1 343 ? -31.185 17.417 25.640 1.00 91.62 343 ILE A CA 1
ATOM 2813 C C . ILE A 1 343 ? -31.111 18.558 24.620 1.00 91.62 343 ILE A C 1
ATOM 2815 O O . ILE A 1 343 ? -30.595 18.341 23.521 1.00 91.62 343 ILE A O 1
ATOM 2819 N N . PRO A 1 344 ? -31.568 19.774 24.955 1.00 92.50 344 PRO A N 1
ATOM 2820 C CA . PRO A 1 344 ? -31.336 20.942 24.115 1.00 92.50 344 PRO A CA 1
ATOM 2821 C C . PRO A 1 344 ? -29.837 21.220 23.966 1.00 92.50 344 PRO A C 1
ATOM 2823 O O . PRO A 1 344 ? -29.100 21.227 24.953 1.00 92.50 344 PRO A O 1
ATOM 2826 N N . LEU A 1 345 ? -29.371 21.495 22.748 1.00 89.62 345 LEU A N 1
ATOM 2827 C CA . LEU A 1 345 ? -27.957 21.803 22.499 1.00 89.62 345 LEU A CA 1
ATOM 2828 C C . LEU A 1 345 ? -27.507 23.092 23.197 1.00 89.62 345 LEU A C 1
ATOM 2830 O O . LEU A 1 345 ? -26.348 23.195 23.590 1.00 89.62 345 LEU A O 1
ATOM 2834 N N . ASP A 1 346 ? -28.424 24.030 23.447 1.00 89.69 346 ASP A N 1
ATOM 2835 C CA . ASP A 1 346 ? -28.155 25.237 24.240 1.00 89.69 346 ASP A CA 1
ATOM 2836 C C . ASP A 1 346 ? -27.732 24.912 25.686 1.00 89.69 346 ASP A C 1
ATOM 2838 O O . ASP A 1 346 ? -26.925 25.638 26.281 1.00 89.69 346 ASP A O 1
ATOM 2842 N N . ASP A 1 347 ? -28.233 23.805 26.245 1.00 91.31 347 ASP A N 1
ATOM 2843 C CA . ASP A 1 347 ? -27.905 23.337 27.595 1.00 91.31 347 ASP A CA 1
ATOM 2844 C C . ASP A 1 347 ? -26.584 22.559 27.640 1.00 91.31 347 ASP A C 1
ATOM 2846 O O . ASP A 1 347 ? -26.014 22.360 28.720 1.00 91.31 347 ASP A O 1
ATOM 2850 N N . LEU A 1 348 ? -26.056 22.157 26.482 1.00 90.69 348 LEU A N 1
ATOM 2851 C CA . LEU A 1 348 ? -24.760 21.511 26.377 1.00 90.69 348 LEU A CA 1
ATOM 2852 C C . LEU A 1 348 ? -23.641 22.553 26.517 1.00 90.69 348 LEU A C 1
ATOM 2854 O O . LEU A 1 348 ? -23.588 23.562 25.816 1.00 90.69 348 LEU A O 1
ATOM 2858 N N . ALA A 1 349 ? -22.738 22.324 27.469 1.00 88.19 349 ALA A N 1
ATOM 2859 C CA . ALA A 1 349 ? -21.631 23.232 27.742 1.00 88.19 349 ALA A CA 1
ATOM 2860 C C . ALA A 1 349 ? -20.383 22.860 26.937 1.00 88.19 349 ALA A C 1
ATOM 2862 O O . ALA A 1 349 ? -19.754 23.730 26.338 1.00 88.19 349 ALA A O 1
ATOM 2863 N N . VAL A 1 350 ? -19.991 21.582 26.971 1.00 87.12 350 VAL A N 1
ATOM 2864 C CA . VAL A 1 350 ? -18.747 21.109 26.356 1.00 87.12 350 VAL A CA 1
ATOM 2865 C C . VAL A 1 350 ? -18.753 19.590 26.170 1.00 87.12 350 VAL A C 1
ATOM 2867 O O . VAL A 1 350 ? -19.370 18.853 26.944 1.00 87.12 350 VAL A O 1
ATOM 2870 N N . VAL A 1 351 ? -18.012 19.129 25.164 1.00 91.31 351 VAL A N 1
ATOM 2871 C CA . VAL A 1 351 ? -17.651 17.721 24.969 1.00 91.31 351 VAL A CA 1
ATOM 2872 C C . VAL A 1 351 ? -16.239 17.498 25.508 1.00 91.31 351 VAL A C 1
ATOM 2874 O O . VAL A 1 351 ? -15.295 18.148 25.062 1.00 91.31 351 VAL A O 1
ATOM 2877 N N . LEU A 1 352 ? -16.082 16.596 26.478 1.00 88.00 352 LEU A N 1
ATOM 2878 C CA . LEU A 1 352 ? -14.798 16.283 27.108 1.00 88.00 352 LEU A CA 1
ATOM 2879 C C . LEU A 1 352 ? -14.261 14.935 26.625 1.00 88.00 352 LEU A C 1
ATOM 2881 O O . LEU A 1 352 ? -14.893 13.898 26.827 1.00 88.00 352 LEU A O 1
ATOM 2885 N N . THR A 1 353 ? -13.050 14.935 26.078 1.00 87.25 353 THR A N 1
ATOM 2886 C CA . THR A 1 353 ? -12.348 13.742 25.579 1.00 87.25 353 THR A CA 1
ATOM 2887 C C . THR A 1 353 ? -10.976 13.590 26.250 1.00 87.25 353 THR A C 1
ATOM 2889 O O . THR A 1 353 ? -10.433 14.544 26.819 1.00 87.25 353 THR A O 1
ATOM 2892 N N . GLY A 1 354 ? -10.409 12.378 26.225 1.00 76.38 354 GLY A N 1
ATOM 2893 C CA . GLY A 1 354 ? -9.024 12.112 26.637 1.00 76.38 354 GLY A CA 1
ATOM 2894 C C . GLY A 1 354 ? -8.638 12.671 28.017 1.00 76.38 354 GLY A C 1
ATOM 2895 O O . GLY A 1 354 ? -9.339 12.474 29.008 1.00 76.38 354 GLY A O 1
ATOM 2896 N N . GLN A 1 355 ? -7.506 13.384 28.094 1.00 66.81 355 GLN A N 1
ATOM 2897 C CA . GLN A 1 355 ? -6.987 13.958 29.350 1.00 66.81 355 GLN A CA 1
ATOM 2898 C C . GLN A 1 355 ? -7.832 15.118 29.902 1.00 66.81 355 GLN A C 1
ATOM 2900 O O . GLN A 1 355 ? -7.765 15.399 31.099 1.00 66.81 355 GLN A O 1
ATOM 2905 N N . ASN A 1 356 ? -8.648 15.763 29.060 1.00 71.12 356 ASN A N 1
ATOM 2906 C CA . ASN A 1 356 ? -9.569 16.826 29.476 1.00 71.12 356 ASN A CA 1
ATOM 2907 C C . ASN A 1 356 ? -10.808 16.265 30.185 1.00 71.12 356 ASN A C 1
ATOM 2909 O O . ASN A 1 356 ? -11.550 17.009 30.824 1.00 71.12 356 ASN A O 1
ATOM 2913 N N . ASN A 1 357 ? -11.017 14.950 30.115 1.00 79.56 357 ASN A N 1
ATOM 2914 C CA . ASN A 1 357 ? -12.060 14.253 30.841 1.00 79.56 357 ASN A CA 1
ATOM 2915 C C . ASN A 1 357 ? -11.533 13.769 32.214 1.00 79.56 357 ASN A C 1
ATOM 2917 O O . ASN A 1 357 ? -10.697 12.862 32.274 1.00 79.56 357 ASN A O 1
ATOM 2921 N N . PRO A 1 358 ? -12.032 14.307 33.348 1.00 76.44 358 PRO A N 1
ATOM 2922 C CA . PRO A 1 358 ? -11.529 13.969 34.684 1.00 76.44 358 PRO A CA 1
ATOM 2923 C C . PRO A 1 358 ? -11.709 12.501 35.095 1.00 76.44 358 PRO A C 1
ATOM 2925 O O . PRO A 1 358 ? -11.058 12.051 36.046 1.00 76.44 358 PRO A O 1
ATOM 2928 N N . LEU A 1 359 ? -12.627 11.774 34.445 1.00 76.56 359 LEU A N 1
ATOM 2929 C CA . LEU A 1 359 ? -12.841 10.346 34.674 1.00 76.56 359 LEU A CA 1
ATOM 2930 C C . LEU A 1 359 ? -11.829 9.514 33.886 1.00 76.56 359 LEU A C 1
ATOM 2932 O O . LEU A 1 359 ? -11.230 8.605 34.460 1.00 76.56 359 LEU A O 1
ATOM 2936 N N . LEU A 1 360 ? -11.586 9.868 32.622 1.00 77.69 360 LEU A N 1
ATOM 2937 C CA . LEU A 1 360 ? -10.641 9.158 31.756 1.00 77.69 360 LEU A CA 1
ATOM 2938 C C . LEU A 1 360 ? -9.186 9.421 32.158 1.00 77.69 360 LEU A C 1
ATOM 2940 O O . LEU A 1 360 ? -8.383 8.495 32.181 1.00 77.69 360 LEU A O 1
ATOM 2944 N N . ALA A 1 361 ? -8.858 10.636 32.609 1.00 76.00 361 ALA A N 1
ATOM 2945 C CA . ALA A 1 361 ? -7.516 10.992 33.082 1.00 76.00 361 ALA A CA 1
ATOM 2946 C C . ALA A 1 361 ? -7.021 10.145 34.276 1.00 76.00 361 ALA A C 1
ATOM 2948 O O . ALA A 1 361 ? -5.825 10.107 34.563 1.00 76.00 361 ALA A O 1
ATOM 2949 N N . LYS A 1 362 ? -7.932 9.479 35.000 1.00 76.56 362 LYS A N 1
ATOM 2950 C CA . LYS A 1 362 ? -7.614 8.611 36.148 1.00 76.56 362 LYS A CA 1
ATOM 2951 C C . LYS A 1 362 ? -7.458 7.135 35.771 1.00 76.56 362 LYS A C 1
ATOM 2953 O O . LYS A 1 362 ? -7.059 6.345 36.631 1.00 76.56 362 LYS A O 1
ATOM 2958 N N . LEU A 1 363 ? -7.797 6.753 34.538 1.00 73.12 363 LEU A N 1
ATOM 2959 C CA . LEU A 1 363 ? -7.693 5.377 34.056 1.00 73.12 363 LEU A CA 1
ATOM 2960 C C . LEU A 1 363 ? -6.240 5.017 33.731 1.00 73.12 363 LEU A C 1
ATOM 2962 O O . LEU A 1 363 ? -5.406 5.873 33.431 1.00 73.12 363 LEU A O 1
ATOM 2966 N N . LYS A 1 364 ? -5.907 3.730 33.855 1.00 70.38 364 LYS A N 1
ATOM 2967 C CA . LYS A 1 364 ? -4.556 3.227 33.569 1.00 70.38 364 LYS A CA 1
ATOM 2968 C C . LYS A 1 364 ? -4.449 2.861 32.090 1.00 70.38 364 LYS A C 1
ATOM 2970 O O . LYS A 1 364 ? -5.443 2.517 31.470 1.00 70.38 364 LYS A O 1
ATOM 2975 N N . LYS A 1 365 ? -3.219 2.791 31.564 1.00 63.69 365 LYS A N 1
ATOM 2976 C CA . LYS A 1 365 ? -2.936 2.334 30.185 1.00 63.69 365 LYS A CA 1
ATOM 2977 C C . LYS A 1 365 ? -3.527 0.964 29.812 1.00 63.69 365 LYS A C 1
ATOM 2979 O O . LYS A 1 365 ? -3.652 0.681 28.638 1.00 63.69 365 LYS A O 1
ATOM 2984 N N . ALA A 1 366 ? -3.855 0.111 30.784 1.00 57.41 366 ALA A N 1
ATOM 2985 C CA . ALA A 1 366 ? -4.474 -1.189 30.519 1.00 57.41 366 ALA A CA 1
ATOM 2986 C C . ALA A 1 366 ? -5.947 -1.090 30.060 1.00 57.41 366 ALA A C 1
ATOM 2988 O O . ALA A 1 366 ? -6.490 -2.090 29.607 1.00 57.41 366 ALA A O 1
ATOM 2989 N N . ASP A 1 367 ? -6.573 0.086 30.181 1.00 71.19 367 ASP A N 1
ATOM 2990 C CA . ASP A 1 367 ? -7.953 0.372 29.766 1.00 71.19 367 ASP A CA 1
ATOM 2991 C C . ASP A 1 367 ? -7.970 1.174 28.443 1.00 71.19 367 ASP A C 1
ATOM 2993 O O . ASP A 1 367 ? -8.667 2.182 28.320 1.00 71.19 367 ASP A O 1
ATOM 2997 N N . GLU A 1 368 ? -7.140 0.768 27.477 1.00 72.50 368 GLU A N 1
ATOM 2998 C CA . GLU A 1 368 ? -6.859 1.507 26.234 1.00 72.50 368 GLU A CA 1
ATOM 2999 C C . GLU A 1 368 ? -8.120 1.766 25.391 1.00 72.50 368 GLU A C 1
ATOM 3001 O O . GLU A 1 368 ? -8.357 2.903 24.993 1.00 72.50 368 GLU A O 1
ATOM 3006 N N . ASP A 1 369 ? -9.012 0.780 25.256 1.00 73.06 369 ASP A N 1
ATOM 3007 C CA . ASP A 1 369 ? -10.288 0.941 24.539 1.00 73.06 369 ASP A CA 1
ATOM 3008 C C . ASP A 1 369 ? -11.179 2.036 25.145 1.00 73.06 369 ASP A C 1
ATOM 3010 O O . ASP A 1 369 ? -11.843 2.789 24.433 1.00 73.06 369 ASP A O 1
ATOM 3014 N N . ILE A 1 370 ? -11.198 2.144 26.478 1.00 78.56 370 ILE A N 1
ATOM 3015 C CA . ILE A 1 370 ? -11.998 3.151 27.190 1.00 78.56 370 ILE A CA 1
ATOM 3016 C C . ILE A 1 370 ? -11.344 4.528 27.059 1.00 78.56 370 ILE A C 1
ATOM 3018 O O . ILE A 1 370 ? -12.042 5.533 26.957 1.00 78.56 370 ILE A O 1
A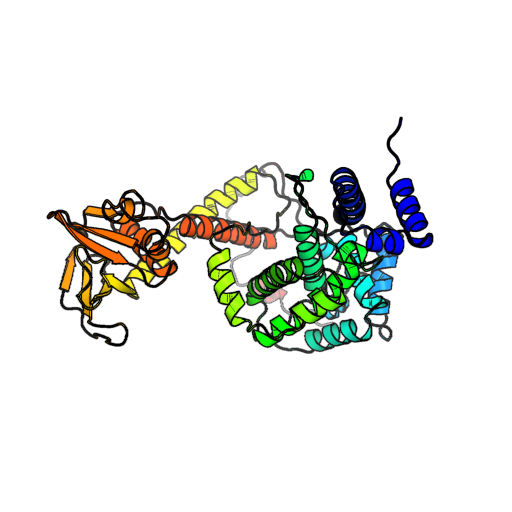TOM 3022 N N . LEU A 1 371 ? -10.012 4.583 27.066 1.00 78.81 371 LEU A N 1
ATOM 3023 C CA . LEU A 1 371 ? -9.261 5.821 26.872 1.00 78.81 371 LEU A CA 1
ATOM 3024 C C . LEU A 1 371 ? -9.429 6.374 25.454 1.00 78.81 371 LEU A C 1
ATOM 3026 O O . LEU A 1 371 ? -9.553 7.588 25.301 1.00 78.81 371 LEU A O 1
ATOM 3030 N N . ASN A 1 372 ? -9.465 5.497 24.453 1.00 81.56 372 ASN A N 1
ATOM 3031 C CA . ASN A 1 372 ? -9.584 5.888 23.055 1.00 81.56 372 ASN A CA 1
ATOM 3032 C C . ASN A 1 372 ? -11.033 6.239 22.691 1.00 81.56 372 ASN A C 1
ATOM 3034 O O . ASN A 1 372 ? -11.257 7.256 22.048 1.00 81.56 372 ASN A O 1
ATOM 3038 N N . ASN A 1 373 ? -12.030 5.476 23.150 1.00 88.56 373 ASN A N 1
ATOM 3039 C CA . ASN A 1 373 ? -13.430 5.662 22.731 1.00 88.56 373 ASN A CA 1
ATOM 3040 C C . ASN A 1 373 ? -14.323 6.346 23.780 1.00 88.56 373 ASN A C 1
ATOM 3042 O O . ASN A 1 373 ? -15.533 6.478 23.585 1.00 88.56 373 ASN A O 1
ATOM 3046 N N . GLY A 1 374 ? -13.754 6.763 24.912 1.00 89.75 374 GLY A N 1
ATOM 3047 C CA . GLY A 1 374 ? -14.472 7.438 25.988 1.00 89.75 374 GLY A CA 1
ATOM 3048 C C . GLY A 1 374 ? -14.610 8.943 25.764 1.00 89.75 374 GLY A C 1
ATOM 3049 O O . GLY A 1 374 ? -13.632 9.640 25.491 1.00 89.75 374 GLY A O 1
ATOM 3050 N N . PHE A 1 375 ? -15.811 9.475 25.974 1.00 92.69 375 PHE A N 1
ATOM 3051 C CA . PHE A 1 375 ? -16.086 10.912 25.970 1.00 92.69 375 PHE A CA 1
ATOM 3052 C C . PHE A 1 375 ? -17.209 11.256 26.948 1.00 92.69 375 PHE A C 1
ATOM 3054 O O . PHE A 1 375 ? -17.955 10.384 27.391 1.00 92.69 375 PHE A O 1
ATOM 3061 N N . SER A 1 376 ? -17.336 12.532 27.300 1.00 92.00 376 SER A N 1
ATOM 3062 C CA . SER A 1 376 ? -18.425 13.000 28.154 1.00 92.00 376 SER A CA 1
ATOM 3063 C C . SER A 1 376 ? -19.107 14.227 27.580 1.00 92.00 376 SER A C 1
ATOM 3065 O O . SER A 1 376 ? -18.442 15.182 27.182 1.00 92.00 376 SER A O 1
ATOM 3067 N N . LEU A 1 377 ? -20.435 14.225 27.608 1.00 92.69 377 LEU A N 1
ATOM 3068 C CA . LEU A 1 377 ? -21.261 15.392 27.319 1.00 92.69 377 LEU A CA 1
ATOM 3069 C C . LEU A 1 377 ? -21.571 16.089 28.641 1.00 92.69 377 LEU A C 1
ATOM 3071 O O . LEU A 1 377 ? -22.277 15.532 29.486 1.00 92.69 377 LEU A O 1
ATOM 3075 N N . GLN A 1 378 ? -21.004 17.275 28.851 1.00 91.38 378 GLN A N 1
ATOM 3076 C CA . GLN A 1 378 ? -21.221 18.051 30.067 1.00 91.38 378 GLN A CA 1
ATOM 3077 C C . GLN A 1 378 ? -22.271 19.132 29.820 1.00 91.38 378 GLN A C 1
ATOM 3079 O O . GLN A 1 378 ? -22.094 20.001 28.966 1.00 91.38 378 GLN A O 1
ATOM 3084 N N . LEU A 1 379 ? -23.345 19.093 30.604 1.00 91.88 379 LEU A N 1
ATOM 3085 C CA . LEU A 1 379 ? -24.407 20.090 30.594 1.00 91.88 379 LEU A CA 1
ATOM 3086 C C . LEU A 1 379 ? -24.073 21.269 31.516 1.00 91.88 379 LEU A C 1
ATOM 3088 O O . LEU A 1 379 ? -23.289 21.157 32.466 1.00 91.88 379 LEU A O 1
ATOM 3092 N N . ARG A 1 380 ? -24.687 22.424 31.244 1.00 90.31 380 ARG A N 1
ATOM 3093 C CA . ARG A 1 380 ? -24.503 23.667 32.016 1.00 90.31 380 ARG A CA 1
ATOM 3094 C C . ARG A 1 380 ? -25.012 23.572 33.454 1.00 90.31 380 ARG A C 1
ATOM 3096 O O . ARG A 1 380 ? -24.531 24.303 34.316 1.00 90.31 380 ARG A O 1
ATOM 3103 N N . ASP A 1 381 ? -25.961 22.678 33.716 1.00 87.81 381 ASP A N 1
ATOM 3104 C CA . ASP A 1 381 ? -26.507 22.399 35.049 1.00 87.81 381 ASP A CA 1
ATOM 3105 C C . ASP A 1 381 ? -25.555 21.560 35.932 1.00 87.81 381 ASP A C 1
ATOM 3107 O O . ASP A 1 381 ? -25.806 21.379 37.125 1.00 87.81 381 ASP A O 1
ATOM 3111 N N . GLY A 1 382 ? -24.441 21.080 35.364 1.00 81.44 382 GLY A N 1
ATOM 3112 C CA . GLY A 1 382 ? -23.450 20.237 36.029 1.00 81.44 382 GLY A CA 1
ATOM 3113 C C . GLY A 1 382 ? -23.671 18.732 35.848 1.00 81.44 382 GLY A C 1
ATOM 3114 O O . GLY A 1 382 ? -22.843 17.948 36.319 1.00 81.44 382 GLY A O 1
ATOM 3115 N N . THR A 1 383 ? -24.737 18.316 35.163 1.00 87.31 383 THR A N 1
ATOM 3116 C CA . THR A 1 383 ? -24.976 16.922 34.778 1.00 87.31 383 THR A CA 1
ATOM 3117 C C . THR A 1 383 ? -23.981 16.503 33.690 1.00 87.31 383 THR A C 1
ATOM 3119 O O . THR A 1 383 ? -23.629 17.291 32.812 1.00 87.31 383 THR A O 1
ATOM 3122 N N . SER A 1 384 ? -23.495 15.259 33.740 1.00 88.00 384 SER A N 1
ATOM 3123 C CA . SER A 1 384 ? -22.614 14.704 32.705 1.00 88.00 384 SER A CA 1
ATOM 3124 C C . SER A 1 384 ? -23.093 13.334 32.246 1.00 88.00 384 SER A C 1
ATOM 3126 O O . SER A 1 384 ? -23.369 12.460 33.075 1.00 88.00 384 SER A O 1
ATOM 3128 N N . PHE A 1 385 ? -23.146 13.149 30.929 1.00 89.56 385 PHE A N 1
ATOM 3129 C CA . PHE A 1 385 ? -23.302 11.845 30.296 1.00 89.56 385 PHE A CA 1
ATOM 3130 C C . PHE A 1 385 ? -21.917 11.343 29.937 1.00 89.56 385 PHE A C 1
ATOM 3132 O O . PHE A 1 385 ? -21.272 11.897 29.054 1.00 89.56 385 PHE A O 1
ATOM 3139 N N . ASP A 1 386 ? -21.443 10.333 30.656 1.00 90.06 386 ASP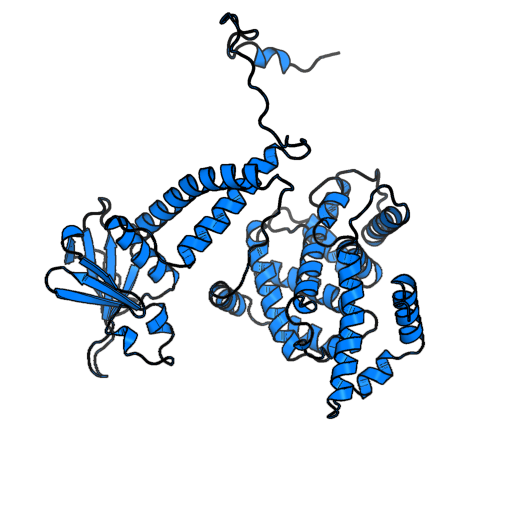 A N 1
ATOM 3140 C CA . ASP A 1 386 ? -20.123 9.753 30.443 1.00 90.06 386 ASP A CA 1
ATOM 3141 C C . ASP A 1 386 ? -20.288 8.463 29.642 1.00 90.06 386 ASP A C 1
ATOM 3143 O O . ASP A 1 386 ? -20.915 7.503 30.098 1.00 90.06 386 ASP A O 1
ATOM 3147 N N . LEU A 1 387 ? -19.769 8.478 28.421 1.00 91.19 387 LEU A N 1
ATOM 3148 C CA . LEU A 1 387 ? -20.116 7.556 27.352 1.00 91.19 387 LEU A CA 1
ATOM 3149 C C . LEU A 1 387 ? -18.857 6.896 26.787 1.00 91.19 387 LEU A C 1
ATOM 3151 O O . LEU A 1 387 ? -17.765 7.464 26.797 1.00 91.19 387 LEU A O 1
ATOM 3155 N N . ILE A 1 388 ? -19.018 5.676 26.285 1.00 90.19 388 ILE A N 1
ATOM 3156 C CA . ILE A 1 388 ? -18.006 4.954 25.518 1.00 90.19 388 ILE A CA 1
ATOM 3157 C C . ILE A 1 388 ? -18.637 4.581 24.179 1.00 90.19 388 ILE A C 1
ATOM 3159 O O . ILE A 1 388 ? -19.653 3.877 24.144 1.00 90.19 388 ILE A O 1
ATOM 3163 N N . ALA A 1 389 ? -18.042 5.056 23.090 1.00 90.12 389 ALA A N 1
ATOM 3164 C CA . ALA A 1 389 ? -18.435 4.686 21.736 1.00 90.12 389 ALA A CA 1
ATOM 3165 C C . ALA A 1 389 ? -18.146 3.203 21.456 1.00 90.12 389 ALA A C 1
ATOM 3167 O O . ALA A 1 389 ? -17.179 2.648 21.981 1.00 90.12 389 ALA A O 1
ATOM 3168 N N . GLN A 1 390 ? -18.991 2.546 20.651 1.00 87.19 390 GLN A N 1
ATOM 3169 C CA . GLN A 1 390 ? -18.742 1.149 20.258 1.00 87.19 390 GLN A CA 1
ATOM 3170 C C . GLN A 1 390 ? -17.595 1.047 19.257 1.00 87.19 390 GLN A C 1
ATOM 3172 O O . GLN A 1 390 ? -16.866 0.056 19.258 1.00 87.19 390 GLN A O 1
ATOM 3177 N N . THR A 1 391 ? -17.451 2.061 18.406 1.00 86.06 391 THR A N 1
ATOM 3178 C CA . THR A 1 391 ? -16.412 2.144 17.384 1.00 86.06 391 THR A CA 1
ATOM 3179 C C . THR A 1 391 ? -15.671 3.474 17.476 1.00 86.06 391 THR A C 1
ATOM 3181 O O . THR A 1 391 ? -16.182 4.449 18.039 1.00 86.06 391 THR A O 1
ATOM 3184 N N . ARG A 1 392 ? -14.460 3.520 16.909 1.00 86.25 392 ARG A N 1
ATOM 3185 C CA . ARG A 1 392 ? -13.711 4.772 16.767 1.00 86.25 392 ARG A CA 1
ATOM 3186 C C . ARG A 1 392 ? -14.466 5.776 15.898 1.00 86.25 392 ARG A C 1
ATOM 3188 O O . ARG A 1 392 ? -14.521 6.950 16.246 1.00 86.25 392 ARG A O 1
ATOM 3195 N N . ASP A 1 393 ? -15.085 5.310 14.817 1.00 85.50 393 ASP A N 1
ATOM 3196 C CA . ASP A 1 393 ? -15.864 6.163 13.919 1.00 85.50 393 ASP A CA 1
ATOM 3197 C C . ASP A 1 393 ? -17.020 6.834 14.657 1.00 85.50 393 ASP A C 1
ATOM 3199 O O . ASP A 1 393 ? -17.205 8.039 14.523 1.00 85.50 393 ASP A O 1
ATOM 3203 N N . ASP A 1 394 ? -17.747 6.100 15.505 1.00 90.94 394 ASP A N 1
ATOM 3204 C CA . ASP A 1 394 ? -18.807 6.681 16.335 1.00 90.94 394 ASP A CA 1
ATOM 3205 C C . ASP A 1 394 ? -18.249 7.752 17.276 1.00 90.94 394 ASP A C 1
ATOM 3207 O O . ASP A 1 394 ? -18.847 8.815 17.416 1.00 90.94 394 ASP A O 1
ATOM 3211 N N . PHE A 1 395 ? -17.088 7.505 17.897 1.00 92.81 395 PHE A N 1
ATOM 3212 C CA . PHE A 1 395 ? -16.414 8.495 18.739 1.00 92.81 395 PHE A CA 1
ATOM 3213 C C . PHE A 1 395 ? -16.062 9.759 17.946 1.00 92.81 395 PHE A C 1
ATOM 3215 O O . PHE A 1 395 ? -16.378 10.863 18.390 1.00 92.81 395 PHE A O 1
ATOM 3222 N N . VAL A 1 396 ? -15.427 9.615 16.781 1.00 90.12 396 VAL A N 1
ATOM 3223 C CA . VAL A 1 396 ? -15.011 10.738 15.930 1.00 90.12 396 VAL A CA 1
ATOM 3224 C C . VAL A 1 396 ? -16.231 11.511 15.440 1.00 90.12 396 VAL A C 1
ATOM 3226 O O . VAL A 1 396 ? -16.316 12.721 15.646 1.00 90.12 396 VAL A O 1
ATOM 3229 N N . ASN A 1 397 ? -17.211 10.807 14.870 1.00 92.19 397 ASN A N 1
ATOM 3230 C CA . ASN A 1 397 ? -18.447 11.386 14.356 1.00 92.19 397 ASN A CA 1
ATOM 3231 C C . ASN A 1 397 ? -19.189 12.174 15.436 1.00 92.19 397 ASN A C 1
ATOM 3233 O O . ASN A 1 397 ? -19.597 13.309 15.195 1.00 92.19 397 ASN A O 1
ATOM 3237 N N . TRP A 1 398 ? -19.321 11.606 16.637 1.00 94.88 398 TRP A N 1
ATOM 3238 C CA . TRP A 1 398 ? -20.076 12.246 17.707 1.00 94.88 398 TRP A CA 1
ATOM 3239 C C . TRP A 1 398 ? -19.339 13.389 18.384 1.00 94.88 398 TRP A C 1
ATOM 3241 O O . TRP A 1 398 ? -19.936 14.432 18.648 1.00 94.88 398 TRP A O 1
ATOM 3251 N N . THR A 1 399 ? -18.049 13.229 18.665 1.00 94.31 399 THR A N 1
ATOM 3252 C CA . THR A 1 399 ? -17.288 14.282 19.343 1.00 94.31 399 THR A CA 1
ATOM 3253 C C . THR A 1 399 ? -17.096 15.499 18.447 1.00 94.31 399 THR A C 1
ATOM 3255 O O . THR A 1 399 ? -17.383 16.611 18.888 1.00 94.31 399 THR A O 1
ATOM 3258 N N . ASP A 1 400 ? -16.702 15.309 17.188 1.00 94.81 400 ASP A N 1
ATOM 3259 C CA . ASP A 1 400 ? -16.553 16.412 16.239 1.00 94.81 400 ASP A CA 1
ATOM 3260 C C . ASP A 1 400 ? -17.900 16.969 15.787 1.00 94.81 400 ASP A C 1
ATOM 3262 O O . ASP A 1 400 ? -18.069 18.186 15.747 1.00 94.81 400 ASP A O 1
ATOM 3266 N N . GLY A 1 401 ? -18.886 16.109 15.514 1.00 94.75 401 GLY A N 1
ATOM 3267 C CA . GLY A 1 401 ? -20.223 16.546 15.120 1.00 94.75 401 GLY A CA 1
ATOM 3268 C C . GLY A 1 401 ? -20.854 17.465 16.164 1.00 94.75 401 GLY A C 1
ATOM 3269 O O . GLY A 1 401 ? -21.336 18.545 15.834 1.00 94.75 401 GLY A O 1
ATOM 3270 N N . ILE A 1 402 ? -20.819 17.083 17.445 1.00 94.44 402 ILE A N 1
ATOM 3271 C CA . ILE A 1 402 ? -21.401 17.908 18.512 1.00 94.44 402 ILE A CA 1
ATOM 3272 C C . ILE A 1 402 ? -20.620 19.214 18.681 1.00 94.44 402 ILE A C 1
ATOM 3274 O O . ILE A 1 402 ? -21.219 20.263 18.911 1.00 94.44 402 ILE A O 1
ATOM 3278 N N . ARG A 1 403 ? -19.291 19.191 18.539 1.00 94.06 403 ARG A N 1
ATOM 3279 C CA . ARG A 1 403 ? -18.482 20.418 18.555 1.00 94.06 403 ARG A CA 1
ATOM 3280 C C . ARG A 1 403 ? -18.891 21.377 17.443 1.00 94.06 403 ARG A C 1
ATOM 3282 O O . ARG A 1 403 ? -19.064 22.560 17.729 1.00 94.06 403 ARG A O 1
ATOM 3289 N N . LEU A 1 404 ? -19.120 20.872 16.232 1.00 94.00 404 LEU A N 1
ATOM 3290 C CA . LEU A 1 404 ? -19.605 21.674 15.107 1.00 94.00 404 LEU A CA 1
ATOM 3291 C C . LEU A 1 404 ? -20.961 22.315 15.411 1.00 94.00 404 LEU A C 1
ATOM 3293 O O . LEU A 1 404 ? -21.144 23.503 15.150 1.00 94.00 404 LEU A O 1
ATOM 3297 N N . LEU A 1 405 ? -21.883 21.572 16.032 1.00 92.31 405 LEU A N 1
ATOM 3298 C CA . LEU A 1 405 ? -23.176 22.114 16.469 1.00 92.31 405 LEU A CA 1
ATOM 3299 C C . LEU A 1 405 ? -23.038 23.199 17.553 1.00 92.31 405 LEU A C 1
ATOM 3301 O O . LEU A 1 405 ? -23.851 24.116 17.616 1.00 92.31 405 LEU A O 1
ATOM 3305 N N . LEU A 1 406 ? -21.977 23.146 18.365 1.00 90.88 406 LEU A N 1
ATOM 3306 C CA . LEU A 1 406 ? -21.616 24.193 19.330 1.00 90.88 406 LEU A CA 1
ATOM 3307 C C . LEU A 1 406 ? -20.833 25.367 18.701 1.00 90.88 406 LEU A C 1
ATOM 3309 O O . LEU A 1 406 ? -20.413 26.277 19.420 1.00 90.88 406 LEU A O 1
ATOM 3313 N N . GLY A 1 407 ? -20.609 25.361 17.382 1.00 90.06 407 GLY A N 1
ATOM 3314 C CA . GLY A 1 407 ? -19.819 26.373 16.674 1.00 90.06 407 GLY A CA 1
ATOM 3315 C C . GLY A 1 407 ? -18.310 26.272 16.925 1.00 90.06 407 GLY A C 1
ATOM 3316 O O . GLY A 1 407 ? -17.585 27.251 16.746 1.00 90.06 407 GLY A O 1
ATOM 3317 N N . LEU A 1 408 ? -17.836 25.110 17.376 1.00 90.81 408 LEU A N 1
ATOM 3318 C CA . LEU A 1 408 ? -16.425 24.808 17.591 1.00 90.81 408 LEU A CA 1
ATOM 3319 C C . LEU A 1 408 ? -15.875 23.988 16.414 1.00 90.81 408 LEU A C 1
ATOM 3321 O O . LEU A 1 408 ? -16.598 23.164 15.855 1.00 90.81 408 LEU A O 1
ATOM 3325 N N . PRO A 1 409 ? -14.591 24.151 16.054 1.00 90.12 409 PRO A N 1
ATOM 3326 C CA . PRO A 1 409 ? -13.980 23.338 15.013 1.00 90.12 409 PRO A CA 1
ATOM 3327 C C . PRO A 1 409 ? -13.825 21.878 15.461 1.00 90.12 409 PRO A C 1
ATOM 3329 O O . PRO A 1 409 ? -13.689 21.581 16.661 1.00 90.12 409 PRO A O 1
ATOM 3332 N N . MET A 1 410 ? -13.785 20.984 14.471 1.00 91.25 410 MET A N 1
ATOM 3333 C CA . MET A 1 410 ? -13.366 19.592 14.648 1.00 91.25 410 MET A CA 1
ATOM 3334 C C . MET A 1 410 ? -11.962 19.539 15.268 1.00 91.25 410 MET A C 1
ATOM 3336 O O . MET A 1 410 ? -11.125 20.401 14.999 1.00 91.25 410 MET A O 1
ATOM 3340 N N . GLU A 1 411 ? -11.719 18.567 16.142 1.00 87.19 411 GLU A N 1
ATOM 3341 C CA . GLU A 1 411 ? -10.460 18.429 16.890 1.00 87.19 411 GLU A CA 1
ATOM 3342 C C . GLU A 1 411 ? -9.778 17.082 16.650 1.00 87.19 411 GLU A C 1
ATOM 3344 O O . GLU A 1 411 ? -8.572 16.959 16.877 1.00 87.19 411 GLU A O 1
ATOM 3349 N N . THR A 1 412 ? -10.517 16.061 16.209 1.00 86.25 412 THR A N 1
ATOM 3350 C CA . THR A 1 412 ? -9.924 14.732 16.051 1.00 86.25 412 THR A CA 1
ATOM 3351 C C . THR A 1 412 ? -8.893 14.694 14.924 1.00 86.25 412 THR A C 1
ATOM 3353 O O . THR A 1 412 ? -9.033 15.331 13.875 1.00 86.25 412 THR A O 1
ATOM 3356 N N . TYR A 1 413 ? -7.841 13.904 15.145 1.00 80.94 413 TYR A N 1
ATOM 3357 C CA . TYR A 1 413 ? -6.792 13.672 14.155 1.00 80.94 413 TYR A CA 1
ATOM 3358 C C . TYR A 1 413 ? -7.360 13.035 12.879 1.00 80.94 413 TYR A C 1
ATOM 3360 O O . TYR A 1 413 ? -6.927 13.343 11.771 1.00 80.94 413 TYR A O 1
ATOM 3368 N N . GLU A 1 414 ? -8.355 12.167 13.035 1.00 81.12 414 GLU A N 1
ATOM 3369 C CA . GLU A 1 414 ? -9.022 11.438 11.967 1.00 81.12 414 GLU A CA 1
ATOM 3370 C C . GLU A 1 414 ? -9.780 12.371 11.019 1.00 81.12 414 GLU A C 1
ATOM 3372 O O . GLU A 1 414 ? -9.688 12.206 9.802 1.00 81.12 414 GLU A O 1
ATOM 3377 N N . SER A 1 415 ? -10.485 13.377 11.548 1.00 82.44 415 SER A N 1
ATOM 3378 C CA . SER A 1 415 ? -11.169 14.378 10.722 1.00 82.44 415 SER A CA 1
ATOM 3379 C C . SER A 1 415 ? -10.180 15.260 9.956 1.00 82.44 415 SER A C 1
ATOM 3381 O O . SER A 1 415 ? -10.366 15.469 8.758 1.00 82.44 415 SER A O 1
ATOM 3383 N N . GLU A 1 416 ? -9.097 15.710 10.596 1.00 80.94 416 GLU A N 1
ATOM 3384 C CA . GLU A 1 416 ? -8.060 16.502 9.915 1.00 80.94 416 GLU A CA 1
ATOM 3385 C C . GLU A 1 416 ? -7.379 15.695 8.802 1.00 80.94 416 GLU A C 1
ATOM 3387 O O . GLU A 1 416 ? -7.223 16.163 7.673 1.00 80.94 416 GLU A O 1
ATOM 3392 N N . ARG A 1 417 ? -7.056 14.430 9.077 1.00 74.50 417 ARG A N 1
ATOM 3393 C CA . ARG A 1 417 ? -6.468 13.538 8.079 1.00 74.50 417 ARG A CA 1
ATOM 3394 C C . ARG A 1 417 ? -7.424 13.256 6.923 1.00 74.50 417 ARG A C 1
ATOM 3396 O O . ARG A 1 417 ? -6.986 13.223 5.776 1.00 74.50 417 ARG A O 1
ATOM 3403 N N . ALA A 1 418 ? -8.712 13.046 7.194 1.00 74.62 418 ALA A N 1
ATOM 3404 C CA . ALA A 1 418 ? -9.708 12.854 6.143 1.00 74.62 418 ALA A CA 1
ATOM 3405 C C . ALA A 1 418 ? -9.763 14.070 5.203 1.00 74.62 418 ALA A C 1
ATOM 3407 O O . ALA A 1 418 ? -9.807 13.897 3.984 1.00 74.62 418 ALA A O 1
ATOM 3408 N N . ILE A 1 419 ? -9.681 15.286 5.756 1.00 78.81 419 ILE A N 1
ATOM 3409 C CA . ILE A 1 419 ? -9.601 16.524 4.973 1.00 78.81 419 ILE A CA 1
ATOM 3410 C C . ILE A 1 419 ? -8.348 16.525 4.092 1.00 78.81 419 ILE A C 1
ATOM 3412 O O . ILE A 1 419 ? -8.468 16.719 2.885 1.00 78.81 419 ILE A O 1
ATOM 3416 N N . ASP A 1 420 ? -7.165 16.251 4.644 1.00 76.56 420 ASP A N 1
ATOM 3417 C CA . ASP A 1 420 ? -5.906 16.253 3.879 1.00 76.56 420 ASP A CA 1
ATOM 3418 C C . ASP A 1 420 ? -5.923 15.291 2.687 1.00 76.56 420 ASP A C 1
ATOM 3420 O O . ASP A 1 420 ? -5.480 15.622 1.581 1.00 76.56 420 ASP A O 1
ATOM 3424 N N . VAL A 1 421 ? -6.467 14.094 2.899 1.00 70.31 421 VAL A N 1
ATOM 3425 C CA . VAL A 1 421 ? -6.581 13.058 1.869 1.00 70.31 421 VAL A CA 1
ATOM 3426 C C . VAL A 1 421 ? -7.539 13.483 0.758 1.00 70.31 421 VAL A C 1
ATOM 3428 O O . VAL A 1 421 ? -7.235 13.315 -0.429 1.00 70.31 421 VAL A O 1
ATOM 3431 N N . LEU A 1 422 ? -8.687 14.049 1.125 1.00 73.25 422 LEU A N 1
ATOM 3432 C CA . LEU A 1 422 ? -9.697 14.507 0.175 1.00 73.25 422 LEU A CA 1
ATOM 3433 C C . LEU A 1 422 ? -9.235 15.742 -0.603 1.00 73.25 422 LEU A C 1
ATOM 3435 O O . LEU A 1 422 ? -9.455 15.806 -1.811 1.00 73.25 422 LEU A O 1
ATOM 3439 N N . VAL A 1 423 ? -8.538 16.679 0.047 1.00 75.56 423 VAL A N 1
ATOM 3440 C CA . VAL A 1 423 ? -7.917 17.835 -0.617 1.00 75.56 423 VAL A CA 1
ATOM 3441 C C . VAL A 1 423 ? -6.941 17.363 -1.673 1.00 75.56 423 VAL A C 1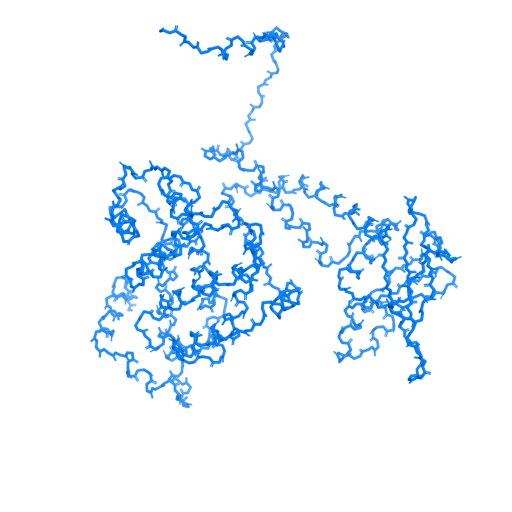
ATOM 3443 O O . VAL A 1 423 ? -7.041 17.737 -2.839 1.00 75.56 423 VAL A O 1
ATOM 3446 N N . SER A 1 424 ? -6.047 16.469 -1.277 1.00 70.81 424 SER A N 1
ATOM 3447 C CA . SER A 1 424 ? -5.018 15.939 -2.155 1.00 70.81 424 SER A CA 1
ATOM 3448 C C . SER A 1 424 ? -5.604 15.171 -3.344 1.00 70.81 424 SER A C 1
ATOM 3450 O O . SER A 1 424 ? -5.184 15.366 -4.485 1.00 70.81 424 SER A O 1
ATOM 3452 N N . SER A 1 425 ? -6.643 14.368 -3.108 1.00 66.06 425 SER A N 1
ATOM 3453 C CA . SER A 1 425 ? -7.390 13.686 -4.173 1.00 66.06 425 SER A CA 1
ATOM 3454 C C . SER A 1 425 ? -8.097 14.682 -5.102 1.00 66.06 425 SER A C 1
ATOM 3456 O O . SER A 1 425 ? -8.068 14.524 -6.323 1.00 66.06 425 SER A O 1
ATOM 3458 N N . GLY A 1 426 ? -8.686 15.745 -4.548 1.00 72.12 426 GLY A N 1
ATOM 3459 C CA . GLY A 1 426 ? -9.323 16.819 -5.308 1.00 72.12 426 GLY A CA 1
ATOM 3460 C C . GLY A 1 426 ? -8.342 17.572 -6.210 1.00 72.12 426 GLY A C 1
ATOM 3461 O O . GLY A 1 426 ? -8.671 17.863 -7.363 1.00 72.12 426 GLY A O 1
ATOM 3462 N N . ILE A 1 427 ? -7.123 17.837 -5.727 1.00 73.50 427 ILE A N 1
ATOM 3463 C CA . ILE A 1 427 ? -6.041 18.429 -6.528 1.00 73.50 427 ILE A CA 1
ATOM 3464 C C . ILE A 1 427 ? -5.729 17.520 -7.716 1.00 73.50 427 ILE A C 1
ATOM 3466 O O . ILE A 1 427 ? -5.726 17.989 -8.854 1.00 73.50 427 ILE A O 1
ATOM 3470 N N . CYS A 1 428 ? -5.547 16.216 -7.479 1.00 69.62 428 CYS A N 1
ATOM 3471 C CA . CYS A 1 428 ? -5.281 15.262 -8.552 1.00 69.62 428 CYS A CA 1
ATOM 3472 C C . CYS A 1 428 ? -6.372 15.289 -9.628 1.00 69.62 428 CYS A C 1
ATOM 3474 O O . CYS A 1 428 ? -6.053 15.367 -10.812 1.00 69.62 428 CYS A O 1
ATOM 3476 N N . VAL A 1 429 ? -7.650 15.296 -9.233 1.00 68.12 429 VAL A N 1
ATOM 3477 C CA . VAL A 1 429 ? -8.776 15.352 -10.181 1.00 68.12 429 VAL A CA 1
ATOM 3478 C C . VAL A 1 429 ? -8.749 16.619 -11.031 1.00 68.12 429 VAL A C 1
ATOM 3480 O O . VAL A 1 429 ? -8.963 16.550 -12.241 1.00 68.12 429 VAL A O 1
ATOM 3483 N N . ARG A 1 430 ? -8.455 17.779 -10.435 1.00 72.31 430 ARG A N 1
ATOM 3484 C CA . ARG A 1 430 ? -8.377 19.038 -11.190 1.00 72.31 430 ARG A CA 1
ATOM 3485 C C . ARG A 1 430 ? -7.179 19.069 -12.137 1.00 72.31 430 ARG A C 1
ATOM 3487 O O . ARG A 1 430 ? -7.305 19.592 -13.243 1.00 72.31 430 ARG A O 1
ATOM 3494 N N . LEU A 1 431 ? -6.055 18.481 -11.732 1.00 69.94 431 LEU A N 1
ATOM 3495 C CA . LEU A 1 431 ? -4.835 18.423 -12.537 1.00 69.94 431 LEU A CA 1
ATOM 3496 C C . LEU A 1 431 ? -4.883 17.369 -13.650 1.00 69.94 431 LEU A C 1
ATOM 3498 O O . LEU A 1 431 ? -4.185 17.540 -14.647 1.00 69.94 431 LEU A O 1
ATOM 3502 N N . MET A 1 432 ? -5.748 16.350 -13.563 1.00 65.81 432 MET A N 1
ATOM 3503 C CA . MET A 1 432 ? -5.978 15.413 -14.677 1.00 65.81 432 MET A CA 1
ATOM 3504 C C . MET A 1 432 ? -6.392 16.137 -15.967 1.00 65.81 432 MET A C 1
ATOM 3506 O O . MET A 1 432 ? -5.950 15.775 -17.052 1.00 65.81 432 MET A O 1
ATOM 3510 N N . ASN A 1 433 ? -7.179 17.212 -15.867 1.00 60.56 433 ASN A N 1
ATOM 3511 C CA . ASN A 1 433 ? -7.605 17.990 -17.038 1.00 60.56 433 ASN A CA 1
ATOM 3512 C C . ASN A 1 433 ? -6.464 18.780 -17.707 1.00 60.56 433 ASN A C 1
ATOM 3514 O O . ASN A 1 433 ? -6.652 19.319 -18.797 1.00 60.56 433 ASN A O 1
ATOM 3518 N N . LEU A 1 434 ? -5.304 18.876 -17.054 1.00 64.62 434 LEU A N 1
ATOM 3519 C CA . LEU A 1 434 ? -4.112 19.575 -17.538 1.00 64.62 434 LEU A CA 1
ATOM 3520 C C . LEU A 1 434 ? -2.985 18.602 -17.914 1.00 64.62 434 LEU A C 1
ATOM 3522 O O . LEU A 1 434 ? -1.845 19.019 -18.124 1.00 64.62 434 LEU A O 1
ATOM 3526 N N . GLU A 1 435 ? -3.282 17.306 -18.012 1.00 59.12 435 GLU A N 1
ATOM 3527 C CA . GLU A 1 435 ? -2.291 16.289 -18.341 1.00 59.12 435 GLU A CA 1
ATOM 3528 C C . GLU A 1 435 ? -1.655 16.549 -19.723 1.00 59.12 435 GLU A C 1
ATOM 3530 O O . GLU A 1 435 ? -2.334 16.685 -20.741 1.00 59.12 435 GLU A O 1
ATOM 3535 N N . GLY A 1 436 ? -0.321 16.651 -19.756 1.00 58.66 436 GLY A N 1
ATOM 3536 C CA . GLY A 1 436 ? 0.451 16.944 -20.971 1.00 58.66 436 GLY A CA 1
ATOM 3537 C C . GLY A 1 436 ? 0.557 18.430 -21.344 1.00 58.66 436 GLY A C 1
ATOM 3538 O O . GLY A 1 436 ? 1.207 18.750 -22.341 1.00 58.66 436 GLY A O 1
ATOM 3539 N N . ILE A 1 437 ? -0.031 19.337 -20.558 1.00 68.88 437 ILE A N 1
ATOM 3540 C CA . ILE A 1 437 ? 0.090 20.789 -20.734 1.00 68.88 437 ILE A CA 1
ATOM 3541 C C . ILE A 1 437 ? 1.197 21.316 -19.816 1.00 68.88 437 ILE A C 1
ATOM 3543 O O . ILE A 1 437 ? 1.241 20.997 -18.631 1.00 68.88 437 ILE A O 1
ATOM 3547 N N . GLN A 1 438 ? 2.093 22.148 -20.351 1.00 71.50 438 GLN A N 1
ATOM 3548 C CA . GLN A 1 438 ? 3.097 22.827 -19.534 1.00 71.50 438 GLN A CA 1
ATOM 3549 C C . GLN A 1 438 ? 2.421 23.927 -18.707 1.00 71.50 438 GLN A C 1
ATOM 3551 O O . GLN A 1 438 ? 1.908 24.899 -19.265 1.00 71.50 438 GLN A O 1
ATOM 3556 N N . ILE A 1 439 ? 2.409 23.762 -17.385 1.00 74.19 439 ILE A N 1
ATOM 3557 C CA . ILE A 1 439 ? 1.848 24.749 -16.459 1.00 74.19 439 ILE A CA 1
ATOM 3558 C C . ILE A 1 439 ? 2.852 25.906 -16.330 1.00 74.19 439 ILE A C 1
ATOM 3560 O O . ILE A 1 439 ? 4.024 25.654 -16.044 1.00 74.19 439 ILE A O 1
ATOM 3564 N N . PRO A 1 440 ? 2.443 27.162 -16.580 1.00 77.12 440 PRO A N 1
ATOM 3565 C CA . PRO A 1 440 ? 3.339 28.307 -16.481 1.00 77.12 440 PRO A CA 1
ATOM 3566 C C . PRO A 1 440 ? 3.712 28.601 -15.018 1.00 77.12 440 PRO A C 1
ATOM 3568 O O . PRO A 1 440 ? 2.872 28.516 -14.125 1.00 77.12 440 PRO A O 1
ATOM 3571 N N . GLU A 1 441 ? 4.968 28.984 -14.778 1.00 75.06 441 GLU A N 1
ATOM 3572 C CA . GLU A 1 441 ? 5.464 29.376 -13.444 1.00 75.06 441 GLU A CA 1
ATOM 3573 C C . GLU A 1 441 ? 4.850 30.705 -12.967 1.00 75.06 441 GLU A C 1
ATOM 3575 O O . GLU A 1 441 ? 4.629 30.909 -11.775 1.00 75.06 441 GLU A O 1
ATOM 3580 N N . GLU A 1 442 ? 4.515 31.599 -13.902 1.00 79.25 442 GLU A N 1
ATOM 3581 C CA . GLU A 1 442 ? 3.875 32.884 -13.618 1.00 79.25 442 GLU A CA 1
ATOM 3582 C C . GLU A 1 442 ? 2.433 32.932 -14.152 1.00 79.25 442 GLU A C 1
ATOM 3584 O O . GLU A 1 442 ? 2.143 32.362 -15.211 1.00 79.25 442 GLU A O 1
ATOM 3589 N N . PRO A 1 443 ? 1.512 33.633 -13.459 1.00 78.94 443 PRO A N 1
ATOM 3590 C CA . PRO A 1 443 ? 0.162 33.854 -13.963 1.00 78.94 443 PRO A CA 1
ATOM 3591 C C . PRO A 1 443 ? 0.199 34.541 -15.332 1.00 78.94 443 PRO A C 1
ATOM 3593 O O . PRO A 1 443 ? 0.822 35.590 -15.493 1.00 78.94 443 PRO A O 1
ATOM 3596 N N . LEU A 1 444 ? -0.498 33.973 -16.317 1.00 81.19 444 LEU A N 1
ATOM 3597 C CA . LEU A 1 444 ? -0.609 34.585 -17.640 1.00 81.19 444 LEU A CA 1
ATOM 3598 C C . LEU A 1 444 ? -1.370 35.915 -17.551 1.00 81.19 444 LEU A C 1
ATOM 3600 O O . LEU A 1 444 ? -2.388 36.017 -16.863 1.00 81.19 444 LEU A O 1
ATOM 3604 N N . GLU A 1 445 ? -0.912 36.924 -18.294 1.00 86.12 445 GLU A N 1
ATOM 3605 C CA . GLU A 1 445 ? -1.638 38.187 -18.409 1.00 86.12 445 GLU A CA 1
ATOM 3606 C C . GLU A 1 445 ? -2.997 37.950 -19.078 1.00 86.12 445 GLU A C 1
ATOM 3608 O O . GLU A 1 445 ? -3.086 37.537 -20.238 1.00 86.12 445 GLU A O 1
ATOM 3613 N N . VAL A 1 446 ? -4.074 38.231 -18.344 1.00 84.75 446 VAL A N 1
ATOM 3614 C CA . VAL A 1 446 ? -5.428 38.198 -18.898 1.00 84.75 446 VAL A CA 1
ATOM 3615 C C . VAL A 1 446 ? -5.587 39.418 -19.812 1.00 84.75 446 VAL A C 1
ATOM 3617 O O . VAL A 1 446 ? -5.501 40.550 -19.323 1.00 84.75 446 VAL A O 1
ATOM 3620 N N . PRO A 1 447 ? -5.810 39.242 -21.129 1.00 86.81 447 PRO A N 1
ATOM 3621 C CA . PRO A 1 447 ? -5.979 40.372 -22.031 1.00 86.81 447 PRO A CA 1
ATOM 3622 C C . PRO A 1 447 ? -7.219 41.190 -21.638 1.00 86.81 447 PRO A C 1
ATOM 3624 O O . PRO A 1 447 ? -8.183 40.634 -21.101 1.00 86.81 447 PRO A O 1
ATOM 3627 N N . PRO A 1 448 ? -7.238 42.508 -21.919 1.00 86.31 448 PRO A N 1
ATOM 3628 C CA . PRO A 1 448 ? -8.409 43.327 -21.644 1.00 86.31 448 PRO A CA 1
ATOM 3629 C C . PRO A 1 448 ? -9.633 42.768 -22.383 1.00 86.31 448 PRO A C 1
ATOM 3631 O O . PRO A 1 448 ? -9.493 42.234 -23.491 1.00 86.31 448 PRO A O 1
ATOM 3634 N N . PRO A 1 449 ? -10.838 42.893 -21.798 1.00 84.88 449 PRO A N 1
ATOM 3635 C CA . PRO A 1 449 ? -12.048 42.399 -22.433 1.00 84.88 449 PRO A CA 1
ATOM 3636 C C . PRO A 1 449 ? -12.208 43.037 -23.822 1.00 84.88 449 PRO A C 1
ATOM 3638 O O . PRO A 1 449 ? -11.850 44.206 -24.006 1.00 84.88 449 PRO A O 1
ATOM 3641 N N . PRO A 1 450 ? -12.745 42.305 -24.814 1.00 85.00 450 PRO A N 1
ATOM 3642 C CA . PRO A 1 450 ? -12.978 42.859 -26.138 1.00 85.00 450 PRO A CA 1
ATOM 3643 C C . PRO A 1 450 ? -13.797 44.153 -26.068 1.00 85.00 450 PRO A C 1
ATOM 3645 O O . PRO A 1 450 ? -14.774 44.251 -25.330 1.00 85.00 450 PRO A O 1
ATOM 3648 N N . ASN A 1 451 ? -13.451 45.137 -26.899 1.00 85.62 451 ASN A N 1
ATOM 3649 C CA . ASN A 1 451 ? -14.129 46.444 -26.935 1.00 85.62 451 ASN A CA 1
ATOM 3650 C C . ASN A 1 451 ? -15.575 46.386 -27.476 1.00 85.62 451 ASN A C 1
ATOM 3652 O O . ASN A 1 451 ? -16.193 47.421 -27.724 1.00 85.62 451 ASN A O 1
ATOM 3656 N N . ASN A 1 452 ? -16.099 45.192 -27.745 1.00 82.19 452 ASN A N 1
ATOM 3657 C CA . ASN A 1 452 ? -17.442 44.967 -28.248 1.00 82.19 452 ASN A CA 1
ATOM 3658 C C . ASN A 1 452 ? -17.978 43.613 -27.757 1.00 82.19 452 ASN A C 1
ATOM 3660 O O . ASN A 1 452 ? -17.214 42.714 -27.425 1.00 82.19 452 ASN A O 1
ATOM 3664 N N . PHE A 1 453 ? -19.301 43.467 -27.775 1.00 81.75 453 PHE A N 1
ATOM 3665 C CA . PHE A 1 453 ? -20.007 42.226 -27.438 1.00 81.75 453 PHE A CA 1
ATOM 3666 C C . PHE A 1 453 ? -20.476 41.476 -28.699 1.00 81.75 453 PHE A C 1
ATOM 3668 O O . PHE A 1 453 ? -21.489 40.779 -28.682 1.00 81.75 453 PHE A O 1
ATOM 3675 N N . ASN A 1 454 ? -19.776 41.647 -29.828 1.00 77.31 454 ASN A N 1
ATOM 3676 C CA . ASN A 1 454 ? -20.077 40.920 -31.061 1.00 77.31 454 ASN A CA 1
ATOM 3677 C C . ASN A 1 454 ? -19.374 39.561 -31.017 1.00 77.31 454 ASN A C 1
ATOM 3679 O O . ASN A 1 454 ? -18.302 39.381 -31.593 1.00 77.31 454 ASN A O 1
ATOM 3683 N N . PHE A 1 455 ? -19.970 38.614 -30.298 1.00 76.69 455 PHE A N 1
ATOM 3684 C CA . PHE A 1 455 ? -19.431 37.265 -30.166 1.00 76.69 455 PHE A CA 1
ATOM 3685 C C . PHE A 1 455 ? -19.341 36.566 -31.530 1.00 76.69 455 PHE A C 1
ATOM 3687 O O . PHE A 1 455 ? -20.259 36.651 -32.348 1.00 76.69 455 PHE A O 1
ATOM 3694 N N . PHE A 1 456 ? -18.218 35.879 -31.770 1.00 68.00 456 PHE A N 1
ATOM 3695 C CA . PHE A 1 456 ? -17.966 35.139 -33.013 1.00 68.00 456 PHE A CA 1
ATOM 3696 C C . PHE A 1 456 ? -18.993 34.018 -33.232 1.00 68.00 456 PHE A C 1
ATOM 3698 O O . PHE A 1 456 ? -19.380 33.746 -34.363 1.00 68.00 456 PHE A O 1
ATOM 3705 N N . LEU A 1 457 ? -19.476 33.421 -32.140 1.00 65.06 457 LEU A N 1
ATOM 3706 C CA . LEU A 1 457 ? -20.581 32.472 -32.128 1.00 65.06 457 LEU A CA 1
ATOM 3707 C C . LEU A 1 457 ? -21.792 33.143 -31.477 1.00 65.06 457 LEU A C 1
ATOM 3709 O O . LEU A 1 457 ? -21.676 33.738 -30.406 1.00 65.06 457 LEU A O 1
ATOM 3713 N N . ARG A 1 458 ? -22.958 33.046 -32.120 1.00 67.12 458 ARG A N 1
ATOM 3714 C CA . ARG A 1 458 ? -24.245 33.338 -31.475 1.00 67.12 458 ARG A CA 1
ATOM 3715 C C . ARG A 1 458 ? -24.704 32.046 -30.811 1.00 67.12 458 ARG A C 1
ATOM 3717 O O . ARG A 1 458 ? -24.759 31.024 -31.488 1.00 67.12 458 ARG A O 1
ATOM 3724 N N . ASP A 1 459 ? -24.988 32.085 -29.517 1.00 63.97 459 ASP A N 1
ATOM 3725 C CA . ASP A 1 459 ? -25.194 30.898 -28.682 1.00 63.97 459 ASP A CA 1
ATOM 3726 C C . ASP A 1 459 ? -26.003 29.744 -29.320 1.00 63.97 459 ASP A C 1
ATOM 3728 O O . ASP A 1 459 ? -27.039 29.928 -29.967 1.00 63.97 459 ASP A O 1
ATOM 3732 N N . ASN A 1 460 ? -25.508 28.530 -29.054 1.00 54.84 460 ASN A N 1
ATOM 3733 C CA . ASN A 1 460 ? -26.150 27.209 -29.095 1.00 54.84 460 ASN A CA 1
ATOM 3734 C C . ASN A 1 460 ? -26.820 26.686 -30.381 1.00 54.84 460 ASN A C 1
ATOM 3736 O O . ASN A 1 460 ? -27.291 25.553 -30.352 1.00 54.84 460 ASN A O 1
ATOM 3740 N N . LYS A 1 461 ? -26.843 27.400 -31.517 1.00 54.53 461 LYS A N 1
ATOM 3741 C CA . LYS A 1 461 ? -27.471 26.868 -32.757 1.00 54.53 461 LYS A CA 1
ATOM 3742 C C . LYS A 1 461 ? -26.529 26.418 -33.876 1.00 54.53 461 LYS A C 1
ATOM 3744 O O . LYS A 1 461 ? -26.983 25.720 -34.775 1.00 54.53 461 LYS A O 1
ATOM 3749 N N . GLU A 1 462 ? -25.240 26.753 -33.836 1.00 52.97 462 GLU A N 1
ATOM 3750 C CA . GLU A 1 462 ? -24.285 26.337 -34.886 1.00 52.97 462 GLU A CA 1
ATOM 3751 C C . GLU A 1 462 ? -23.396 25.146 -34.499 1.00 52.97 462 GLU A C 1
ATOM 3753 O O . GLU A 1 462 ? -22.798 24.524 -35.377 1.00 52.97 462 GLU A O 1
ATOM 3758 N N . ILE A 1 463 ? -23.363 24.757 -33.218 1.00 50.91 463 ILE A N 1
ATOM 3759 C CA . ILE A 1 463 ? -22.575 23.602 -32.748 1.00 50.91 463 ILE A CA 1
ATOM 3760 C C . ILE A 1 463 ? -23.109 22.283 -33.349 1.00 50.91 463 ILE A C 1
ATOM 3762 O O . ILE A 1 463 ? -22.330 21.379 -33.637 1.00 50.91 463 ILE A O 1
ATOM 3766 N N . GLU A 1 464 ? -24.410 22.186 -33.656 1.00 46.94 464 GLU A N 1
ATOM 3767 C CA . GLU A 1 464 ? -24.989 20.999 -34.312 1.00 46.94 464 GLU A CA 1
ATOM 3768 C C . GLU A 1 464 ? -24.601 20.852 -35.795 1.00 46.94 464 GLU A C 1
ATOM 3770 O O . GLU A 1 464 ? -24.610 19.740 -36.323 1.00 46.94 464 GLU A O 1
ATOM 3775 N N . VAL A 1 465 ? -24.212 21.934 -36.483 1.00 49.62 465 VAL A N 1
ATOM 3776 C CA . VAL A 1 465 ? -23.923 21.887 -37.930 1.00 49.62 465 VAL A CA 1
ATOM 3777 C C . VAL A 1 465 ? -22.526 21.322 -38.216 1.00 49.62 465 VAL A C 1
ATOM 3779 O O . VAL A 1 465 ? -22.310 20.729 -39.272 1.00 49.62 465 VAL A O 1
ATOM 3782 N N . GLN A 1 466 ? -21.582 21.426 -37.274 1.00 47.78 466 GLN A N 1
ATOM 3783 C CA . GLN A 1 466 ? -20.231 20.872 -37.451 1.00 47.78 466 GLN A CA 1
ATOM 3784 C C . GLN A 1 466 ? -20.123 19.365 -37.154 1.00 47.78 466 GLN A C 1
ATOM 3786 O O . GLN A 1 466 ? -19.132 18.755 -37.546 1.00 47.78 466 GLN A O 1
ATOM 3791 N N . ASN A 1 467 ? -21.148 18.750 -36.548 1.00 44.88 467 ASN A N 1
ATOM 3792 C CA . ASN A 1 467 ? -21.174 17.316 -36.223 1.00 44.88 467 ASN A CA 1
ATOM 3793 C C . ASN A 1 467 ? -21.851 16.428 -37.287 1.00 44.88 467 ASN A C 1
ATOM 3795 O O . ASN A 1 467 ? -22.051 15.236 -37.048 1.00 44.88 467 ASN A O 1
ATOM 3799 N N . GLN A 1 468 ? -22.185 16.946 -38.476 1.00 40.44 468 GLN A N 1
ATOM 3800 C CA . GLN A 1 468 ? -22.557 16.066 -39.590 1.00 40.44 468 GLN A CA 1
ATOM 3801 C C . GLN A 1 468 ? -21.302 15.429 -40.212 1.00 40.44 468 GLN A C 1
ATOM 3803 O O . GLN A 1 468 ? -20.349 16.146 -40.531 1.00 40.44 468 GLN A O 1
ATOM 3808 N N . PRO A 1 469 ? -21.278 14.098 -40.425 1.00 47.66 469 PRO A N 1
ATOM 3809 C CA . PRO A 1 469 ? -20.141 13.444 -41.051 1.00 47.66 469 PRO A CA 1
ATOM 3810 C C . PRO A 1 469 ? -19.999 13.986 -42.473 1.00 47.66 469 PRO A C 1
ATOM 3812 O O . PRO A 1 469 ? -20.965 13.987 -43.239 1.00 47.66 469 PRO A O 1
ATOM 3815 N N . ARG A 1 470 ? -18.797 14.446 -42.838 1.00 41.47 470 ARG A N 1
ATOM 3816 C CA . ARG A 1 470 ? -18.478 14.769 -44.234 1.00 41.47 470 ARG A CA 1
ATOM 3817 C C . ARG A 1 470 ? -18.678 13.507 -45.070 1.00 41.47 470 ARG A C 1
ATOM 3819 O O . ARG A 1 470 ? -17.855 12.598 -45.040 1.00 41.47 470 ARG A O 1
ATOM 3826 N N . ALA A 1 471 ? -19.802 13.449 -45.774 1.00 41.44 471 ALA A N 1
ATOM 3827 C CA . ALA A 1 471 ? -20.045 12.470 -46.809 1.00 41.44 471 ALA A CA 1
ATOM 3828 C C . ALA A 1 471 ? -19.284 12.883 -48.078 1.00 41.44 471 ALA A C 1
ATOM 3830 O O . ALA A 1 471 ? -19.490 13.989 -48.578 1.00 41.44 471 ALA A O 1
ATOM 3831 N N . GLN A 1 472 ? -18.500 11.916 -48.568 1.00 36.47 472 GLN A N 1
ATOM 3832 C CA . GLN A 1 472 ? -17.734 11.834 -49.823 1.00 36.47 472 GLN A CA 1
ATOM 3833 C C . GLN A 1 472 ? -16.414 12.603 -49.901 1.00 36.47 472 GLN A C 1
ATOM 3835 O O . GLN A 1 472 ? -16.413 13.852 -49.902 1.00 36.47 472 GLN A O 1
#

Nearest PDB structures (foldseek):
  8zj2-assembly1_A  TM=4.764E-01  e=2.703E-18  Homo sapiens
  3a98-assembly1_B  TM=7.611E-01  e=1.301E-11  Homo sapiens
  3a98-assembly2_D  TM=8.366E-01  e=1.665E-09  Homo sapiens
  8zji-assembly1_A  TM=7.916E-01  e=1.057E-08  Homo sapiens
  8zj2-assembly1_E  TM=7.684E-01  e=9.200E-09  Homo sapiens

Organism: NCBI:txid1487602

Mean predicted aligned error: 17.61 Å

InterPro domains:
  IPR001849 Pleckstrin homology domain [PF16457] (284-407)
  IPR001849 Pleckstrin homology domain [PS50003] (290-407)
  IPR006816 ELMO domain [PF04727] (50-210)
  IPR006816 ELMO domain [PS51335] (65-221)
  IPR050868 Engulfment and cell motility domain-containing protein [PTHR12771] (29-229)

Foldseek 3Di:
DDDDDPVRLVVVLVVCVVVVVLVVVLVCCPDPDPVVQQVLLVVLVSVLVNQVVQQPAQQDPVDPVSVVLVLLLCCLLCVPDDDPDQFACVLVLQQQPHSHNSVLSNRRHRSLSVLSSLCSNVVVVVSNVLSNVLSPDPWLHHRNSSVSSLLSVLLSVVSDDPPCSPPGGNQLAPSQDSVSSSLVSNLLSVLLSVLSVLVVDGHVCVVVSSQLSSVQQVVQSVVDNHSVSSSVSSPPPPRSVVSSVVCQVCVVPDDPPPQPDDPDPVVVVVVLLVVVLVVLLVVLLVVLLVLQQVWAKWWFDDPDDDDDQIKIKTWHADPVLFKIFIDIHRDPVDDDPDRPDIDGLVQFDAKAAACSDPVLVPDDVVPVQCNQQWIWTAGPVRDIGTTGGPDNCRSQSVRQNSCVSVVHHRDDPVSVVSSVVSSSVVVVVVCVVCPPPDDDPDDDDDDDDDPDPPDPDDPDDCVVVVPDPPDD